Protein 3ARX (pdb70)

Organism: Vibrio harveyi (NCBI:txid669)

Solvent-accessible surface area: 22542 Å² total; per-residue (Å²): 84,4,36,44,4,61,27,49,59,192,18,2,98,75,0,79,21,32,4,3,87,20,30,46,135,72,80,20,1,25,56,96,5,14,93,44,74,100,87,1,140,0,84,0,104,2,25,5,168,83,73,83,23,15,89,57,12,14,0,39,7,84,56,103,118,41,13,81,22,67,18,88,47,38,111,5,64,0,56,25,107,46,28,102,3,6,61,28,80,0,29,0,25,0,14,33,112,105,26,66,24,116,8,79,81,34,87,0,19,0,0,1,0,36,0,34,18,48,152,74,10,100,42,101,48,71,125,51,28,120,106,64,159,31,50,122,22,2,3,2,0,0,4,2,2,7,99,1,10,97,59,59,111,23,12,0,3,29,0,9,5,104,10,13,37,9,0,0,0,0,22,3,0,0,0,24,42,4,105,12,1,106,89,90,37,83,103,24,42,90,22,1,81,34,4,22,145,75,16,98,86,33,40,7,0,3,26,33,13,113,0,0,2,7,56,39,6,110,73,30,58,24,118,153,97,34,47,3,6,0,0,0,2,0,0,0,8,0,28,64,93,27,98,131,7,61,0,0,1,0,3,1,4,127,33,9,2,5,0,0,19,42,0,75,73,104,147,28,19,59,43,0,15,63,13,2,43,134,9,1,76,9,0,55,2,0,8,0,0,0,0,3,3,17,17,8,16,7,57,14,35,9,111,128,60,32,49,85,115,69,1,1,80,4,2,12,7,0,0,101,32,0,38,88,7,0,71,74,1,47,89,99,68,73,70,93,4,21,0,0,0,5,4,7,8,7,50,40,28,6,119,23,6,77,6,48,44,0,6,110,44,5,32,15,0,0,0,21,0,19,45,16,31,0,7,141,68,61,85,3,0,5,0,2,3,2,88,14,3,69,30,25,91,113,32,32,49,103,12,72,15,65,20,137,113,47,82,96,43,184,16,32,12,74,3,0,26,30,0,0,75,64,0,43,89,62,50,3,56,24,32,25,0,0,0,0,0,0,0,12,0,41,0,0,52,12,0,38,58,125,41,20,122,50,101,132,14,0,4,26,7,79,6,105,17,79,3,96,37,54,75,89,61,5,8,78,114,62,1,34,0,11,7,72,5,0,30,70,62,16,6,12,95,128,74,109,22,66,98,59,18,57,71,10,37,16,63,116,0,41,3,0,21,0,2,12,107,105,66,0,33,0,0,1,1,1,13,81,117,0,0,46,19,0,0,74,14,0,80,90,55,30,2,1,0,0,0,0,50,22,3,3,1,11,30,1,30,0,0,9,0,0,10,78,1,5,61,87,14,110,23,99,67,31,194

Secondary structure (DSSP, 8-state):
-PPPPEE-SGGGGGGEEESEEE--S----HHHHEEE-SSEEEEEEEE--SS---SEEEEEETTEEEEEEE--TTEEEEEEEE---EEEEEEEEEEETTEEEEPPPEEEEEE-TT-TTSPPPPP---TTS------TTSEEEEEEEGGGGSTT---GGGS-GGG-SEEEEEEE-BSS--GGGGGG-TTHHHHHHHHTTT--TT-B--S-HIIIIIS--GGGT--TT-SS-HHHHHHHHHHHH-TT-EEEEEEEESSS-GGGGGGGSHHHHHHHHHHHHHHHHH-TT--EEEEEES-TTS-SS-TT---TTTHHHHHHHHHHHHHHHHHHHHHHHS---EEEEEE--SHHHHTTS-HHHHGGG-SEEEE----SS-TTSS----SS-SS--TTSPTTTTTS-SB-TTSPBP-S--S-HHHHHHHHHHTT--GGGEEEEEESEEEEEE---GGG-SSTT-GGGS--SEE----GGGT-SBTTEEEHHHHIIIIITTTTS--TTEEEEEETTTTEEEEEETTTTEEEE---HHHHHHHHHHHHHHT--EEEEE-GGG--SHHHHHHHHHTTT---PPP-

Structure (mmCIF, N/CA/C/O backbone):
data_3ARX
#
_entry.id   3ARX
#
_cell.length_a   65.110
_cell.length_b   50.930
_cell.length_c   93.170
_cell.angle_alpha   90.000
_cell.angle_beta   99.450
_cell.angle_gamma   90.000
#
_symmetry.space_group_name_H-M   'P 1 21 1'
#
loop_
_entity.id
_entity.type
_entity.pdbx_description
1 polymer 'Chitinase A'
2 non-polymer 3-methyl-1-(5-oxohexyl)-7-propyl-3,7-dihydro-1H-purine-2,6-dione
3 non-polymer GLYCEROL
4 water water
#
loop_
_atom_site.group_PDB
_atom_site.id
_atom_site.type_symbol
_atom_site.label_atom_id
_atom_site.label_alt_id
_atom_site.label_comp_id
_atom_site.label_asym_id
_atom_site.label_entity_id
_atom_site.label_seq_id
_atom_site.pdbx_PDB_ins_code
_atom_site.Cartn_x
_atom_site.Cartn_y
_atom_site.Cartn_z
_atom_site.occupancy
_atom_site.B_iso_or_equiv
_atom_site.auth_seq_id
_atom_site.auth_comp_id
_atom_site.auth_asym_id
_atom_site.auth_atom_id
_atom_site.pdbx_PDB_model_num
ATOM 1 N N . ALA A 1 1 ? -53.429 -8.550 49.729 1.00 22.41 22 ALA A N 1
ATOM 2 C CA . ALA A 1 1 ? -52.122 -8.970 49.220 1.00 17.98 22 ALA A CA 1
ATOM 3 C C . ALA A 1 1 ? -51.126 -8.697 50.378 1.00 19.28 22 ALA A C 1
ATOM 4 O O . ALA A 1 1 ? -51.359 -7.758 51.177 1.00 19.66 22 ALA A O 1
ATOM 6 N N . PRO A 1 2 ? -49.996 -9.427 50.395 1.00 17.56 23 PRO A N 1
ATOM 7 C CA . PRO A 1 2 ? -48.919 -9.034 51.331 1.00 18.48 23 PRO A CA 1
ATOM 8 C C . PRO A 1 2 ? -48.434 -7.662 51.113 1.00 16.50 23 PRO A C 1
ATOM 9 O O . PRO A 1 2 ? -48.519 -6.989 50.070 1.00 18.29 23 PRO A O 1
ATOM 13 N N . THR A 1 3 ? -47.800 -7.156 52.179 1.00 20.14 24 THR A N 1
ATOM 14 C CA . THR A 1 3 ? -47.085 -5.889 52.054 1.00 20.54 24 THR A CA 1
ATOM 15 C C . THR A 1 3 ? -45.884 -6.030 50.985 1.00 16.63 24 THR A C 1
ATOM 16 O O . THR A 1 3 ? -45.274 -7.100 50.958 1.00 19.17 24 THR A O 1
ATOM 20 N N . ALA A 1 4 ? -45.771 -5.066 50.122 1.00 17.35 25 ALA A N 1
ATOM 21 C CA . ALA A 1 4 ? -44.671 -5.047 49.060 1.00 18.94 25 ALA A CA 1
ATOM 22 C C . ALA A 1 4 ? -43.301 -5.098 49.738 1.00 17.70 25 ALA A C 1
ATOM 23 O O . ALA A 1 4 ? -43.038 -4.265 50.636 1.00 19.52 25 ALA A O 1
ATOM 25 N N . PRO A 1 5 ? -42.430 -6.028 49.344 1.00 15.11 26 PRO A N 1
ATOM 26 C CA . PRO A 1 5 ? -41.026 -5.989 49.815 1.00 15.47 26 PRO A CA 1
ATOM 27 C C . PRO A 1 5 ? -40.448 -4.637 49.554 1.00 12.84 26 PRO A C 1
ATOM 28 O O . PRO A 1 5 ? -40.600 -4.009 48.581 1.00 15.13 26 PRO A O 1
ATOM 32 N N . SER A 1 6 ? -39.687 -4.182 50.595 1.00 15.79 27 SER A N 1
ATOM 33 C CA . SER A 1 6 ? -38.831 -2.995 50.461 1.00 15.99 27 SER A CA 1
ATOM 34 C C . SER A 1 6 ? -37.341 -3.483 50.534 1.00 14.59 27 SER A C 1
ATOM 35 O O . SER A 1 6 ? -36.912 -4.051 51.493 1.00 16.41 27 SER A O 1
ATOM 38 N N . ILE A 1 7 ? -36.669 -3.261 49.416 1.00 15.96 28 ILE A N 1
ATOM 39 C CA . ILE A 1 7 ? -35.250 -3.738 49.299 1.00 15.20 28 ILE A CA 1
ATOM 40 C C . ILE A 1 7 ? -34.309 -2.867 50.168 1.00 15.80 28 ILE A C 1
ATOM 41 O O . ILE A 1 7 ? -34.366 -1.661 50.076 1.00 17.36 28 ILE A O 1
ATOM 46 N N . ASP A 1 8 ? -33.543 -3.565 50.986 1.00 16.51 29 ASP A N 1
ATOM 47 C CA . ASP A 1 8 ? -32.499 -2.877 51.804 1.00 17.20 29 ASP A CA 1
ATOM 48 C C . ASP A 1 8 ? -31.288 -2.842 50.934 1.00 15.10 29 ASP A C 1
ATOM 49 O O . ASP A 1 8 ? -30.608 -3.874 50.899 1.00 18.43 29 ASP A O 1
ATOM 54 N N . MET A 1 9 ? -31.048 -1.751 50.291 1.00 15.06 30 MET A N 1
ATOM 55 C CA . MET A 1 9 ? -29.993 -1.581 49.349 1.00 16.96 30 MET A CA 1
ATOM 56 C C . MET A 1 9 ? -28.599 -1.781 50.007 1.00 18.16 30 MET A C 1
ATOM 57 O O . MET A 1 9 ? -27.795 -2.606 49.647 1.00 18.15 30 MET A O 1
ATOM 62 N N . TYR A 1 10 ? -28.411 -1.159 51.170 1.00 14.28 31 TYR A N 1
ATOM 63 C CA . TYR A 1 10 ? -27.037 -1.181 51.795 1.00 14.96 31 TYR A CA 1
ATOM 64 C C . TYR A 1 10 ? -26.918 -2.638 52.460 1.00 19.36 31 TYR A C 1
ATOM 65 O O . TYR A 1 10 ? -25.827 -3.111 52.747 1.00 24.43 31 TYR A O 1
ATOM 74 N N . GLY A 1 11 ? -28.040 -3.301 52.836 1.00 20.78 32 GLY A N 1
ATOM 75 C CA . GLY A 1 11 ? -27.981 -4.669 53.320 1.00 22.18 32 GLY A CA 1
ATOM 76 C C . GLY A 1 11 ? -27.792 -5.745 52.236 1.00 21.31 32 GLY A C 1
ATOM 77 O O . GLY A 1 11 ? -27.695 -6.931 52.532 1.00 22.73 32 GLY A O 1
ATOM 78 N N . SER A 1 12 ? -27.692 -5.288 50.997 1.00 19.40 33 SER A N 1
ATOM 79 C CA . SER A 1 12 ? -27.658 -6.181 49.812 1.00 18.70 33 SER A CA 1
ATOM 80 C C . SER A 1 12 ? -26.475 -5.769 48.970 1.00 17.26 33 SER A C 1
ATOM 81 O O . SER A 1 12 ? -26.516 -5.916 47.739 1.00 18.84 33 SER A O 1
ATOM 84 N N . ASN A 1 13 ? -25.404 -5.205 49.583 1.00 20.81 34 ASN A N 1
ATOM 85 C CA . ASN A 1 13 ? -24.208 -4.768 48.800 1.00 20.08 34 ASN A CA 1
ATOM 86 C C . ASN A 1 13 ? -24.501 -3.754 47.737 1.00 20.88 34 ASN A C 1
ATOM 87 O O . ASN A 1 13 ? -23.805 -3.794 46.684 1.00 23.90 34 ASN A O 1
ATOM 92 N N . ASN A 1 14 ? -25.542 -2.880 47.933 1.00 22.21 35 ASN A N 1
ATOM 93 C CA . ASN A 1 14 ? -26.031 -1.957 46.900 1.00 23.28 35 ASN A CA 1
ATOM 94 C C . ASN A 1 14 ? -26.279 -2.704 45.564 1.00 21.36 35 ASN A C 1
ATOM 95 O O . ASN A 1 14 ? -26.226 -2.087 44.483 1.00 25.55 35 ASN A O 1
ATOM 100 N N . LEU A 1 15 ? -26.709 -3.968 45.691 1.00 20.10 36 LEU A N 1
ATOM 101 C CA . LEU A 1 15 ? -26.955 -4.722 44.468 1.00 18.48 36 LEU A CA 1
ATOM 102 C C . LEU A 1 15 ? -25.794 -4.850 43.450 1.00 15.45 36 LEU A C 1
ATOM 103 O O . LEU A 1 15 ? -26.022 -5.035 42.223 1.00 15.62 36 LEU A O 1
ATOM 108 N N . GLN A 1 16 ? -24.582 -4.901 44.024 1.00 18.28 37 GLN A N 1
ATOM 109 C CA . GLN A 1 16 ? -23.475 -5.120 43.200 1.00 16.43 37 GLN A CA 1
ATOM 110 C C . GLN A 1 16 ? -22.845 -6.511 43.432 1.00 19.07 37 GLN A C 1
ATOM 111 O O . GLN A 1 16 ? -22.399 -6.788 44.522 1.00 22.27 37 GLN A O 1
ATOM 117 N N . PHE A 1 17 ? -22.908 -7.463 42.497 1.00 14.53 38 PHE A N 1
ATOM 118 C CA . PHE A 1 17 ? -22.484 -8.827 42.665 1.00 12.63 38 PHE A CA 1
ATOM 119 C C . PHE A 1 17 ? -21.418 -9.164 41.643 1.00 14.02 38 PHE A C 1
ATOM 120 O O . PHE A 1 17 ? -21.385 -8.380 40.608 1.00 15.19 38 PHE A O 1
ATOM 128 N N . SER A 1 18 ? -20.555 -10.066 41.945 1.00 13.17 39 SER A N 1
ATOM 129 C CA . SER A 1 18 ? -19.482 -10.352 40.977 1.00 12.50 39 SER A CA 1
ATOM 130 C C . SER A 1 18 ? -19.231 -11.806 40.993 1.00 12.22 39 SER A C 1
ATOM 131 O O . SER A 1 18 ? -19.144 -12.471 42.115 1.00 15.97 39 SER A O 1
ATOM 134 N N . LYS A 1 19 ? -19.016 -12.480 39.855 1.00 12.44 40 LYS A N 1
ATOM 135 C CA . LYS A 1 19 ? -18.556 -13.827 39.789 1.00 12.04 40 LYS A CA 1
ATOM 136 C C . LYS A 1 19 ? -17.020 -13.990 40.092 1.00 13.42 40 LYS A C 1
ATOM 137 O O . LYS A 1 19 ? -16.651 -15.105 40.319 1.00 15.37 40 LYS A O 1
ATOM 143 N N . ILE A 1 20 ? -16.353 -12.893 40.195 1.00 13.83 41 ILE A N 1
ATOM 144 C CA . ILE A 1 20 ? -14.904 -12.979 40.502 1.00 12.78 41 ILE A CA 1
ATOM 145 C C . ILE A 1 20 ? -14.667 -12.124 41.660 1.00 11.99 41 ILE A C 1
ATOM 146 O O . ILE A 1 20 ? -15.045 -10.957 41.764 1.00 14.90 41 ILE A O 1
ATOM 151 N N . GLU A 1 21 ? -13.816 -12.664 42.599 1.00 14.68 42 GLU A N 1
ATOM 152 C CA . GLU A 1 21 ? -13.366 -11.919 43.760 1.00 16.31 42 GLU A CA 1
ATOM 153 C C . GLU A 1 21 ? -11.857 -11.598 43.507 1.00 11.53 42 GLU A C 1
ATOM 154 O O . GLU A 1 21 ? -11.074 -12.536 43.283 1.00 16.48 42 GLU A O 1
ATOM 160 N N . LEU A 1 22 ? -11.582 -10.361 43.612 1.00 12.95 43 LEU A N 1
ATOM 161 C CA . LEU A 1 22 ? -10.178 -9.856 43.309 1.00 12.83 43 LEU A CA 1
ATOM 162 C C . LEU A 1 22 ? -9.694 -9.064 44.470 1.00 13.85 43 LEU A C 1
ATOM 163 O O . LEU A 1 22 ? -10.324 -8.079 44.873 1.00 15.33 43 LEU A O 1
ATOM 168 N N . ALA A 1 23 ? -8.570 -9.448 45.040 1.00 13.23 44 ALA A N 1
ATOM 169 C CA . ALA A 1 23 ? -7.992 -8.644 46.137 1.00 13.11 44 ALA A CA 1
ATOM 170 C C . ALA A 1 23 ? -7.595 -7.354 45.670 1.00 14.86 44 ALA A C 1
ATOM 171 O O . ALA A 1 23 ? -6.934 -7.203 44.578 1.00 15.58 44 ALA A O 1
ATOM 173 N N . MET A 1 24 ? -7.857 -6.292 46.434 1.00 16.27 45 MET A N 1
ATOM 174 C CA . MET A 1 24 ? -7.614 -4.976 45.894 1.00 18.71 45 MET A CA 1
ATOM 175 C C . MET A 1 24 ? -6.492 -3.887 46.261 1.00 26.67 45 MET A C 1
ATOM 176 O O . MET A 1 24 ? -6.035 -2.915 45.508 1.00 30.36 45 MET A O 1
ATOM 181 N N . GLU A 1 25 ? -6.145 -4.046 47.485 1.00 22.39 46 GLU A N 1
ATOM 182 C CA . GLU A 1 25 ? -5.226 -3.188 48.253 1.00 21.63 46 GLU A CA 1
ATOM 183 C C . GLU A 1 25 ? -4.089 -3.956 48.877 1.00 23.35 46 GLU A C 1
ATOM 184 O O . GLU A 1 25 ? -3.637 -3.634 50.012 1.00 25.70 46 GLU A O 1
ATOM 190 N N . THR A 1 26 ? -3.747 -5.065 48.234 1.00 20.90 47 THR A N 1
ATOM 191 C CA . THR A 1 26 ? -2.624 -5.917 48.699 1.00 20.36 47 THR A CA 1
ATOM 192 C C . THR A 1 26 ? -2.052 -6.546 47.437 1.00 16.89 47 THR A C 1
ATOM 193 O O . THR A 1 26 ? -2.715 -6.508 46.321 1.00 19.63 47 THR A O 1
ATOM 197 N N . THR A 1 27 ? -0.889 -7.180 47.572 1.00 16.24 48 THR A N 1
ATOM 198 C CA . THR A 1 27 ? -0.287 -7.971 46.497 1.00 15.50 48 THR A CA 1
ATOM 199 C C . THR A 1 27 ? 0.147 -9.282 47.106 1.00 14.73 48 THR A C 1
ATOM 200 O O . THR A 1 27 ? 0.967 -9.274 48.108 1.00 16.54 48 THR A O 1
ATOM 204 N N . SER A 1 28 ? -0.319 -10.401 46.665 1.00 12.75 49 SER A N 1
ATOM 205 C CA A SER A 1 28 ? -0.091 -11.668 47.272 0.50 12.78 49 SER A CA 1
ATOM 206 C CA B SER A 1 28 ? 0.131 -11.660 47.244 0.50 12.99 49 SER A CA 1
ATOM 207 C C . SER A 1 28 ? 0.073 -12.751 46.172 1.00 10.46 49 SER A C 1
ATOM 208 O O . SER A 1 28 ? 0.039 -12.384 44.957 1.00 11.45 49 SER A O 1
ATOM 213 N N . GLY A 1 29 ? 0.059 -13.984 46.479 1.00 11.38 50 GLY A N 1
ATOM 214 C CA . GLY A 1 29 ? 0.061 -15.055 45.505 1.00 10.41 50 GLY A CA 1
ATOM 215 C C . GLY A 1 29 ? -1.162 -14.993 44.657 1.00 11.04 50 GLY A C 1
ATOM 216 O O . GLY A 1 29 ? -2.315 -14.669 45.142 1.00 11.35 50 GLY A O 1
ATOM 217 N N . TYR A 1 30 ? -1.087 -15.523 43.419 1.00 10.24 51 TYR A N 1
ATOM 218 C CA . TYR A 1 30 ? -2.215 -15.418 42.490 1.00 9.63 51 TYR A CA 1
ATOM 219 C C . TYR A 1 30 ? -3.429 -16.169 43.073 1.00 9.92 51 TYR A C 1
ATOM 220 O O . TYR A 1 30 ? -4.557 -15.657 42.859 1.00 11.16 51 TYR A O 1
ATOM 229 N N . ASN A 1 31 ? -3.253 -17.353 43.594 1.00 10.59 52 ASN A N 1
ATOM 230 C CA . ASN A 1 31 ? -4.423 -18.109 44.132 1.00 12.65 52 ASN A CA 1
ATOM 231 C C . ASN A 1 31 ? -4.980 -17.426 45.349 1.00 13.16 52 ASN A C 1
ATOM 232 O O . ASN A 1 31 ? -6.203 -17.705 45.649 1.00 19.30 52 ASN A O 1
ATOM 237 N N . ASP A 1 32 ? -4.325 -16.606 46.029 1.00 12.23 53 ASP A N 1
ATOM 238 C CA A ASP A 1 32 ? -4.987 -15.913 47.086 0.50 13.60 53 ASP A CA 1
ATOM 239 C CA B ASP A 1 32 ? -4.745 -15.784 47.179 0.50 13.90 53 ASP A CA 1
ATOM 240 C C . ASP A 1 32 ? -5.600 -14.641 46.626 1.00 14.82 53 ASP A C 1
ATOM 241 O O . ASP A 1 32 ? -6.555 -14.163 47.279 1.00 21.77 53 ASP A O 1
ATOM 250 N N . MET A 1 33 ? -5.217 -14.042 45.494 1.00 11.82 54 MET A N 1
ATOM 251 C CA . MET A 1 33 ? -5.843 -12.862 44.985 1.00 11.48 54 MET A CA 1
ATOM 252 C C . MET A 1 33 ? -7.021 -13.060 44.100 1.00 11.94 54 MET A C 1
ATOM 253 O O . MET A 1 33 ? -7.850 -12.075 44.005 1.00 14.89 54 MET A O 1
ATOM 258 N N . VAL A 1 34 ? -7.153 -14.144 43.458 1.00 11.35 55 VAL A N 1
ATOM 259 C CA . VAL A 1 34 ? -8.140 -14.323 42.405 1.00 12.19 55 VAL A CA 1
ATOM 260 C C . VAL A 1 34 ? -8.897 -15.586 42.717 1.00 14.26 55 VAL A C 1
ATOM 261 O O . VAL A 1 34 ? -8.430 -16.695 42.742 1.00 17.72 55 VAL A O 1
ATOM 265 N N . LYS A 1 35 ? -10.245 -15.373 42.816 1.00 13.88 56 LYS A N 1
ATOM 266 C CA . LYS A 1 35 ? -11.197 -16.524 43.083 1.00 16.68 56 LYS A CA 1
ATOM 267 C C . LYS A 1 35 ? -12.440 -16.362 42.150 1.00 14.97 56 LYS A C 1
ATOM 268 O O . LYS A 1 35 ? -13.074 -15.320 42.242 1.00 17.81 56 LYS A O 1
ATOM 274 N N . TYR A 1 36 ? -12.621 -17.323 41.324 1.00 14.79 57 TYR A N 1
ATOM 275 C CA . TYR A 1 36 ? -13.708 -17.301 40.300 1.00 16.40 57 TYR A CA 1
ATOM 276 C C . TYR A 1 36 ? -14.794 -18.304 40.656 1.00 15.45 57 TYR A C 1
ATOM 277 O O . TYR A 1 36 ? -14.495 -19.410 41.060 1.00 19.71 57 TYR A O 1
ATOM 286 N N . HIS A 1 37 ? -16.025 -17.871 40.411 1.00 15.78 58 HIS A N 1
ATOM 287 C CA . HIS A 1 37 ? -17.223 -18.742 40.650 1.00 17.58 58 HIS A CA 1
ATOM 288 C C . HIS A 1 37 ? -18.058 -18.839 39.428 1.00 15.99 58 HIS A C 1
ATOM 289 O O . HIS A 1 37 ? -18.449 -17.846 38.874 1.00 17.73 58 HIS A O 1
ATOM 296 N N . GLU A 1 38 ? -18.345 -20.082 39.070 1.00 17.36 59 GLU A N 1
ATOM 297 C CA . GLU A 1 38 ? -19.233 -20.384 37.943 1.00 21.70 59 GLU A CA 1
ATOM 298 C C . GLU A 1 38 ? -20.660 -19.774 38.034 1.00 18.86 59 GLU A C 1
ATOM 299 O O . GLU A 1 38 ? -21.244 -19.328 37.009 1.00 20.10 59 GLU A O 1
ATOM 305 N N . LEU A 1 39 ? -21.069 -19.706 39.304 1.00 16.60 60 LEU A N 1
ATOM 306 C CA . LEU A 1 39 ? -22.353 -19.028 39.643 1.00 17.50 60 LEU A CA 1
ATOM 307 C C . LEU A 1 39 ? -22.119 -17.930 40.677 1.00 16.41 60 LEU A C 1
ATOM 308 O O . LEU A 1 39 ? -21.466 -18.199 41.654 1.00 19.14 60 LEU A O 1
ATOM 313 N N . ALA A 1 40 ? -22.652 -16.721 40.426 1.00 16.89 61 ALA A N 1
ATOM 314 C CA . ALA A 1 40 ? -22.601 -15.663 41.430 1.00 18.43 61 ALA A CA 1
ATOM 315 C C . ALA A 1 40 ? -23.616 -16.015 42.560 1.00 18.47 61 ALA A C 1
ATOM 316 O O . ALA A 1 40 ? -24.736 -16.472 42.255 1.00 18.82 61 ALA A O 1
ATOM 318 N N . LYS A 1 41 ? -23.228 -15.803 43.783 1.00 18.82 62 LYS A N 1
ATOM 319 C CA . LYS A 1 41 ? -24.128 -15.889 44.964 1.00 19.33 62 LYS A CA 1
ATOM 320 C C . LYS A 1 41 ? -24.759 -14.554 45.165 1.00 18.86 62 LYS A C 1
ATOM 321 O O . LYS A 1 41 ? -24.123 -13.542 45.466 1.00 19.25 62 LYS A O 1
ATOM 327 N N . ILE A 1 42 ? -26.053 -14.489 44.876 1.00 16.71 63 ILE A N 1
ATOM 328 C CA . ILE A 1 42 ? -26.840 -13.253 45.004 1.00 15.51 63 ILE A CA 1
ATOM 329 C C . ILE A 1 42 ? -27.563 -13.268 46.373 1.00 15.56 63 ILE A C 1
ATOM 330 O O . ILE A 1 42 ? -28.207 -14.324 46.661 1.00 19.61 63 ILE A O 1
ATOM 335 N N . LYS A 1 43 ? -27.473 -12.242 47.154 1.00 15.93 64 LYS A N 1
ATOM 336 C CA . LYS A 1 43 ? -28.177 -12.165 48.445 1.00 15.78 64 LYS A CA 1
ATOM 337 C C . LYS A 1 43 ? -28.700 -10.819 48.533 1.00 14.15 64 LYS A C 1
ATOM 338 O O . LYS A 1 43 ? -27.982 -9.847 48.484 1.00 17.55 64 LYS A O 1
ATOM 344 N N . VAL A 1 44 ? -30.043 -10.764 48.601 1.00 14.76 65 VAL A N 1
ATOM 345 C CA . VAL A 1 44 ? -30.734 -9.473 48.626 1.00 15.92 65 VAL A CA 1
ATOM 346 C C . VAL A 1 44 ? -31.647 -9.453 49.848 1.00 15.97 65 VAL A C 1
ATOM 347 O O . VAL A 1 44 ? -32.566 -10.252 49.962 1.00 17.13 65 VAL A O 1
ATOM 351 N N . LYS A 1 45 ? -31.388 -8.514 50.714 1.00 15.38 66 LYS A N 1
ATOM 352 C CA . LYS A 1 45 ? -32.226 -8.342 51.920 1.00 17.31 66 LYS A CA 1
ATOM 353 C C . LYS A 1 45 ? -33.354 -7.428 51.612 1.00 13.58 66 LYS A C 1
ATOM 354 O O . LYS A 1 45 ? -33.245 -6.431 51.017 1.00 15.57 66 LYS A O 1
ATOM 360 N N . PHE A 1 46 ? -34.532 -7.795 52.181 1.00 15.37 67 PHE A N 1
ATOM 361 C CA . PHE A 1 46 ? -35.706 -6.906 52.071 1.00 15.17 67 PHE A CA 1
ATOM 362 C C . PHE A 1 46 ? -36.554 -7.004 53.318 1.00 15.35 67 PHE A C 1
ATOM 363 O O . PHE A 1 46 ? -36.445 -7.914 54.059 1.00 16.28 67 PHE A O 1
ATOM 371 N N . ASN A 1 47 ? -37.364 -6.011 53.460 1.00 15.62 68 ASN A N 1
ATOM 372 C CA . ASN A 1 47 ? -38.232 -6.030 54.682 1.00 16.24 68 ASN A CA 1
ATOM 373 C C . ASN A 1 47 ? -39.678 -5.702 54.263 1.00 16.84 68 ASN A C 1
ATOM 374 O O . ASN A 1 47 ? -39.960 -5.094 53.280 1.00 16.17 68 ASN A O 1
ATOM 379 N N . GLN A 1 48 ? -40.539 -6.012 55.254 1.00 18.76 69 GLN A N 1
ATOM 380 C CA . GLN A 1 48 ? -42.030 -5.854 55.148 1.00 18.39 69 GLN A CA 1
ATOM 381 C C . GLN A 1 48 ? -42.482 -5.505 56.575 1.00 19.37 69 GLN A C 1
ATOM 382 O O . GLN A 1 48 ? -42.792 -6.409 57.306 1.00 22.89 69 GLN A O 1
ATOM 388 N N . TRP A 1 49 ? -42.250 -4.269 56.958 1.00 23.07 70 TRP A N 1
ATOM 389 C CA . TRP A 1 49 ? -42.438 -3.979 58.390 1.00 28.60 70 TRP A CA 1
ATOM 390 C C . TRP A 1 49 ? -43.968 -3.874 58.691 1.00 36.99 70 TRP A C 1
ATOM 391 O O . TRP A 1 49 ? -44.445 -4.466 59.669 1.00 52.09 70 TRP A O 1
ATOM 402 N N . SER A 1 50 ? -44.714 -3.172 57.833 1.00 34.22 71 SER A N 1
ATOM 403 C CA . SER A 1 50 ? -46.202 -3.084 57.938 1.00 42.76 71 SER A CA 1
ATOM 404 C C . SER A 1 50 ? -46.926 -4.351 57.474 1.00 40.11 71 SER A C 1
ATOM 405 O O . SER A 1 50 ? -46.373 -5.186 56.790 1.00 34.93 71 SER A O 1
ATOM 408 N N . GLY A 1 51 ? -48.203 -4.488 57.812 1.00 36.62 72 GLY A N 1
ATOM 409 C CA . GLY A 1 51 ? -49.073 -5.429 57.092 1.00 29.41 72 GLY A CA 1
ATOM 410 C C . GLY A 1 51 ? -48.604 -6.902 57.174 1.00 33.74 72 GLY A C 1
ATOM 411 O O . GLY A 1 51 ? -47.867 -7.318 58.073 1.00 37.98 72 GLY A O 1
ATOM 412 N N . THR A 1 52 ? -49.016 -7.717 56.207 1.00 24.05 73 THR A N 1
ATOM 413 C CA A THR A 1 52 ? -48.762 -9.116 56.244 0.50 22.28 73 THR A CA 1
ATOM 414 C CA B THR A 1 52 ? -48.698 -9.138 56.291 0.50 22.18 73 THR A CA 1
ATOM 415 C C . THR A 1 52 ? -47.518 -9.406 55.355 1.00 19.24 73 THR A C 1
ATOM 416 O O . THR A 1 52 ? -47.364 -8.736 54.354 1.00 23.26 73 THR A O 1
ATOM 423 N N . SER A 1 53 ? -46.730 -10.402 55.713 1.00 21.30 74 SER A N 1
ATOM 424 C CA . SER A 1 53 ? -45.525 -10.600 54.883 1.00 19.43 74 SER A CA 1
ATOM 425 C C . SER A 1 53 ? -45.730 -11.630 53.790 1.00 22.07 74 SER A C 1
ATOM 426 O O . SER A 1 53 ? -44.963 -11.645 52.829 1.00 18.81 74 SER A O 1
ATOM 429 N N . GLY A 1 54 ? -46.654 -12.565 53.964 1.00 21.31 75 GLY A N 1
ATOM 430 C CA . GLY A 1 54 ? -46.887 -13.575 53.004 1.00 19.66 75 GLY A CA 1
ATOM 431 C C . GLY A 1 54 ? -46.010 -14.774 53.209 1.00 19.16 75 GLY A C 1
ATOM 432 O O . GLY A 1 54 ? -45.309 -14.940 54.275 1.00 21.59 75 GLY A O 1
ATOM 433 N N . ASP A 1 55 ? -46.028 -15.677 52.270 1.00 17.90 76 ASP A N 1
ATOM 434 C CA . ASP A 1 55 ? -45.472 -16.929 52.383 1.00 19.14 76 ASP A CA 1
ATOM 435 C C . ASP A 1 55 ? -44.202 -17.180 51.563 1.00 18.99 76 ASP A C 1
ATOM 436 O O . ASP A 1 55 ? -43.313 -17.935 51.948 1.00 19.26 76 ASP A O 1
ATOM 441 N N . THR A 1 56 ? -44.220 -16.656 50.353 1.00 16.71 77 THR A N 1
ATOM 442 C CA . THR A 1 56 ? -43.159 -17.019 49.391 1.00 15.97 77 THR A CA 1
ATOM 443 C C . THR A 1 56 ? -42.758 -15.742 48.711 1.00 14.92 77 THR A C 1
ATOM 444 O O . THR A 1 56 ? -43.522 -14.807 48.578 1.00 15.44 77 THR A O 1
ATOM 448 N N . TYR A 1 57 ? -41.455 -15.663 48.351 1.00 15.10 78 TYR A N 1
ATOM 449 C CA . TYR A 1 57 ? -41.005 -14.520 47.483 1.00 15.64 78 TYR A CA 1
ATOM 450 C C . TYR A 1 57 ? -40.654 -15.093 46.094 1.00 11.71 78 TYR A C 1
ATOM 451 O O . TYR A 1 57 ? -40.286 -16.243 45.956 1.00 14.57 78 TYR A O 1
ATOM 460 N N . ASN A 1 58 ? -40.703 -14.194 45.126 1.00 11.63 79 ASN A N 1
ATOM 461 C CA . ASN A 1 58 ? -40.200 -14.471 43.749 1.00 11.91 79 ASN A CA 1
ATOM 462 C C . ASN A 1 58 ? -39.329 -13.291 43.420 1.00 11.55 79 ASN A C 1
ATOM 463 O O . ASN A 1 58 ? -39.606 -12.155 43.693 1.00 11.80 79 ASN A O 1
ATOM 468 N N . VAL A 1 59 ? -38.162 -13.579 42.758 1.00 11.78 80 VAL A N 1
ATOM 469 C CA . VAL A 1 59 ? -37.278 -12.481 42.208 1.00 11.74 80 VAL A CA 1
ATOM 470 C C . VAL A 1 59 ? -37.414 -12.504 40.709 1.00 10.35 80 VAL A C 1
ATOM 471 O O . VAL A 1 59 ? -37.359 -13.593 40.089 1.00 12.06 80 VAL A O 1
ATOM 475 N N . TYR A 1 60 ? -37.521 -11.369 40.164 1.00 10.56 81 TYR A N 1
ATOM 476 C CA . TYR A 1 60 ? -37.601 -11.172 38.720 1.00 12.21 81 TYR A CA 1
ATOM 477 C C . TYR A 1 60 ? -36.400 -10.361 38.255 1.00 10.75 81 TYR A C 1
ATOM 478 O O . TYR A 1 60 ? -36.061 -9.356 38.901 1.00 11.60 81 TYR A O 1
ATOM 487 N N . PHE A 1 61 ? -35.880 -10.719 37.075 1.00 11.88 82 PHE A N 1
ATOM 488 C CA . PHE A 1 61 ? -34.894 -9.910 36.334 1.00 12.62 82 PHE A CA 1
ATOM 489 C C . PHE A 1 61 ? -35.550 -9.520 35.013 1.00 13.07 82 PHE A C 1
ATOM 490 O O . PHE A 1 61 ? -35.859 -10.501 34.237 1.00 14.69 82 PHE A O 1
ATOM 498 N N . ASP A 1 62 ? -35.710 -8.236 34.744 1.00 13.70 83 ASP A N 1
ATOM 499 C CA . ASP A 1 62 ? -36.344 -7.821 33.445 1.00 15.92 83 ASP A CA 1
ATOM 500 C C . ASP A 1 62 ? -37.638 -8.554 33.211 1.00 17.80 83 ASP A C 1
ATOM 501 O O . ASP A 1 62 ? -37.931 -8.999 32.080 1.00 21.97 83 ASP A O 1
ATOM 506 N N . GLY A 1 63 ? -38.420 -8.720 34.265 1.00 17.47 84 GLY A N 1
ATOM 507 C CA . GLY A 1 63 ? -39.799 -9.288 34.182 1.00 18.43 84 GLY A CA 1
ATOM 508 C C . GLY A 1 63 ? -39.830 -10.789 34.138 1.00 21.11 84 GLY A C 1
ATOM 509 O O . GLY A 1 63 ? -40.978 -11.366 34.082 1.00 21.21 84 GLY A O 1
ATOM 510 N N . VAL A 1 64 ? -38.693 -11.489 34.214 1.00 17.00 85 VAL A N 1
ATOM 511 C CA . VAL A 1 64 ? -38.623 -12.883 34.127 1.00 15.97 85 VAL A CA 1
ATOM 512 C C . VAL A 1 64 ? -38.268 -13.456 35.505 1.00 16.23 85 VAL A C 1
ATOM 513 O O . VAL A 1 64 ? -37.260 -13.019 36.141 1.00 15.22 85 VAL A O 1
ATOM 517 N N . LYS A 1 65 ? -38.954 -14.472 36.009 1.00 15.80 86 LYS A N 1
ATOM 518 C CA . LYS A 1 65 ? -38.741 -15.042 37.307 1.00 14.82 86 LYS A CA 1
ATOM 519 C C . LYS A 1 65 ? -37.422 -15.821 37.314 1.00 15.68 86 LYS A C 1
ATOM 520 O O . LYS A 1 65 ? -37.191 -16.733 36.472 1.00 19.53 86 LYS A O 1
ATOM 526 N N . VAL A 1 66 ? -36.521 -15.544 38.258 1.00 14.66 87 VAL A N 1
ATOM 527 C CA A VAL A 1 66 ? -35.189 -16.138 38.360 0.50 14.77 87 VAL A CA 1
ATOM 528 C CA B VAL A 1 66 ? -35.199 -16.163 38.391 0.50 14.25 87 VAL A CA 1
ATOM 529 C C . VAL A 1 66 ? -34.968 -16.834 39.675 1.00 14.75 87 VAL A C 1
ATOM 530 O O . VAL A 1 66 ? -34.018 -17.606 39.832 1.00 17.40 87 VAL A O 1
ATOM 537 N N . ALA A 1 67 ? -35.810 -16.610 40.713 1.00 14.78 88 ALA A N 1
ATOM 538 C CA . ALA A 1 67 ? -35.611 -17.245 41.955 1.00 13.28 88 ALA A CA 1
ATOM 539 C C . ALA A 1 67 ? -36.894 -17.202 42.760 1.00 14.38 88 ALA A C 1
ATOM 540 O O . ALA A 1 67 ? -37.761 -16.370 42.546 1.00 13.91 88 ALA A O 1
ATOM 542 N N . THR A 1 68 ? -36.994 -18.142 43.725 1.00 14.66 89 THR A N 1
ATOM 543 C CA A THR A 1 68 ? -38.140 -18.212 44.638 0.50 16.47 89 THR A CA 1
ATOM 544 C CA B THR A 1 68 ? -38.159 -18.198 44.606 0.50 15.82 89 THR A CA 1
ATOM 545 C C . THR A 1 68 ? -37.729 -18.759 45.956 1.00 16.25 89 THR A C 1
ATOM 546 O O . THR A 1 68 ? -36.730 -19.550 46.029 1.00 19.71 89 THR A O 1
ATOM 553 N N . GLY A 1 69 ? -38.420 -18.415 47.015 1.00 16.02 90 GLY A N 1
ATOM 554 C CA . GLY A 1 69 ? -38.040 -18.969 48.312 1.00 16.97 90 GLY A CA 1
ATOM 555 C C . GLY A 1 69 ? -39.070 -18.604 49.360 1.00 17.41 90 GLY A C 1
ATOM 556 O O . GLY A 1 69 ? -40.114 -18.035 49.049 1.00 17.76 90 GLY A O 1
ATOM 557 N N . ALA A 1 70 ? -38.806 -18.902 50.630 1.00 18.94 91 ALA A N 1
ATOM 558 C CA . ALA A 1 70 ? -39.733 -18.643 51.721 1.00 17.69 91 ALA A CA 1
ATOM 559 C C . ALA A 1 70 ? -39.567 -17.263 52.351 1.00 21.15 91 ALA A C 1
ATOM 560 O O . ALA A 1 70 ? -38.466 -16.747 52.568 1.00 19.13 91 ALA A O 1
ATOM 562 N N . ILE A 1 71 ? -40.652 -16.630 52.716 1.00 19.08 92 ILE A N 1
ATOM 563 C CA . ILE A 1 71 ? -40.634 -15.435 53.406 1.00 19.69 92 ILE A CA 1
ATOM 564 C C . ILE A 1 71 ? -40.388 -15.736 54.872 1.00 22.98 92 ILE A C 1
ATOM 565 O O . ILE A 1 71 ? -40.983 -16.724 55.384 1.00 25.35 92 ILE A O 1
ATOM 570 N N . THR A 1 72 ? -39.613 -14.893 55.564 1.00 20.68 93 THR A N 1
ATOM 571 C CA . THR A 1 72 ? -39.325 -15.242 57.011 1.00 22.66 93 THR A CA 1
ATOM 572 C C . THR A 1 72 ? -39.744 -14.010 57.858 1.00 25.35 93 THR A C 1
ATOM 573 O O . THR A 1 72 ? -38.893 -13.134 58.203 1.00 33.15 93 THR A O 1
ATOM 577 N N . GLY A 1 73 ? -41.049 -13.874 58.161 1.00 25.94 94 GLY A N 1
ATOM 578 C CA . GLY A 1 73 ? -41.381 -12.759 58.948 1.00 22.65 94 GLY A CA 1
ATOM 579 C C . GLY A 1 73 ? -41.199 -11.405 58.275 1.00 21.47 94 GLY A C 1
ATOM 580 O O . GLY A 1 73 ? -41.378 -11.226 57.014 1.00 23.45 94 GLY A O 1
ATOM 581 N N . SER A 1 74 ? -40.778 -10.375 59.018 1.00 24.41 95 SER A N 1
ATOM 582 C CA A SER A 1 74 ? -40.665 -9.039 58.549 0.50 20.97 95 SER A CA 1
ATOM 583 C CA B SER A 1 74 ? -40.683 -9.042 58.511 0.50 20.26 95 SER A CA 1
ATOM 584 C C . SER A 1 74 ? -39.337 -8.659 57.793 1.00 17.16 95 SER A C 1
ATOM 585 O O . SER A 1 74 ? -39.228 -7.580 57.250 1.00 19.86 95 SER A O 1
ATOM 590 N N . GLN A 1 75 ? -38.426 -9.591 57.889 1.00 20.55 96 GLN A N 1
ATOM 591 C CA . GLN A 1 75 ? -37.130 -9.405 57.195 1.00 20.96 96 GLN A CA 1
ATOM 592 C C . GLN A 1 75 ? -36.726 -10.641 56.594 1.00 20.40 96 GLN A C 1
ATOM 593 O O . GLN A 1 75 ? -36.633 -11.667 57.239 1.00 23.82 96 GLN A O 1
ATOM 599 N N . THR A 1 76 ? -36.451 -10.607 55.266 1.00 16.78 97 THR A N 1
ATOM 600 C CA . THR A 1 76 ? -36.105 -11.770 54.571 1.00 16.96 97 THR A CA 1
ATOM 601 C C . THR A 1 76 ? -34.804 -11.541 53.714 1.00 16.69 97 THR A C 1
ATOM 602 O O . THR A 1 76 ? -34.633 -10.434 53.245 1.00 17.76 97 THR A O 1
ATOM 606 N N . THR A 1 77 ? -34.004 -12.588 53.579 1.00 18.62 98 THR A N 1
ATOM 607 C CA . THR A 1 77 ? -32.876 -12.550 52.641 1.00 17.80 98 THR A CA 1
ATOM 608 C C . THR A 1 77 ? -33.106 -13.497 51.514 1.00 18.26 98 THR A C 1
ATOM 609 O O . THR A 1 77 ? -33.142 -14.669 51.721 1.00 22.98 98 THR A O 1
ATOM 613 N N . ALA A 1 78 ? -33.336 -12.962 50.312 1.00 18.31 99 ALA A N 1
ATOM 614 C CA . ALA A 1 78 ? -33.448 -13.753 49.082 1.00 16.71 99 ALA A CA 1
ATOM 615 C C . ALA A 1 78 ? -32.023 -14.213 48.728 1.00 18.13 99 ALA A C 1
ATOM 616 O O . ALA A 1 78 ? -31.135 -13.398 48.579 1.00 20.87 99 ALA A O 1
ATOM 618 N N . SER A 1 79 ? -31.796 -15.495 48.707 1.00 19.27 100 SER A N 1
ATOM 619 C CA . SER A 1 79 ? -30.426 -16.056 48.348 1.00 18.09 100 SER A CA 1
ATOM 620 C C . SER A 1 79 ? -30.568 -16.984 47.179 1.00 19.45 100 SER A C 1
ATOM 621 O O . SER A 1 79 ? -31.366 -17.965 47.244 1.00 21.09 100 SER A O 1
ATOM 624 N N . PHE A 1 80 ? -29.803 -16.787 46.093 1.00 16.98 101 PHE A N 1
ATOM 625 C CA . PHE A 1 80 ? -29.930 -17.656 44.963 1.00 16.38 101 PHE A CA 1
ATOM 626 C C . PHE A 1 80 ? -28.586 -17.563 44.209 1.00 17.52 101 PHE A C 1
ATOM 627 O O . PHE A 1 80 ? -27.714 -16.717 44.585 1.00 19.34 101 PHE A O 1
ATOM 635 N N . GLU A 1 81 ? -28.435 -18.380 43.224 1.00 18.61 102 GLU A N 1
ATOM 636 C CA . GLU A 1 81 ? -27.231 -18.403 42.390 1.00 18.63 102 GLU A CA 1
ATOM 637 C C . GLU A 1 81 ? -27.604 -18.005 40.970 1.00 21.57 102 GLU A C 1
ATOM 638 O O . GLU A 1 81 ? -28.701 -18.296 40.446 1.00 19.99 102 GLU A O 1
ATOM 644 N N . TYR A 1 82 ? -26.703 -17.310 40.244 1.00 15.86 103 TYR A N 1
ATOM 645 C CA . TYR A 1 82 ? -27.037 -16.928 38.894 1.00 16.04 103 TYR A CA 1
ATOM 646 C C . TYR A 1 82 ? -25.766 -16.895 38.034 1.00 17.25 103 TYR A C 1
ATOM 647 O O . TYR A 1 82 ? -24.719 -16.405 38.525 1.00 19.59 103 TYR A O 1
ATOM 656 N N . GLY A 1 83 ? -25.825 -17.466 36.830 1.00 16.90 104 GLY A N 1
ATOM 657 C CA . GLY A 1 83 ? -24.586 -17.675 36.006 1.00 18.97 104 GLY A CA 1
ATOM 658 C C . GLY A 1 83 ? -24.376 -16.540 35.042 1.00 16.83 104 GLY A C 1
ATOM 659 O O . GLY A 1 83 ? -23.164 -16.291 34.650 1.00 20.88 104 GLY A O 1
ATOM 660 N N . GLN A 1 84 ? -25.336 -15.745 34.562 1.00 16.30 105 GLN A N 1
ATOM 661 C CA . GLN A 1 84 ? -25.147 -14.923 33.416 1.00 16.77 105 GLN A CA 1
ATOM 662 C C . GLN A 1 84 ? -24.896 -13.445 33.807 1.00 16.70 105 GLN A C 1
ATOM 663 O O . GLN A 1 84 ? -25.781 -12.795 34.427 1.00 15.77 105 GLN A O 1
ATOM 669 N N . GLY A 1 85 ? -23.710 -12.883 33.572 1.00 14.99 106 GLY A N 1
ATOM 670 C CA . GLY A 1 85 ? -23.440 -11.511 33.899 1.00 14.29 106 GLY A CA 1
ATOM 671 C C . GLY A 1 85 ? -24.313 -10.511 33.178 1.00 13.13 106 GLY A C 1
ATOM 672 O O . GLY A 1 85 ? -24.812 -10.823 32.073 1.00 15.46 106 GLY A O 1
ATOM 673 N N . GLY A 1 86 ? -24.452 -9.358 33.722 1.00 13.33 107 GLY A N 1
ATOM 674 C CA . GLY A 1 86 ? -25.298 -8.412 33.111 1.00 16.06 107 GLY A CA 1
ATOM 675 C C . GLY A 1 86 ? -25.805 -7.382 34.062 1.00 13.19 107 GLY A C 1
ATOM 676 O O . GLY A 1 86 ? -25.463 -7.406 35.238 1.00 14.24 107 GLY A O 1
ATOM 677 N N . LEU A 1 87 ? -26.523 -6.444 33.527 1.00 15.35 108 LEU A N 1
ATOM 678 C CA . LEU A 1 87 ? -27.316 -5.475 34.283 1.00 14.55 108 LEU A CA 1
ATOM 679 C C . LEU A 1 87 ? -28.787 -5.790 34.084 1.00 15.08 108 LEU A C 1
ATOM 680 O O . LEU A 1 87 ? -29.232 -6.008 32.925 1.00 17.73 108 LEU A O 1
ATOM 685 N N . TYR A 1 88 ? -29.534 -5.864 35.182 1.00 14.12 109 TYR A N 1
ATOM 686 C CA . TYR A 1 88 ? -30.935 -6.289 35.119 1.00 12.71 109 TYR A CA 1
ATOM 687 C C . TYR A 1 88 ? -31.767 -5.382 35.977 1.00 13.24 109 TYR A C 1
ATOM 688 O O . TYR A 1 88 ? -31.350 -4.868 37.010 1.00 14.44 109 TYR A O 1
ATOM 697 N N . GLN A 1 89 ? -33.047 -5.200 35.560 1.00 13.76 110 GLN A N 1
ATOM 698 C CA . GLN A 1 89 ? -34.012 -4.556 36.430 1.00 15.13 110 GLN A CA 1
ATOM 699 C C . GLN A 1 89 ? -34.615 -5.612 37.330 1.00 14.26 110 GLN A C 1
ATOM 700 O O . GLN A 1 89 ? -35.320 -6.492 36.839 1.00 14.81 110 GLN A O 1
ATOM 706 N N . MET A 1 90 ? -34.296 -5.540 38.619 1.00 11.77 111 MET A N 1
ATOM 707 C CA . MET A 1 90 ? -34.797 -6.520 39.582 1.00 11.40 111 MET A CA 1
ATOM 708 C C . MET A 1 90 ? -36.058 -6.031 40.312 1.00 12.05 111 MET A C 1
ATOM 709 O O . MET A 1 90 ? -36.149 -4.905 40.752 1.00 12.76 111 MET A O 1
ATOM 714 N N . GLU A 1 91 ? -36.985 -7.021 40.485 1.00 11.96 112 GLU A N 1
ATOM 715 C CA . GLU A 1 91 ? -38.166 -6.837 41.425 1.00 11.07 112 GLU A CA 1
ATOM 716 C C . GLU A 1 91 ? -38.250 -7.995 42.289 1.00 11.11 112 GLU A C 1
ATOM 717 O O . GLU A 1 91 ? -37.992 -9.097 41.870 1.00 11.68 112 GLU A O 1
ATOM 723 N N . ILE A 1 92 ? -38.646 -7.726 43.554 1.00 10.81 113 ILE A N 1
ATOM 724 C CA . ILE A 1 92 ? -38.935 -8.775 44.455 1.00 10.81 113 ILE A CA 1
ATOM 725 C C . ILE A 1 92 ? -40.416 -8.716 44.842 1.00 10.83 113 ILE A C 1
ATOM 726 O O . ILE A 1 92 ? -40.895 -7.704 45.234 1.00 11.85 113 ILE A O 1
ATOM 731 N N . GLU A 1 93 ? -41.041 -9.884 44.737 1.00 10.89 114 GLU A N 1
ATOM 732 C CA . GLU A 1 93 ? -42.475 -10.010 45.032 1.00 11.05 114 GLU A CA 1
ATOM 733 C C . GLU A 1 93 ? -42.665 -10.941 46.220 1.00 11.58 114 GLU A C 1
ATOM 734 O O . GLU A 1 93 ? -42.008 -11.898 46.387 1.00 13.24 114 GLU A O 1
ATOM 740 N N . ALA A 1 94 ? -43.694 -10.642 47.034 1.00 11.63 115 ALA A N 1
ATOM 741 C CA . ALA A 1 94 ? -44.138 -11.488 48.125 1.00 12.11 115 ALA A CA 1
ATOM 742 C C . ALA A 1 94 ? -45.610 -11.962 47.806 1.00 12.21 115 ALA A C 1
ATOM 743 O O . ALA A 1 94 ? -46.405 -11.132 47.367 1.00 13.92 115 ALA A O 1
ATOM 745 N N . CYS A 1 95 ? -45.780 -13.223 48.024 1.00 13.79 116 CYS A N 1
ATOM 746 C CA . CYS A 1 95 ? -47.043 -13.856 47.692 1.00 14.04 116 CYS A CA 1
ATOM 747 C C . CYS A 1 95 ? -47.611 -14.698 48.830 1.00 15.95 116 CYS A C 1
ATOM 748 O O . CYS A 1 95 ? -46.923 -15.349 49.603 1.00 15.47 116 CYS A O 1
ATOM 751 N N . ASP A 1 96 ? -48.961 -14.681 48.911 1.00 16.02 117 ASP A N 1
ATOM 752 C CA . ASP A 1 96 ? -49.684 -15.684 49.699 1.00 15.51 117 ASP A CA 1
ATOM 753 C C . ASP A 1 96 ? -50.979 -16.047 48.910 1.00 15.11 117 ASP A C 1
ATOM 754 O O . ASP A 1 96 ? -51.188 -15.630 47.784 1.00 16.22 117 ASP A O 1
ATOM 759 N N . ALA A 1 97 ? -51.935 -16.660 49.612 1.00 17.60 118 ALA A N 1
ATOM 760 C CA . ALA A 1 97 ? -53.214 -16.929 48.937 1.00 19.11 118 ALA A CA 1
ATOM 761 C C . ALA A 1 97 ? -53.976 -15.793 48.528 1.00 16.35 118 ALA A C 1
ATOM 762 O O . ALA A 1 97 ? -54.854 -15.922 47.570 1.00 18.94 118 ALA A O 1
ATOM 764 N N . THR A 1 98 ? -53.805 -14.696 49.140 1.00 15.84 119 THR A N 1
ATOM 765 C CA . THR A 1 98 ? -54.551 -13.534 48.851 1.00 18.34 119 THR A CA 1
ATOM 766 C C . THR A 1 98 ? -54.099 -12.757 47.575 1.00 15.64 119 THR A C 1
ATOM 767 O O . THR A 1 98 ? -54.814 -11.900 46.999 1.00 16.46 119 THR A O 1
ATOM 771 N N . GLY A 1 99 ? -52.828 -12.975 47.167 1.00 14.74 120 GLY A N 1
ATOM 772 C CA . GLY A 1 99 ? -52.267 -12.250 46.052 1.00 14.30 120 GLY A CA 1
ATOM 773 C C . GLY A 1 99 ? -50.769 -11.999 46.303 1.00 12.29 120 GLY A C 1
ATOM 774 O O . GLY A 1 99 ? -50.150 -12.611 47.168 1.00 13.54 120 GLY A O 1
ATOM 775 N N . CYS A 1 100 ? -50.286 -11.131 45.485 1.00 12.42 121 CYS A N 1
ATOM 776 C CA . CYS A 1 100 ? -48.815 -10.810 45.418 1.00 11.43 121 CYS A CA 1
ATOM 777 C C . CYS A 1 100 ? -48.645 -9.380 45.332 1.00 11.92 121 CYS A C 1
ATOM 778 O O . CYS A 1 100 ? -49.393 -8.599 44.709 1.00 13.01 121 CYS A O 1
ATOM 781 N N . SER A 1 101 ? -47.516 -8.862 45.957 1.00 13.46 122 SER A N 1
ATOM 782 C CA . SER A 1 101 ? -47.155 -7.480 45.878 1.00 13.18 122 SER A CA 1
ATOM 783 C C . SER A 1 101 ? -45.614 -7.394 45.528 1.00 11.89 122 SER A C 1
ATOM 784 O O . SER A 1 101 ? -44.879 -8.222 46.017 1.00 14.69 122 SER A O 1
ATOM 787 N N . LYS A 1 102 ? -45.276 -6.383 44.848 1.00 13.79 123 LYS A N 1
ATOM 788 C CA . LYS A 1 102 ? -43.845 -6.339 44.423 1.00 13.34 123 LYS A CA 1
ATOM 789 C C . LYS A 1 102 ? -43.198 -5.021 44.704 1.00 15.27 123 LYS A C 1
ATOM 790 O O . LYS A 1 102 ? -43.820 -3.953 44.745 1.00 16.61 123 LYS A O 1
ATOM 796 N N . SER A 1 103 ? -41.857 -5.081 44.897 1.00 12.66 124 SER A N 1
ATOM 797 C CA . SER A 1 103 ? -41.065 -3.900 45.107 1.00 13.37 124 SER A CA 1
ATOM 798 C C . SER A 1 103 ? -41.072 -3.079 43.876 1.00 14.34 124 SER A C 1
ATOM 799 O O . SER A 1 103 ? -41.303 -3.545 42.761 1.00 15.83 124 SER A O 1
ATOM 802 N N . ALA A 1 104 ? -40.611 -1.819 44.027 1.00 14.77 125 ALA A N 1
ATOM 803 C CA . ALA A 1 104 ? -40.200 -1.053 42.903 1.00 15.42 125 ALA A CA 1
ATOM 804 C C . ALA A 1 104 ? -38.994 -1.720 42.169 1.00 15.70 125 ALA A C 1
ATOM 805 O O . ALA A 1 104 ? -38.256 -2.482 42.832 1.00 16.10 125 ALA A O 1
ATOM 807 N N . PRO A 1 105 ? -38.829 -1.493 40.882 1.00 16.77 126 PRO A N 1
ATOM 808 C CA . PRO A 1 105 ? -37.643 -2.123 40.204 1.00 17.65 126 PRO A CA 1
ATOM 809 C C . PRO A 1 105 ? -36.373 -1.376 40.546 1.00 18.96 126 PRO A C 1
ATOM 810 O O . PRO A 1 105 ? -36.355 -0.121 40.803 1.00 21.29 126 PRO A O 1
ATOM 814 N N . VAL A 1 106 ? -35.262 -2.105 40.573 1.00 16.52 127 VAL A N 1
ATOM 815 C CA . VAL A 1 106 ? -33.949 -1.497 40.857 1.00 16.17 127 VAL A CA 1
ATOM 816 C C . VAL A 1 106 ? -32.931 -2.237 40.080 1.00 15.46 127 VAL A C 1
ATOM 817 O O . VAL A 1 106 ? -33.048 -3.432 39.853 1.00 14.44 127 VAL A O 1
ATOM 821 N N . GLU A 1 107 ? -31.893 -1.509 39.601 1.00 16.08 128 GLU A N 1
ATOM 822 C CA . GLU A 1 107 ? -30.885 -2.211 38.766 1.00 14.94 128 GLU A CA 1
ATOM 823 C C . GLU A 1 107 ? -29.936 -3.039 39.617 1.00 15.66 128 GLU A C 1
ATOM 824 O O . GLU A 1 107 ? -29.375 -2.558 40.636 1.00 16.85 128 GLU A O 1
ATOM 830 N N . ILE A 1 108 ? -29.760 -4.299 39.235 1.00 13.41 129 ILE A N 1
ATOM 831 C CA . ILE A 1 108 ? -28.791 -5.181 39.889 1.00 13.15 129 ILE A CA 1
ATOM 832 C C . ILE A 1 108 ? -27.673 -5.388 38.829 1.00 13.52 129 ILE A C 1
ATOM 833 O O . ILE A 1 108 ? -27.943 -5.582 37.614 1.00 14.48 129 ILE A O 1
ATOM 838 N N . THR A 1 109 ? -26.447 -5.428 39.320 1.00 12.58 130 THR A N 1
ATOM 839 C CA . THR A 1 109 ? -25.303 -5.740 38.453 1.00 13.39 130 THR A CA 1
ATOM 840 C C . THR A 1 109 ? -24.702 -7.053 38.841 1.00 11.89 130 THR A C 1
ATOM 841 O O . THR A 1 109 ? -24.416 -7.279 40.021 1.00 13.35 130 THR A O 1
ATOM 845 N N . ILE A 1 110 ? -24.481 -7.946 37.903 1.00 12.67 131 ILE A N 1
ATOM 846 C CA . ILE A 1 110 ? -23.803 -9.203 38.095 1.00 12.85 131 ILE A CA 1
ATOM 847 C C . ILE A 1 110 ? -22.530 -9.099 37.180 1.00 11.63 131 ILE A C 1
ATOM 848 O O . ILE A 1 110 ? -22.676 -9.248 35.936 1.00 13.18 131 ILE A O 1
ATOM 853 N N . ALA A 1 111 ? -21.425 -8.848 37.807 1.00 12.10 132 ALA A N 1
ATOM 854 C CA . ALA A 1 111 ? -20.170 -8.688 37.010 1.00 11.31 132 ALA A CA 1
ATOM 855 C C . ALA A 1 111 ? -19.643 -10.047 36.679 1.00 11.21 132 ALA A C 1
ATOM 856 O O . ALA A 1 111 ? -19.588 -11.027 37.409 1.00 11.65 132 ALA A O 1
ATOM 858 N N . ASP A 1 112 ? -19.156 -10.152 35.399 1.00 12.53 133 ASP A N 1
ATOM 859 C CA . ASP A 1 112 ? -18.403 -11.337 34.905 1.00 12.04 133 ASP A CA 1
ATOM 860 C C . ASP A 1 112 ? -17.260 -10.854 33.996 1.00 10.98 133 ASP A C 1
ATOM 861 O O . ASP A 1 112 ? -17.267 -9.778 33.491 1.00 11.63 133 ASP A O 1
ATOM 866 N N . THR A 1 113 ? -16.289 -11.784 33.829 1.00 11.15 134 THR A N 1
ATOM 867 C CA . THR A 1 113 ? -15.055 -11.418 33.141 1.00 10.20 134 THR A CA 1
ATOM 868 C C . THR A 1 113 ? -15.186 -11.499 31.644 1.00 10.37 134 THR A C 1
ATOM 869 O O . THR A 1 113 ? -14.140 -11.274 30.928 1.00 11.14 134 THR A O 1
ATOM 873 N N . ASP A 1 114 ? -16.387 -11.665 31.063 1.00 11.47 135 ASP A N 1
ATOM 874 C CA . ASP A 1 114 ? -16.653 -11.380 29.683 1.00 11.91 135 ASP A CA 1
ATOM 875 C C . ASP A 1 114 ? -17.038 -9.963 29.492 1.00 12.29 135 ASP A C 1
ATOM 876 O O . ASP A 1 114 ? -17.222 -9.510 28.317 1.00 15.43 135 ASP A O 1
ATOM 881 N N . GLY A 1 115 ? -17.194 -9.146 30.510 1.00 11.37 136 GLY A N 1
ATOM 882 C CA . GLY A 1 115 ? -17.635 -7.772 30.360 1.00 12.92 136 GLY A CA 1
ATOM 883 C C . GLY A 1 115 ? -19.192 -7.599 30.046 1.00 12.58 136 GLY A C 1
ATOM 884 O O . GLY A 1 115 ? -19.557 -6.551 29.682 1.00 12.29 136 GLY A O 1
ATOM 885 N N . SER A 1 116 ? -19.935 -8.710 30.275 1.00 12.66 137 SER A N 1
ATOM 886 C CA . SER A 1 116 ? -21.394 -8.658 29.958 1.00 13.69 137 SER A CA 1
ATOM 887 C C . SER A 1 116 ? -22.086 -7.604 30.809 1.00 14.05 137 SER A C 1
ATOM 888 O O . SER A 1 116 ? -23.219 -7.216 30.350 1.00 16.81 137 SER A O 1
ATOM 891 N N . HIS A 1 117 ? -21.579 -7.100 31.907 1.00 14.05 138 HIS A N 1
ATOM 892 C CA . HIS A 1 117 ? -22.180 -6.050 32.690 1.00 14.39 138 HIS A CA 1
ATOM 893 C C . HIS A 1 117 ? -21.780 -4.662 32.290 1.00 16.56 138 HIS A C 1
ATOM 894 O O . HIS A 1 117 ? -22.130 -3.695 32.979 1.00 17.11 138 HIS A O 1
ATOM 901 N N . LEU A 1 118 ? -20.807 -4.504 31.303 1.00 13.66 139 LEU A N 1
ATOM 902 C CA . LEU A 1 118 ? -20.187 -3.292 30.982 1.00 12.61 139 LEU A CA 1
ATOM 903 C C . LEU A 1 118 ? -20.723 -2.666 29.681 1.00 12.85 139 LEU A C 1
ATOM 904 O O . LEU A 1 118 ? -20.983 -3.396 28.742 1.00 16.30 139 LEU A O 1
ATOM 909 N N . LYS A 1 119 ? -20.792 -1.346 29.681 1.00 14.83 140 LYS A N 1
ATOM 910 C CA . LYS A 1 119 ? -21.019 -0.637 28.421 1.00 14.46 140 LYS A CA 1
ATOM 911 C C . LYS A 1 119 ? -19.793 -0.615 27.545 1.00 14.62 140 LYS A C 1
ATOM 912 O O . LYS A 1 119 ? -18.662 -0.719 28.027 1.00 14.23 140 LYS A O 1
ATOM 918 N N . PRO A 1 120 ? -19.948 -0.449 26.234 1.00 13.53 141 PRO A N 1
ATOM 919 C CA . PRO A 1 120 ? -18.772 -0.368 25.353 1.00 13.30 141 PRO A CA 1
ATOM 920 C C . PRO A 1 120 ? -17.818 0.675 25.810 1.00 13.87 141 PRO A C 1
ATOM 921 O O . PRO A 1 120 ? -18.190 1.773 26.210 1.00 13.82 141 PRO A O 1
ATOM 925 N N . LEU A 1 121 ? -16.485 0.385 25.799 1.00 12.34 142 LEU A N 1
ATOM 926 C CA . LEU A 1 121 ? -15.500 1.289 26.199 1.00 12.99 142 LEU A CA 1
ATOM 927 C C . LEU A 1 121 ? -15.542 2.565 25.460 1.00 12.12 142 LEU A C 1
ATOM 928 O O . LEU A 1 121 ? -15.600 2.565 24.195 1.00 14.22 142 LEU A O 1
ATOM 933 N N . THR A 1 122 ? -15.369 3.679 26.101 1.00 12.29 143 THR A N 1
ATOM 934 C CA . THR A 1 122 ? -15.175 4.976 25.462 1.00 13.58 143 THR A CA 1
ATOM 935 C C . THR A 1 122 ? -13.676 5.105 25.040 1.00 13.00 143 THR A C 1
ATOM 936 O O . THR A 1 122 ? -12.796 4.947 25.893 1.00 12.93 143 THR A O 1
ATOM 940 N N . MET A 1 123 ? -13.496 5.483 23.798 1.00 12.72 144 MET A N 1
ATOM 941 C CA . MET A 1 123 ? -12.127 5.440 23.214 1.00 11.99 144 MET A CA 1
ATOM 942 C C . MET A 1 123 ? -11.517 6.777 23.226 1.00 13.22 144 MET A C 1
ATOM 943 O O . MET A 1 123 ? -12.224 7.860 23.199 1.00 15.58 144 MET A O 1
ATOM 948 N N . ASN A 1 124 ? -10.198 6.855 23.264 1.00 11.81 145 ASN A N 1
ATOM 949 C CA . ASN A 1 124 ? -9.453 8.030 23.176 1.00 11.21 145 ASN A CA 1
ATOM 950 C C . ASN A 1 124 ? -8.201 7.786 22.284 1.00 11.15 145 ASN A C 1
ATOM 951 O O . ASN A 1 124 ? -7.091 7.702 22.765 1.00 11.53 145 ASN A O 1
ATOM 956 N N . VAL A 1 125 ? -8.471 7.678 20.995 1.00 11.38 146 VAL A N 1
ATOM 957 C CA . VAL A 1 125 ? -7.449 7.191 20.010 1.00 10.73 146 VAL A CA 1
ATOM 958 C C . VAL A 1 125 ? -6.824 8.359 19.278 1.00 12.19 146 VAL A C 1
ATOM 959 O O . VAL A 1 125 ? -7.596 9.324 18.869 1.00 13.31 146 VAL A O 1
ATOM 963 N N . ASP A 1 126 ? -5.557 8.419 19.109 1.00 11.08 147 ASP A N 1
ATOM 964 C CA . ASP A 1 126 ? -4.923 9.461 18.304 1.00 11.78 147 ASP A CA 1
ATOM 965 C C . ASP A 1 126 ? -5.501 9.516 16.961 1.00 11.36 147 ASP A C 1
ATOM 966 O O . ASP A 1 126 ? -5.577 8.513 16.214 1.00 10.75 147 ASP A O 1
ATOM 971 N N . PRO A 1 127 ? -5.948 10.729 16.515 1.00 13.64 148 PRO A N 1
ATOM 972 C CA . PRO A 1 127 ? -6.656 10.855 15.303 1.00 14.24 148 PRO A CA 1
ATOM 973 C C . PRO A 1 127 ? -5.828 10.663 13.996 1.00 12.67 148 PRO A C 1
ATOM 974 O O . PRO A 1 127 ? -6.319 10.554 12.910 1.00 14.02 148 PRO A O 1
ATOM 978 N N . ASN A 1 128 ? -4.544 10.549 14.223 1.00 11.77 149 ASN A N 1
ATOM 979 C CA . ASN A 1 128 ? -3.683 10.146 13.116 1.00 11.99 149 ASN A CA 1
ATOM 980 C C . ASN A 1 128 ? -3.942 8.687 12.646 1.00 10.09 149 ASN A C 1
ATOM 981 O O . ASN A 1 128 ? -3.525 8.355 11.544 1.00 11.77 149 ASN A O 1
ATOM 986 N N . ASN A 1 129 ? -4.525 7.843 13.509 1.00 9.99 150 ASN A N 1
ATOM 987 C CA . ASN A 1 129 ? -4.999 6.514 13.063 1.00 9.76 150 ASN A CA 1
ATOM 988 C C . ASN A 1 129 ? -6.173 6.718 12.130 1.00 10.41 150 ASN A C 1
ATOM 989 O O . ASN A 1 129 ? -7.237 7.249 12.557 1.00 12.77 150 ASN A O 1
ATOM 994 N N . LYS A 1 130 ? -6.079 6.288 10.872 1.00 9.34 151 LYS A N 1
ATOM 995 C CA . LYS A 1 130 ? -7.090 6.510 9.843 1.00 10.36 151 LYS A CA 1
ATOM 996 C C . LYS A 1 130 ? -8.025 5.395 9.684 1.00 11.33 151 LYS A C 1
ATOM 997 O O . LYS A 1 130 ? -7.863 4.313 10.261 1.00 14.73 151 LYS A O 1
ATOM 1003 N N . SER A 1 131 ? -9.091 5.530 8.891 1.00 12.53 152 SER A N 1
ATOM 1004 C CA A SER A 1 131 ? -10.071 4.484 8.753 0.50 13.33 152 SER A CA 1
ATOM 1005 C CA B SER A 1 131 ? -10.138 4.550 8.678 0.50 13.88 152 SER A CA 1
ATOM 1006 C C . SER A 1 131 ? -9.892 3.832 7.402 1.00 12.50 152 SER A C 1
ATOM 1007 O O . SER A 1 131 ? -9.564 4.415 6.419 1.00 13.79 152 SER A O 1
ATOM 1012 N N . TYR A 1 132 ? -10.100 2.515 7.461 1.00 15.52 153 TYR A N 1
ATOM 1013 C CA . TYR A 1 132 ? -9.892 1.663 6.332 1.00 14.79 153 TYR A CA 1
ATOM 1014 C C . TYR A 1 132 ? -11.104 0.657 6.196 1.00 17.10 153 TYR A C 1
ATOM 1015 O O . TYR A 1 132 ? -11.890 0.468 7.103 1.00 26.01 153 TYR A O 1
ATOM 1024 N N . ASN A 1 133 ? -11.116 0.008 5.071 1.00 20.28 154 ASN A N 1
ATOM 1025 C CA . ASN A 1 133 ? -12.104 -1.055 4.945 1.00 20.56 154 ASN A CA 1
ATOM 1026 C C . ASN A 1 133 ? -11.353 -2.292 4.505 1.00 17.13 154 ASN A C 1
ATOM 1027 O O . ASN A 1 133 ? -11.605 -2.941 3.442 1.00 19.40 154 ASN A O 1
ATOM 1032 N N . THR A 1 134 ? -10.325 -2.698 5.272 1.00 14.01 155 THR A N 1
ATOM 1033 C CA . THR A 1 134 ? -9.610 -3.925 4.959 1.00 11.62 155 THR A CA 1
ATOM 1034 C C . THR A 1 134 ? -10.527 -5.097 5.096 1.00 10.33 155 THR A C 1
ATOM 1035 O O . THR A 1 134 ? -11.340 -5.172 5.968 1.00 13.14 155 THR A O 1
ATOM 1039 N N . ASP A 1 135 ? -10.369 -6.067 4.224 1.00 11.02 156 ASP A N 1
ATOM 1040 C CA . ASP A 1 135 ? -11.206 -7.229 4.326 1.00 12.83 156 ASP A CA 1
ATOM 1041 C C . ASP A 1 135 ? -11.089 -7.927 5.672 1.00 12.51 156 ASP A C 1
ATOM 1042 O O . ASP A 1 135 ? -9.932 -8.079 6.172 1.00 10.27 156 ASP A O 1
ATOM 1047 N N . PRO A 1 136 ? -12.165 -8.356 6.297 1.00 12.71 157 PRO A N 1
ATOM 1048 C CA . PRO A 1 136 ? -12.093 -8.978 7.561 1.00 13.08 157 PRO A CA 1
ATOM 1049 C C . PRO A 1 136 ? -11.319 -10.339 7.642 1.00 12.56 157 PRO A C 1
ATOM 1050 O O . PRO A 1 136 ? -10.966 -10.701 8.768 1.00 14.79 157 PRO A O 1
ATOM 1054 N N . SER A 1 137 ? -11.020 -10.960 6.518 1.00 11.94 158 SER A N 1
ATOM 1055 C CA . SER A 1 137 ? -10.210 -12.161 6.522 1.00 11.75 158 SER A CA 1
ATOM 1056 C C . SER A 1 137 ? -8.752 -11.890 6.924 1.00 9.97 158 SER A C 1
ATOM 1057 O O . SER A 1 137 ? -8.120 -12.866 7.388 1.00 12.08 158 SER A O 1
ATOM 1060 N N . ILE A 1 138 ? -8.261 -10.693 6.710 1.00 8.54 159 ILE A N 1
ATOM 1061 C CA A ILE A 1 138 ? -6.865 -10.560 6.944 0.50 7.16 159 ILE A CA 1
ATOM 1062 C CA B ILE A 1 138 ? -6.842 -10.268 6.811 0.50 6.55 159 ILE A CA 1
ATOM 1063 C C . ILE A 1 138 ? -6.516 -10.143 8.316 1.00 8.04 159 ILE A C 1
ATOM 1064 O O . ILE A 1 138 ? -7.208 -9.355 9.045 1.00 9.33 159 ILE A O 1
ATOM 1073 N N . VAL A 1 139 ? -5.483 -10.806 8.859 1.00 7.67 160 VAL A N 1
ATOM 1074 C CA . VAL A 1 139 ? -5.015 -10.507 10.220 1.00 7.50 160 VAL A CA 1
ATOM 1075 C C . VAL A 1 139 ? -4.358 -9.170 10.245 1.00 6.36 160 VAL A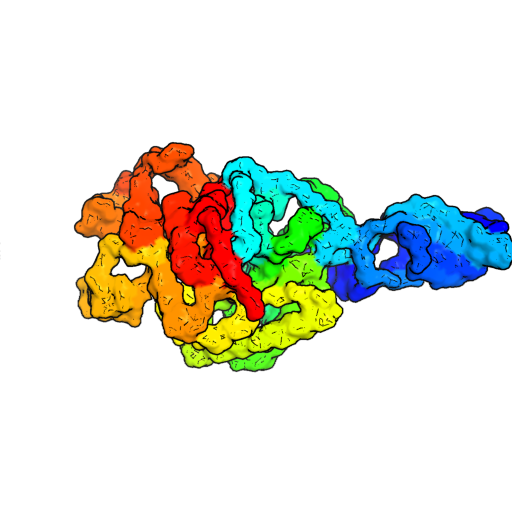 C 1
ATOM 1076 O O . VAL A 1 139 ? -3.491 -8.834 9.451 1.00 7.18 160 VAL A O 1
ATOM 1080 N N . MET A 1 140 ? -4.744 -8.319 11.232 1.00 6.61 161 MET A N 1
ATOM 1081 C CA . MET A 1 140 ? -4.148 -7.025 11.543 1.00 6.99 161 MET A CA 1
ATOM 1082 C C . MET A 1 140 ? -3.923 -7.096 13.066 1.00 6.76 161 MET A C 1
ATOM 1083 O O . MET A 1 140 ? -4.847 -6.792 13.844 1.00 7.77 161 MET A O 1
ATOM 1088 N N . GLY A 1 141 ? -2.785 -7.535 13.477 1.00 6.62 162 GLY A N 1
ATOM 1089 C CA . GLY A 1 141 ? -2.532 -7.819 14.889 1.00 7.42 162 GLY A CA 1
ATOM 1090 C C . GLY A 1 141 ? -1.590 -6.798 15.507 1.00 6.76 162 GLY A C 1
ATOM 1091 O O . GLY A 1 141 ? -0.764 -6.150 14.845 1.00 6.93 162 GLY A O 1
ATOM 1092 N N . THR A 1 142 ? -1.631 -6.708 16.846 1.00 6.98 163 THR A N 1
ATOM 1093 C CA . THR A 1 142 ? -0.611 -5.963 17.602 1.00 6.60 163 THR A CA 1
ATOM 1094 C C . THR A 1 142 ? -0.473 -6.546 18.985 1.00 5.80 163 THR A C 1
ATOM 1095 O O . THR A 1 142 ? -1.408 -7.185 19.493 1.00 7.25 163 THR A O 1
ATOM 1099 N N A TYR A 1 143 ? 0.629 -6.301 19.591 0.50 5.83 164 TYR A N 1
ATOM 1100 N N B TYR A 1 143 ? 0.618 -6.158 19.606 0.50 5.82 164 TYR A N 1
ATOM 1101 C CA A TYR A 1 143 ? 0.910 -6.631 21.002 0.50 5.53 164 TYR A CA 1
ATOM 1102 C CA B TYR A 1 143 ? 0.833 -6.372 21.046 0.50 6.08 164 TYR A CA 1
ATOM 1103 C C A TYR A 1 143 ? 0.764 -5.304 21.847 0.50 6.00 164 TYR A C 1
ATOM 1104 C C B TYR A 1 143 ? 0.586 -5.147 21.823 0.50 7.58 164 TYR A C 1
ATOM 1105 O O A TYR A 1 143 ? 1.414 -4.232 21.569 0.50 5.05 164 TYR A O 1
ATOM 1106 O O B TYR A 1 143 ? 0.988 -4.108 21.468 0.50 7.45 164 TYR A O 1
ATOM 1123 N N . PHE A 1 144 ? -0.132 -5.365 22.884 1.00 6.90 165 PHE A N 1
ATOM 1124 C CA . PHE A 1 144 ? -0.317 -4.379 23.943 1.00 6.61 165 PHE A CA 1
ATOM 1125 C C . PHE A 1 144 ? 0.395 -4.917 25.173 1.00 7.14 165 PHE A C 1
ATOM 1126 O O . PHE A 1 144 ? 0.140 -6.035 25.594 1.00 7.74 165 PHE A O 1
ATOM 1134 N N . VAL A 1 145 ? 1.246 -4.094 25.779 1.00 7.39 166 VAL A N 1
ATOM 1135 C CA . VAL A 1 145 ? 2.040 -4.560 26.937 1.00 7.10 166 VAL A CA 1
ATOM 1136 C C . VAL A 1 145 ? 1.450 -4.031 28.249 1.00 6.78 166 VAL A C 1
ATOM 1137 O O . VAL A 1 145 ? 1.082 -2.852 28.393 1.00 8.10 166 VAL A O 1
ATOM 1141 N N . GLU A 1 146 ? 1.417 -4.917 29.212 1.00 6.30 167 GLU A N 1
ATOM 1142 C CA . GLU A 1 146 ? 0.779 -4.645 30.533 1.00 7.16 167 GLU A CA 1
ATOM 1143 C C . GLU A 1 146 ? 1.391 -3.413 31.187 1.00 7.76 167 GLU A C 1
ATOM 1144 O O . GLU A 1 146 ? 0.658 -2.572 31.791 1.00 8.71 167 GLU A O 1
ATOM 1150 N N . TRP A 1 147 ? 2.671 -3.268 31.075 1.00 7.66 168 TRP A N 1
ATOM 1151 C CA . TRP A 1 147 ? 3.422 -2.197 31.768 1.00 9.19 168 TRP A CA 1
ATOM 1152 C C . TRP A 1 147 ? 3.405 -0.924 30.985 1.00 9.06 168 TRP A C 1
ATOM 1153 O O . TRP A 1 147 ? 3.984 0.120 31.430 1.00 9.71 168 TRP A O 1
ATOM 1164 N N . GLY A 1 148 ? 2.682 -0.813 29.828 1.00 8.82 169 GLY A N 1
ATOM 1165 C CA . GLY A 1 148 ? 2.637 0.396 29.076 1.00 9.56 169 GLY A CA 1
ATOM 1166 C C . GLY A 1 148 ? 1.823 1.510 29.733 1.00 9.70 169 GLY A C 1
ATOM 1167 O O . GLY A 1 148 ? 1.927 2.639 29.277 1.00 10.85 169 GLY A O 1
ATOM 1168 N N . ILE A 1 149 ? 1.066 1.160 30.739 1.00 9.29 170 ILE A N 1
ATOM 1169 C CA . ILE A 1 149 ? 0.283 2.124 31.453 1.00 9.84 170 ILE A CA 1
ATOM 1170 C C . ILE A 1 149 ? 1.084 2.965 32.404 1.00 11.61 170 ILE A C 1
ATOM 1171 O O . ILE A 1 149 ? 0.474 3.923 33.017 1.00 13.22 170 ILE A O 1
ATOM 1176 N N . TYR A 1 150 ? 2.353 2.750 32.557 1.00 10.46 171 TYR A N 1
ATOM 1177 C CA . TYR A 1 150 ? 3.196 3.533 33.526 1.00 11.49 171 TYR A CA 1
ATOM 1178 C C . TYR A 1 150 ? 3.843 4.654 32.760 1.00 11.54 171 TYR A C 1
ATOM 1179 O O . TYR A 1 150 ? 3.112 5.476 32.200 1.00 11.37 171 TYR A O 1
ATOM 1188 N N . GLY A 1 151 ? 5.152 4.693 32.641 1.00 11.83 172 GLY A N 1
ATOM 1189 C CA . GLY A 1 151 ? 5.784 5.801 31.974 1.00 13.35 172 GLY A CA 1
ATOM 1190 C C . GLY A 1 151 ? 5.334 6.043 30.556 1.00 10.79 172 GLY A C 1
ATOM 1191 O O . GLY A 1 151 ? 5.253 7.168 30.071 1.00 13.10 172 GLY A O 1
ATOM 1192 N N . ARG A 1 152 ? 5.033 4.956 29.804 1.00 10.76 173 ARG A N 1
ATOM 1193 C CA . ARG A 1 152 ? 4.596 5.095 28.392 1.00 9.49 173 ARG A CA 1
ATOM 1194 C C . ARG A 1 152 ? 3.231 5.691 28.319 1.00 9.66 173 ARG A C 1
ATOM 1195 O O . ARG A 1 152 ? 2.806 6.171 27.227 1.00 10.89 173 ARG A O 1
ATOM 1203 N N . ASP A 1 153 ? 2.426 5.674 29.365 1.00 10.66 174 ASP A N 1
ATOM 1204 C CA . ASP A 1 153 ? 1.142 6.327 29.455 1.00 10.97 174 ASP A CA 1
ATOM 1205 C C . ASP A 1 153 ? 0.191 5.964 28.355 1.00 9.79 174 ASP A C 1
ATOM 1206 O O . ASP A 1 153 ? -0.508 6.766 27.787 1.00 11.55 174 ASP A O 1
ATOM 1211 N N . TYR A 1 154 ? 0.167 4.656 28.011 1.00 9.82 175 TYR A N 1
ATOM 1212 C CA . TYR A 1 154 ? -0.610 4.164 26.846 1.00 8.80 175 TYR A CA 1
ATOM 1213 C C . TYR A 1 154 ? -1.524 3.134 27.383 1.00 9.58 175 TYR A C 1
ATOM 1214 O O . TYR A 1 154 ? -1.136 2.038 27.840 1.00 10.14 175 TYR A O 1
ATOM 1223 N N . THR A 1 155 ? -2.855 3.381 27.364 1.00 9.18 176 THR A N 1
ATOM 1224 C CA . THR A 1 155 ? -3.863 2.581 27.982 1.00 9.97 176 THR A CA 1
ATOM 1225 C C . THR A 1 155 ? -4.770 1.894 26.958 1.00 8.44 176 THR A C 1
ATOM 1226 O O . THR A 1 155 ? -4.698 2.277 25.731 1.00 9.52 176 THR A O 1
ATOM 1230 N N . VAL A 1 156 ? -5.590 1.039 27.399 1.00 8.24 177 VAL A N 1
ATOM 1231 C CA . VAL A 1 156 ? -6.405 0.259 26.447 1.00 9.23 177 VAL A CA 1
ATOM 1232 C C . VAL A 1 156 ? -7.269 1.089 25.552 1.00 8.73 177 VAL A C 1
ATOM 1233 O O . VAL A 1 156 ? -7.466 0.800 24.354 1.00 9.88 177 VAL A O 1
ATOM 1237 N N . ASP A 1 157 ? -7.834 2.189 26.131 1.00 9.30 178 ASP A N 1
ATOM 1238 C CA . ASP A 1 157 ? -8.694 3.088 25.340 1.00 9.47 178 ASP A CA 1
ATOM 1239 C C . ASP A 1 157 ? -7.904 3.910 24.300 1.00 9.15 178 ASP A C 1
ATOM 1240 O O . ASP A 1 157 ? -8.551 4.538 23.446 1.00 10.16 178 ASP A O 1
ATOM 1245 N N . ASN A 1 158 ? -6.595 3.838 24.290 1.00 9.09 179 ASN A N 1
ATOM 1246 C CA . ASN A 1 158 ? -5.826 4.493 23.243 1.00 8.67 179 ASN A CA 1
ATOM 1247 C C . ASN A 1 158 ? -5.683 3.599 22.010 1.00 8.74 179 ASN A C 1
ATOM 1248 O O . ASN A 1 158 ? -5.221 4.112 20.960 1.00 9.19 179 ASN A O 1
ATOM 1253 N N . MET A 1 159 ? -5.982 2.325 22.098 1.00 8.09 180 MET A N 1
ATOM 1254 C CA . MET A 1 159 ? -5.737 1.435 20.938 1.00 8.52 180 MET A CA 1
ATOM 1255 C C . MET A 1 159 ? -6.710 1.747 19.860 1.00 8.56 180 MET A C 1
ATOM 1256 O O . MET A 1 159 ? -7.917 1.844 20.063 1.00 8.71 180 MET A O 1
ATOM 1261 N N . PRO A 1 160 ? -6.197 1.703 18.580 1.00 8.54 181 PRO A N 1
ATOM 1262 C CA . PRO A 1 160 ? -7.077 1.926 17.400 1.00 8.20 181 PRO A CA 1
ATOM 1263 C C . PRO A 1 160 ? -7.771 0.685 17.075 1.00 7.57 181 PRO A C 1
ATOM 1264 O O . PRO A 1 160 ? -7.501 0.010 16.046 1.00 8.38 181 PRO A O 1
ATOM 1268 N N . VAL A 1 161 ? -8.742 0.304 17.898 1.00 9.04 182 VAL A N 1
ATOM 1269 C CA . VAL A 1 161 ? -9.336 -1.006 17.856 1.00 8.66 182 VAL A CA 1
ATOM 1270 C C . VAL A 1 161 ? -10.046 -1.363 16.545 1.00 8.00 182 VAL A C 1
ATOM 1271 O O . VAL A 1 161 ? -10.067 -2.484 16.134 1.00 8.49 182 VAL A O 1
ATOM 1275 N N . ASP A 1 162 ? -10.617 -0.353 15.863 1.00 8.51 183 ASP A N 1
ATOM 1276 C CA . ASP A 1 162 ? -11.264 -0.638 14.599 1.00 9.03 183 ASP A CA 1
ATOM 1277 C C . ASP A 1 162 ? -10.274 -1.071 13.545 1.00 8.95 183 ASP A C 1
ATOM 1278 O O . ASP A 1 162 ? -10.717 -1.571 12.494 1.00 10.70 183 ASP A O 1
ATOM 1283 N N . ASN A 1 163 ? -9.000 -0.814 13.734 1.00 7.95 184 ASN A N 1
ATOM 1284 C CA . ASN A 1 163 ? -7.922 -1.168 12.823 1.00 7.72 184 ASN A CA 1
ATOM 1285 C C . ASN A 1 163 ? -7.239 -2.460 13.256 1.00 7.61 184 ASN A C 1
ATOM 1286 O O . ASN A 1 163 ? -6.126 -2.739 12.703 1.00 8.21 184 ASN A O 1
ATOM 1291 N N . LEU A 1 164 ? -7.790 -3.228 14.169 1.00 7.48 185 LEU A N 1
ATOM 1292 C CA . LEU A 1 164 ? -7.128 -4.465 14.680 1.00 7.86 185 LEU A CA 1
ATOM 1293 C C . LEU A 1 164 ? -8.082 -5.607 14.590 1.00 7.98 185 LEU A C 1
ATOM 1294 O O . LEU A 1 164 ? -9.317 -5.423 14.878 1.00 10.83 185 LEU A O 1
ATOM 1299 N N . THR A 1 165 ? -7.630 -6.758 14.252 1.00 7.87 186 THR A N 1
ATOM 1300 C CA . THR A 1 165 ? -8.340 -7.998 14.397 1.00 7.46 186 THR A CA 1
ATOM 1301 C C . THR A 1 165 ? -7.961 -8.776 15.651 1.00 7.08 186 THR A C 1
ATOM 1302 O O . THR A 1 165 ? -8.761 -9.547 16.184 1.00 8.62 186 THR A O 1
ATOM 1306 N N . HIS A 1 166 ? -6.714 -8.630 16.070 1.00 6.93 187 HIS A N 1
ATOM 1307 C CA . HIS A 1 166 ? -6.163 -9.423 17.157 1.00 7.46 187 HIS A CA 1
ATOM 1308 C C . HIS A 1 166 ? -5.336 -8.455 18.030 1.00 8.12 187 HIS A C 1
ATOM 1309 O O . HIS A 1 166 ? -4.473 -7.752 17.519 1.00 8.48 187 HIS A O 1
ATOM 1316 N N . ILE A 1 167 ? -5.561 -8.544 19.331 1.00 7.66 188 ILE A N 1
ATOM 1317 C CA . ILE A 1 167 ? -4.705 -7.899 20.350 1.00 8.05 188 ILE A CA 1
ATOM 1318 C C . ILE A 1 167 ? -4.090 -9.010 21.130 1.00 6.78 188 ILE A C 1
ATOM 1319 O O . ILE A 1 167 ? -4.801 -9.833 21.765 1.00 8.48 188 ILE A O 1
ATOM 1324 N N . LEU A 1 168 ? -2.760 -9.060 21.128 1.00 6.74 189 LEU A N 1
ATOM 1325 C CA A LEU A 1 168 ? -2.023 -10.020 21.942 0.50 7.44 189 LEU A CA 1
ATOM 1326 C CA B LEU A 1 168 ? -1.919 -10.029 21.916 0.50 7.84 189 LEU A CA 1
ATOM 1327 C C . LEU A 1 168 ? -1.517 -9.243 23.159 1.00 6.88 189 LEU A C 1
ATOM 1328 O O . LEU A 1 168 ? -0.870 -8.204 23.058 1.00 8.20 189 LEU A O 1
ATOM 1337 N N . TYR A 1 169 ? -1.899 -9.783 24.320 1.00 7.26 190 TYR A N 1
ATOM 1338 C CA . TYR A 1 169 ? -1.615 -9.070 25.598 1.00 6.80 190 TYR A CA 1
ATOM 1339 C C . TYR A 1 169 ? -0.332 -9.607 26.183 1.00 7.62 190 TYR A C 1
ATOM 1340 O O . TYR A 1 169 ? -0.250 -10.776 26.590 1.00 8.55 190 TYR A O 1
ATOM 1349 N N . GLY A 1 170 ? 0.699 -8.808 26.214 1.00 7.78 191 GLY A N 1
ATOM 1350 C CA . GLY A 1 170 ? 2.042 -9.202 26.658 1.00 7.89 191 GLY A CA 1
ATOM 1351 C C . GLY A 1 170 ? 2.266 -8.746 28.124 1.00 6.72 191 GLY A C 1
ATOM 1352 O O . GLY A 1 170 ? 2.075 -7.555 28.420 1.00 7.79 191 GLY A O 1
ATOM 1353 N N A PHE A 1 171 ? 2.708 -9.603 29.036 0.50 6.66 192 PHE A N 1
ATOM 1354 N N B PHE A 1 171 ? 2.757 -9.587 29.032 0.50 6.60 192 PHE A N 1
ATOM 1355 C CA A PHE A 1 171 ? 2.997 -11.034 28.900 0.50 6.93 192 PHE A CA 1
ATOM 1356 C CA B PHE A 1 171 ? 2.914 -11.009 28.875 0.50 6.90 192 PHE A CA 1
ATOM 1357 C C A PHE A 1 171 ? 2.629 -11.786 30.189 0.50 6.47 192 PHE A C 1
ATOM 1358 C C B PHE A 1 171 ? 2.404 -11.707 30.164 0.50 6.40 192 PHE A C 1
ATOM 1359 O O A PHE A 1 171 ? 2.851 -11.231 31.280 0.50 6.03 192 PHE A O 1
ATOM 1360 O O B PHE A 1 171 ? 2.416 -11.020 31.267 0.50 6.78 192 PHE A O 1
ATOM 1375 N N . ILE A 1 172 ? 2.065 -12.960 30.029 1.00 7.22 193 ILE A N 1
ATOM 1376 C CA . ILE A 1 172 ? 1.722 -13.772 31.136 1.00 7.57 193 ILE A CA 1
ATOM 1377 C C . ILE A 1 172 ? 2.916 -14.677 31.462 1.00 7.70 193 ILE A C 1
ATOM 1378 O O . ILE A 1 172 ? 3.421 -15.443 30.591 1.00 8.72 193 ILE A O 1
ATOM 1383 N N . PRO A 1 173 ? 3.431 -14.609 32.685 1.00 7.82 194 PRO A N 1
ATOM 1384 C CA . PRO A 1 173 ? 4.542 -15.522 33.112 1.00 8.02 194 PRO A CA 1
ATOM 1385 C C . PRO A 1 173 ? 4.067 -16.873 33.487 1.00 7.64 194 PRO A C 1
ATOM 1386 O O . PRO A 1 173 ? 2.858 -17.144 33.752 1.00 8.16 194 PRO A O 1
ATOM 1390 N N . ILE A 1 174 ? 5.028 -17.797 33.524 1.00 8.10 195 ILE A N 1
ATOM 1391 C CA . ILE A 1 174 ? 4.895 -19.182 34.022 1.00 7.99 195 ILE A CA 1
ATOM 1392 C C . ILE A 1 174 ? 5.726 -19.225 35.312 1.00 7.43 195 ILE A C 1
ATOM 1393 O O . ILE A 1 174 ? 6.909 -18.900 35.289 1.00 8.67 195 ILE A O 1
ATOM 1398 N N . CYS A 1 175 ? 5.139 -19.700 36.410 1.00 8.72 196 CYS A N 1
ATOM 1399 C CA . CYS A 1 175 ? 5.936 -19.871 37.629 1.00 8.02 196 CYS A CA 1
ATOM 1400 C C . CYS A 1 175 ? 6.995 -20.919 37.439 1.00 8.68 196 CYS A C 1
ATOM 1401 O O . CYS A 1 175 ? 6.829 -21.896 36.799 1.00 9.90 196 CYS A O 1
ATOM 1404 N N . GLY A 1 176 ? 8.165 -20.632 38.043 1.00 10.61 197 GLY A N 1
ATOM 1405 C CA . GLY A 1 176 ? 9.264 -21.636 37.900 1.00 13.66 197 GLY A CA 1
ATOM 1406 C C . GLY A 1 176 ? 10.589 -20.853 37.724 1.00 9.62 197 GLY A C 1
ATOM 1407 O O . GLY A 1 176 ? 10.744 -19.772 38.245 1.00 10.84 197 GLY A O 1
ATOM 1408 N N . PRO A 1 177 ? 11.501 -21.488 37.003 1.00 9.17 198 PRO A N 1
ATOM 1409 C CA . PRO A 1 177 ? 12.818 -20.781 36.787 1.00 9.45 198 PRO A CA 1
ATOM 1410 C C . PRO A 1 177 ? 12.645 -19.539 35.928 1.00 8.05 198 PRO A C 1
ATOM 1411 O O . PRO A 1 177 ? 12.009 -19.575 34.872 1.00 9.55 198 PRO A O 1
ATOM 1415 N N . ASN A 1 178 ? 13.080 -18.421 36.406 1.00 9.08 199 ASN A N 1
ATOM 1416 C CA . ASN A 1 178 ? 12.847 -17.117 35.734 1.00 8.81 199 ASN A CA 1
ATOM 1417 C C . ASN A 1 178 ? 13.979 -16.120 35.937 1.00 9.34 199 ASN A C 1
ATOM 1418 O O . ASN A 1 178 ? 13.763 -14.950 36.013 1.00 9.40 199 ASN A O 1
ATOM 1423 N N . GLU A 1 179 ? 15.177 -16.658 36.029 1.00 9.46 200 GLU A N 1
ATOM 1424 C CA . GLU A 1 179 ? 16.358 -15.741 36.197 1.00 9.75 200 GLU A CA 1
ATOM 1425 C C . GLU A 1 179 ? 16.438 -14.723 35.120 1.00 9.83 200 GLU A C 1
ATOM 1426 O O . GLU A 1 179 ? 16.906 -13.560 35.392 1.00 11.19 200 GLU A O 1
ATOM 1432 N N . SER A 1 180 ? 16.015 -14.975 33.891 1.00 9.23 201 SER A N 1
ATOM 1433 C CA . SER A 1 180 ? 16.116 -14.016 32.831 1.00 9.85 201 SER A CA 1
ATOM 1434 C C . SER A 1 180 ? 15.365 -12.731 33.181 1.00 10.02 201 SER A C 1
ATOM 1435 O O . SER A 1 180 ? 15.648 -11.681 32.607 1.00 11.09 201 SER A O 1
ATOM 1438 N N . VAL A 1 181 ? 14.289 -12.827 33.971 1.00 9.87 202 VAL A N 1
ATOM 1439 C CA . VAL A 1 181 ? 13.546 -11.645 34.346 1.00 11.80 202 VAL A CA 1
ATOM 1440 C C . VAL A 1 181 ? 14.377 -10.596 35.049 1.00 10.59 202 VAL A C 1
ATOM 1441 O O . VAL A 1 181 ? 14.070 -9.402 35.045 1.00 12.15 202 VAL A O 1
ATOM 1445 N N . LYS A 1 182 ? 15.401 -11.040 35.728 1.00 10.61 203 LYS A N 1
ATOM 1446 C CA . LYS A 1 182 ? 16.280 -10.071 36.450 1.00 10.89 203 LYS A CA 1
ATOM 1447 C C . LYS A 1 182 ? 16.990 -9.144 35.481 1.00 13.82 203 LYS A C 1
ATOM 1448 O O . LYS A 1 182 ? 17.389 -8.047 35.920 1.00 16.06 203 LYS A O 1
ATOM 1454 N N . SER A 1 183 ? 17.062 -9.471 34.175 1.00 13.74 204 SER A N 1
ATOM 1455 C CA . SER A 1 183 ? 17.723 -8.605 33.240 1.00 15.35 204 SER A CA 1
ATOM 1456 C C . SER A 1 183 ? 16.959 -7.312 33.055 1.00 17.58 204 SER A C 1
ATOM 1457 O O . SER A 1 183 ? 17.561 -6.298 32.557 1.00 23.59 204 SER A O 1
ATOM 1460 N N . VAL A 1 184 ? 15.687 -7.204 33.373 1.00 16.85 205 VAL A N 1
ATOM 1461 C CA A VAL A 1 184 ? 14.783 -6.054 33.270 0.50 19.76 205 VAL A CA 1
ATOM 1462 C CA B VAL A 1 184 ? 15.107 -5.874 33.147 0.50 17.65 205 VAL A CA 1
ATOM 1463 C C . VAL A 1 184 ? 15.139 -5.052 34.434 1.00 19.59 205 VAL A C 1
ATOM 1464 O O . VAL A 1 184 ? 14.697 -3.885 34.422 1.00 20.31 205 VAL A O 1
ATOM 1471 N N . GLY A 1 185 ? 15.708 -5.574 35.511 1.00 17.02 206 GLY A N 1
ATOM 1472 C CA . GLY A 1 185 ? 15.981 -4.837 36.793 1.00 17.94 206 GLY A CA 1
ATOM 1473 C C . GLY A 1 185 ? 14.666 -4.492 37.442 1.00 18.65 206 GLY A C 1
ATOM 1474 O O . GLY A 1 185 ? 13.569 -5.034 37.176 1.00 18.07 206 GLY A O 1
ATOM 1475 N N . GLY A 1 186 ? 14.667 -3.420 38.272 1.00 18.25 207 GLY A N 1
ATOM 1476 C CA . GLY A 1 186 ? 13.420 -2.996 38.960 1.00 16.23 207 GLY A CA 1
ATOM 1477 C C . GLY A 1 186 ? 12.789 -4.151 39.740 1.00 15.58 207 GLY A C 1
ATOM 1478 O O . GLY A 1 186 ? 13.466 -5.056 40.215 1.00 17.09 207 GLY A O 1
ATOM 1479 N N . ASN A 1 187 ? 11.467 -4.106 39.838 1.00 14.76 208 ASN A N 1
ATOM 1480 C CA A ASN A 1 187 ? 10.645 -4.992 40.642 0.50 13.85 208 ASN A CA 1
ATOM 1481 C CA B ASN A 1 187 ? 10.796 -5.083 40.707 0.50 15.81 208 ASN A CA 1
ATOM 1482 C C . ASN A 1 187 ? 10.146 -6.238 39.946 1.00 12.30 208 ASN A C 1
ATOM 1483 O O . ASN A 1 187 ? 9.439 -7.002 40.535 1.00 13.07 208 ASN A O 1
ATOM 1492 N N . SER A 1 188 ? 10.492 -6.444 38.664 1.00 12.57 209 SER A N 1
ATOM 1493 C CA A SER A 1 188 ? 9.851 -7.461 37.845 0.50 13.00 209 SER A CA 1
ATOM 1494 C CA B SER A 1 188 ? 9.762 -7.491 37.870 0.50 12.10 209 SER A CA 1
ATOM 1495 C C . SER A 1 188 ? 10.029 -8.876 38.443 1.00 10.86 209 SER A C 1
ATOM 1496 O O . SER A 1 188 ? 9.078 -9.661 38.554 1.00 10.77 209 SER A O 1
ATOM 1501 N N . PHE A 1 189 ? 11.304 -9.231 38.774 1.00 10.22 210 PHE A N 1
ATOM 1502 C CA . PHE A 1 189 ? 11.500 -10.576 39.299 1.00 9.46 210 PHE A CA 1
ATOM 1503 C C . PHE A 1 189 ? 10.734 -10.771 40.652 1.00 8.68 210 PHE A C 1
ATOM 1504 O O . PHE A 1 189 ? 10.168 -11.795 40.893 1.00 9.00 210 PHE A O 1
ATOM 1512 N N . ASN A 1 190 ? 10.891 -9.792 41.535 1.00 10.16 211 ASN A N 1
ATOM 1513 C CA . ASN A 1 190 ? 10.280 -9.908 42.872 1.00 9.95 211 ASN A CA 1
ATOM 1514 C C . ASN A 1 190 ? 8.742 -9.911 42.775 1.00 9.02 211 ASN A C 1
ATOM 1515 O O . ASN A 1 190 ? 8.118 -10.673 43.505 1.00 10.42 211 ASN A O 1
ATOM 1520 N N . ALA A 1 191 ? 8.206 -9.110 41.881 1.00 9.70 212 ALA A N 1
ATOM 1521 C CA . ALA A 1 191 ? 6.706 -9.185 41.652 1.00 11.31 212 ALA A CA 1
ATOM 1522 C C . ALA A 1 191 ? 6.315 -10.539 41.227 1.00 9.39 212 ALA A C 1
ATOM 1523 O O . ALA A 1 191 ? 5.230 -11.076 41.617 1.00 9.88 212 ALA A O 1
ATOM 1525 N N . LEU A 1 192 ? 7.135 -11.196 40.365 1.00 9.67 213 LEU A N 1
ATOM 1526 C CA . LEU A 1 192 ? 6.830 -12.578 39.992 1.00 8.94 213 LEU A CA 1
ATOM 1527 C C . LEU A 1 192 ? 6.873 -13.525 41.135 1.00 8.24 213 LEU A C 1
ATOM 1528 O O . LEU A 1 192 ? 6.126 -14.466 41.241 1.00 9.73 213 LEU A O 1
ATOM 1533 N N . GLN A 1 193 ? 7.907 -13.396 42.006 1.00 9.42 214 GLN A N 1
ATOM 1534 C CA . GLN A 1 193 ? 7.987 -14.239 43.181 1.00 9.94 214 GLN A CA 1
ATOM 1535 C C . GLN A 1 193 ? 6.718 -14.102 44.048 1.00 9.53 214 GLN A C 1
ATOM 1536 O O . GLN A 1 193 ? 6.224 -15.135 44.517 1.00 11.40 214 GLN A O 1
ATOM 1542 N N . THR A 1 194 ? 6.280 -12.905 44.201 1.00 9.57 215 THR A N 1
ATOM 1543 C CA . THR A 1 194 ? 5.033 -12.717 45.011 1.00 10.67 215 THR A CA 1
ATOM 1544 C C . THR A 1 194 ? 3.841 -13.394 44.356 1.00 10.94 215 THR A C 1
ATOM 1545 O O . THR A 1 194 ? 3.076 -14.142 44.987 1.00 10.80 215 THR A O 1
ATOM 1549 N N . ALA A 1 195 ? 3.707 -13.198 43.011 1.00 9.79 216 ALA A N 1
ATOM 1550 C CA . ALA A 1 195 ? 2.600 -13.803 42.274 1.00 8.55 216 ALA A CA 1
ATOM 1551 C C . ALA A 1 195 ? 2.613 -15.278 42.372 1.00 8.74 216 ALA A C 1
ATOM 1552 O O . ALA A 1 195 ? 1.525 -15.922 42.346 1.00 10.28 216 ALA A O 1
ATOM 1554 N N . CYS A 1 196 ? 3.823 -15.873 42.409 1.00 8.78 217 CYS A N 1
ATOM 1555 C CA . CYS A 1 196 ? 3.920 -17.258 42.411 1.00 8.93 217 CYS A CA 1
ATOM 1556 C C . CYS A 1 196 ? 3.939 -17.976 43.833 1.00 8.45 217 CYS A C 1
ATOM 1557 O O . CYS A 1 196 ? 3.999 -19.181 43.909 1.00 10.38 217 CYS A O 1
ATOM 1560 N N . ARG A 1 197 ? 3.780 -17.160 44.856 1.00 10.02 218 ARG A N 1
ATOM 1561 C CA . ARG A 1 197 ? 3.731 -17.710 46.237 1.00 10.45 218 ARG A CA 1
ATOM 1562 C C . ARG A 1 197 ? 2.449 -18.545 46.340 1.00 10.39 218 ARG A C 1
ATOM 1563 O O . ARG A 1 197 ? 1.361 -18.074 45.987 1.00 13.20 218 ARG A O 1
ATOM 1571 N N . GLY A 1 198 ? 2.555 -19.790 46.704 1.00 11.20 219 GLY A N 1
ATOM 1572 C CA . GLY A 1 198 ? 1.393 -20.666 46.806 1.00 12.68 219 GLY A CA 1
ATOM 1573 C C . GLY A 1 198 ? 0.913 -21.252 45.520 1.00 13.61 219 GLY A C 1
ATOM 1574 O O . GLY A 1 198 ? -0.120 -21.896 45.475 1.00 16.27 219 GLY A O 1
ATOM 1575 N N . VAL A 1 199 ? 1.663 -21.004 44.404 1.00 11.22 220 VAL A N 1
ATOM 1576 C CA . VAL A 1 199 ? 1.283 -21.459 43.050 1.00 10.21 220 VAL A CA 1
ATOM 1577 C C . VAL A 1 199 ? 2.216 -22.558 42.641 1.00 11.08 220 VAL A C 1
ATOM 1578 O O . VAL A 1 199 ? 3.413 -22.470 42.949 1.00 12.06 220 VAL A O 1
ATOM 1582 N N . ASN A 1 200 ? 1.729 -23.660 42.110 1.00 12.62 221 ASN A N 1
ATOM 1583 C CA . ASN A 1 200 ? 2.641 -24.686 41.631 1.00 13.84 221 ASN A CA 1
ATOM 1584 C C . ASN A 1 200 ? 3.543 -24.225 40.510 1.00 11.65 221 ASN A C 1
ATOM 1585 O O . ASN A 1 200 ? 3.108 -23.469 39.579 1.00 13.29 221 ASN A O 1
ATOM 1590 N N . ASP A 1 201 ? 4.788 -24.668 40.461 1.00 13.11 222 ASP A N 1
ATOM 1591 C CA . ASP A 1 201 ? 5.626 -24.377 39.293 1.00 12.89 222 ASP A CA 1
ATOM 1592 C C . ASP A 1 201 ? 4.903 -24.888 38.043 1.00 11.09 222 ASP A C 1
ATOM 1593 O O . ASP A 1 201 ? 4.262 -25.867 38.034 1.00 11.23 222 ASP A O 1
ATOM 1598 N N . TYR A 1 202 ? 5.198 -24.086 36.970 1.00 11.31 223 TYR A N 1
ATOM 1599 C CA . TYR A 1 202 ? 4.741 -24.393 35.605 1.00 9.33 223 TYR A CA 1
ATOM 1600 C C . TYR A 1 202 ? 3.279 -24.021 35.431 1.00 9.47 223 TYR A C 1
ATOM 1601 O O . TYR A 1 202 ? 2.747 -24.267 34.337 1.00 10.87 223 TYR A O 1
ATOM 1610 N N . GLU A 1 203 ? 2.677 -23.294 36.358 1.00 9.48 224 GLU A N 1
ATOM 1611 C CA . GLU A 1 203 ? 1.357 -22.713 36.127 1.00 9.51 224 GLU A CA 1
ATOM 1612 C C . GLU A 1 203 ? 1.489 -21.230 35.786 1.00 9.04 224 GLU A C 1
ATOM 1613 O O . GLU A 1 203 ? 2.377 -20.539 36.283 1.00 9.87 224 GLU A O 1
ATOM 1619 N N . VAL A 1 204 ? 0.530 -20.739 35.026 1.00 8.81 225 VAL A N 1
ATOM 1620 C CA . VAL A 1 204 ? 0.530 -19.297 34.665 1.00 8.38 225 VAL A CA 1
ATOM 1621 C C . VAL A 1 204 ? 0.021 -18.405 35.799 1.00 8.27 225 VAL A C 1
ATOM 1622 O O . VAL A 1 204 ? -0.880 -18.855 36.626 1.00 10.21 225 VAL A O 1
ATOM 1626 N N . VAL A 1 205 ? 0.426 -17.180 35.839 1.00 7.60 226 VAL A N 1
ATOM 1627 C CA . VAL A 1 205 ? -0.091 -16.209 36.789 1.00 9.22 226 VAL A CA 1
ATOM 1628 C C . VAL A 1 205 ? -0.197 -14.854 36.104 1.00 8.21 226 VAL A C 1
ATOM 1629 O O . VAL A 1 205 ? 0.418 -14.633 35.016 1.00 10.01 226 VAL A O 1
ATOM 1633 N N . ILE A 1 206 ? -0.808 -13.879 36.724 1.00 9.17 227 ILE A N 1
ATOM 1634 C CA . ILE A 1 206 ? -0.720 -12.504 36.312 1.00 8.61 227 ILE A CA 1
ATOM 1635 C C . ILE A 1 206 ? 0.457 -11.884 36.949 1.00 8.77 227 ILE A C 1
ATOM 1636 O O . ILE A 1 206 ? 0.683 -11.958 38.204 1.00 9.81 227 ILE A O 1
ATOM 1641 N N . HIS A 1 207 ? 1.321 -11.222 36.170 1.00 8.02 228 HIS A N 1
ATOM 1642 C CA A HIS A 1 207 ? 2.580 -10.619 36.675 0.50 7.67 228 HIS A CA 1
ATOM 1643 C CA B HIS A 1 207 ? 2.541 -10.732 36.698 0.50 8.67 228 HIS A CA 1
ATOM 1644 C C . HIS A 1 207 ? 2.286 -9.465 37.547 1.00 8.31 228 HIS A C 1
ATOM 1645 O O . HIS A 1 207 ? 2.919 -9.293 38.617 1.00 10.66 228 HIS A O 1
ATOM 1658 N N . ASP A 1 208 ? 1.432 -8.526 37.106 1.00 8.79 229 ASP A N 1
ATOM 1659 C CA . ASP A 1 208 ? 1.216 -7.201 37.730 1.00 9.33 229 ASP A CA 1
ATOM 1660 C C . ASP A 1 208 ? -0.242 -6.996 37.929 1.00 8.87 229 ASP A C 1
ATOM 1661 O O . ASP A 1 208 ? -0.960 -6.543 37.070 1.00 9.78 229 ASP A O 1
ATOM 1666 N N . PRO A 1 209 ? -0.798 -7.463 39.090 1.00 9.61 230 PRO A N 1
ATOM 1667 C CA . PRO A 1 209 ? -2.243 -7.315 39.319 1.00 10.13 230 PRO A CA 1
ATOM 1668 C C . PRO A 1 209 ? -2.653 -5.890 39.428 1.00 9.10 230 PRO A C 1
ATOM 1669 O O . PRO A 1 209 ? -3.855 -5.647 39.168 1.00 9.99 230 PRO A O 1
ATOM 1673 N N . TRP A 1 210 ? -1.813 -4.974 39.790 1.00 9.71 231 TRP A N 1
ATOM 1674 C CA . TRP A 1 210 ? -2.227 -3.563 39.813 1.00 10.44 231 TRP A CA 1
ATOM 1675 C C . TRP A 1 210 ? -2.649 -3.103 38.447 1.00 9.42 231 TRP A C 1
ATOM 1676 O O . TRP A 1 210 ? -3.730 -2.639 38.176 1.00 10.69 231 TRP A O 1
ATOM 1687 N N . ALA A 1 211 ? -1.741 -3.385 37.459 1.00 9.94 232 ALA A N 1
ATOM 1688 C CA . ALA A 1 211 ? -2.039 -3.030 36.074 1.00 9.48 232 ALA A CA 1
ATOM 1689 C C . ALA A 1 211 ? -3.164 -3.894 35.549 1.00 8.97 232 ALA A C 1
ATOM 1690 O O . ALA A 1 211 ? -4.012 -3.358 34.758 1.00 9.62 232 ALA A O 1
ATOM 1692 N N . ALA A 1 212 ? -3.231 -5.168 35.883 1.00 9.22 233 ALA A N 1
ATOM 1693 C CA . ALA A 1 212 ? -4.196 -6.027 35.224 1.00 9.39 233 ALA A CA 1
ATOM 1694 C C . ALA A 1 212 ? -5.612 -5.770 35.681 1.00 8.04 233 ALA A C 1
ATOM 1695 O O . ALA A 1 212 ? -6.558 -5.711 34.908 1.00 9.70 233 ALA A O 1
ATOM 1697 N N . TYR A 1 213 ? -5.789 -5.578 37.044 1.00 9.46 234 TYR A N 1
ATOM 1698 C CA . TYR A 1 213 ? -7.232 -5.497 37.503 1.00 9.70 234 TYR A CA 1
ATOM 1699 C C . TYR A 1 213 ? -7.468 -4.602 38.730 1.00 9.59 234 TYR A C 1
ATOM 1700 O O . TYR A 1 213 ? -8.676 -4.413 39.058 1.00 11.98 234 TYR A O 1
ATOM 1709 N N . GLN A 1 214 ? -6.478 -4.027 39.322 1.00 9.88 235 GLN A N 1
ATOM 1710 C CA . GLN A 1 214 ? -6.682 -3.127 40.523 1.00 9.83 235 GLN A CA 1
ATOM 1711 C C . GLN A 1 214 ? -6.702 -1.692 40.168 1.00 11.52 235 GLN A C 1
ATOM 1712 O O . GLN A 1 214 ? -7.546 -0.949 40.831 1.00 13.38 235 GLN A O 1
ATOM 1718 N N . LYS A 1 215 ? -5.947 -1.122 39.253 1.00 11.66 236 LYS A N 1
ATOM 1719 C CA . LYS A 1 215 ? -5.854 0.290 39.070 1.00 11.50 236 LYS A CA 1
ATOM 1720 C C . LYS A 1 215 ? -7.101 0.844 38.498 1.00 12.02 236 LYS A C 1
ATOM 1721 O O . LYS A 1 215 ? -7.716 0.347 37.536 1.00 11.80 236 LYS A O 1
ATOM 1727 N N . SER A 1 216 ? -7.569 1.965 39.139 1.00 12.58 237 SER A N 1
ATOM 1728 C CA A SER A 1 216 ? -8.839 2.572 38.658 0.50 13.75 237 SER A CA 1
ATOM 1729 C CA B SER A 1 216 ? -8.759 2.671 38.667 0.50 13.04 237 SER A CA 1
ATOM 1730 C C . SER A 1 216 ? -8.513 3.545 37.522 1.00 13.66 237 SER A C 1
ATOM 1731 O O . SER A 1 216 ? -7.693 4.422 37.639 1.00 19.10 237 SER A O 1
ATOM 1736 N N . PHE A 1 217 ? -9.108 3.323 36.352 1.00 12.56 238 PHE A N 1
ATOM 1737 C CA . PHE A 1 217 ? -8.959 4.193 35.247 1.00 11.89 238 PHE A CA 1
ATOM 1738 C C . PHE A 1 217 ? -10.259 5.097 35.095 1.00 12.71 238 PHE A C 1
ATOM 1739 O O . PHE A 1 217 ? -11.268 4.603 34.802 1.00 13.17 238 PHE A O 1
ATOM 1747 N N . PRO A 1 218 ? -10.059 6.413 35.330 1.00 15.04 239 PRO A N 1
ATOM 1748 C CA . PRO A 1 218 ? -11.245 7.273 35.361 1.00 16.40 239 PRO A CA 1
ATOM 1749 C C . PRO A 1 218 ? -11.931 7.344 33.977 1.00 16.30 239 PRO A C 1
ATOM 1750 O O . PRO A 1 218 ? -13.177 7.375 33.866 1.00 18.10 239 PRO A O 1
ATOM 1754 N N . GLN A 1 219 ? -11.099 7.169 32.886 1.00 15.67 240 GLN A N 1
ATOM 1755 C CA . GLN A 1 219 ? -11.786 7.167 31.555 1.00 15.60 240 GLN A CA 1
ATOM 1756 C C . GLN A 1 219 ? -12.638 6.037 31.282 1.00 14.91 240 GLN A C 1
ATOM 1757 O O . GLN A 1 219 ? -13.438 6.099 30.316 1.00 18.87 240 GLN A O 1
ATOM 1763 N N . ALA A 1 220 ? -12.526 4.963 32.067 1.00 13.08 241 ALA A N 1
ATOM 1764 C CA . ALA A 1 220 ? -13.312 3.806 31.972 1.00 14.25 241 ALA A CA 1
ATOM 1765 C C . ALA A 1 220 ? -14.538 3.866 32.974 1.00 13.94 241 ALA A C 1
ATOM 1766 O O . ALA A 1 220 ? -15.279 2.927 33.053 1.00 14.90 241 ALA A O 1
ATOM 1768 N N . GLY A 1 221 ? -14.615 4.974 33.710 1.00 14.77 242 GLY A N 1
ATOM 1769 C CA . GLY A 1 221 ? -15.743 5.097 34.679 1.00 14.56 242 GLY A CA 1
ATOM 1770 C C . GLY A 1 221 ? -15.402 4.296 35.916 1.00 15.77 242 GLY A C 1
ATOM 1771 O O . GLY A 1 221 ? -16.295 4.104 36.772 1.00 17.71 242 GLY A O 1
ATOM 1772 N N . HIS A 1 222 ? -14.166 3.793 36.145 1.00 13.62 243 HIS A N 1
ATOM 1773 C CA . HIS A 1 222 ? -13.910 3.013 37.345 1.00 13.20 243 HIS A CA 1
ATOM 1774 C C . HIS A 1 222 ? -14.029 3.947 38.578 1.00 13.00 243 HIS A C 1
ATOM 1775 O O . HIS A 1 222 ? -13.604 5.073 38.573 1.00 16.20 243 HIS A O 1
ATOM 1782 N N . GLU A 1 223 ? -14.459 3.284 39.661 1.00 13.94 244 GLU A N 1
ATOM 1783 C CA A GLU A 1 223 ? -14.308 3.923 41.010 0.50 13.26 244 GLU A CA 1
ATOM 1784 C CA B GLU A 1 223 ? -14.467 3.826 41.017 0.50 11.92 244 GLU A CA 1
ATOM 1785 C C . GLU A 1 223 ? -13.629 2.931 41.873 1.00 14.00 244 GLU A C 1
ATOM 1786 O O . GLU A 1 223 ? -13.462 1.704 41.512 1.00 13.94 244 GLU A O 1
ATOM 1797 N N . TYR A 1 224 ? -13.186 3.315 43.041 1.00 14.65 245 TYR A N 1
ATOM 1798 C CA . TYR A 1 224 ? -12.368 2.466 43.838 1.00 14.51 245 TYR A CA 1
ATOM 1799 C C . TYR A 1 224 ? -13.097 1.149 44.171 1.00 15.08 245 TYR A C 1
ATOM 1800 O O . TYR A 1 224 ? -12.495 0.039 44.218 1.00 14.76 245 TYR A O 1
ATOM 1809 N N . SER A 1 225 ? -14.408 1.199 44.379 1.00 13.14 246 SER A N 1
ATOM 1810 C CA . SER A 1 225 ? -15.137 0.024 44.775 1.00 14.61 246 SER A CA 1
ATOM 1811 C C . SER A 1 225 ? -15.609 -0.853 43.615 1.00 11.97 246 SER A C 1
ATOM 1812 O O . SER A 1 225 ? -16.229 -1.855 43.810 1.00 14.42 246 SER A O 1
ATOM 1815 N N . THR A 1 226 ? -15.313 -0.433 42.352 1.00 12.68 247 THR A N 1
ATOM 1816 C CA . THR A 1 226 ? -15.677 -1.259 41.155 1.00 13.55 247 THR A CA 1
ATOM 1817 C C . THR A 1 226 ? -14.993 -2.683 41.294 1.00 12.48 247 THR A C 1
ATOM 1818 O O . THR A 1 226 ? -13.858 -2.732 41.697 1.00 12.57 247 THR A O 1
ATOM 1822 N N . PRO A 1 227 ? -15.703 -3.714 40.978 1.00 13.15 248 PRO A N 1
ATOM 1823 C CA . PRO A 1 227 ? -15.175 -5.028 41.382 1.00 14.88 248 PRO A CA 1
ATOM 1824 C C . PRO A 1 227 ? -14.033 -5.571 40.437 1.00 12.93 248 PRO A C 1
ATOM 1825 O O . PRO A 1 227 ? -13.247 -6.403 40.839 1.00 12.66 248 PRO A O 1
ATOM 1829 N N . ILE A 1 228 ? -14.000 -5.023 39.214 1.00 11.69 249 ILE A N 1
ATOM 1830 C CA . ILE A 1 228 ? -12.932 -5.450 38.221 1.00 10.77 249 ILE A CA 1
ATOM 1831 C C . ILE A 1 228 ? -12.456 -4.079 37.707 1.00 11.28 249 ILE A C 1
ATOM 1832 O O . ILE A 1 228 ? -13.307 -3.308 37.185 1.00 11.54 249 ILE A O 1
ATOM 1837 N N . LYS A 1 229 ? -11.163 -3.764 37.709 1.00 10.68 250 LYS A N 1
ATOM 1838 C CA . LYS A 1 229 ? -10.633 -2.519 37.191 1.00 11.12 250 LYS A CA 1
ATOM 1839 C C . LYS A 1 229 ? -9.403 -2.878 36.239 1.00 9.18 250 LYS A C 1
ATOM 1840 O O . LYS A 1 229 ? -9.428 -3.957 35.680 1.00 10.29 250 LYS A O 1
ATOM 1846 N N . GLY A 1 230 ? -8.507 -1.983 36.190 1.00 9.65 251 GLY A N 1
ATOM 1847 C CA . GLY A 1 230 ? -7.248 -2.238 35.484 1.00 9.81 251 GLY A CA 1
ATOM 1848 C C . GLY A 1 230 ? -7.456 -2.391 33.949 1.00 8.92 251 GLY A C 1
ATOM 1849 O O . GLY A 1 230 ? -8.526 -2.184 33.350 1.00 9.69 251 GLY A O 1
ATOM 1850 N N . ASN A 1 231 ? -6.344 -2.925 33.327 1.00 8.73 252 ASN A N 1
ATOM 1851 C CA . ASN A 1 231 ? -6.390 -3.212 31.887 1.00 8.67 252 ASN A CA 1
ATOM 1852 C C . ASN A 1 231 ? -7.443 -4.244 31.563 1.00 7.61 252 ASN A C 1
ATOM 1853 O O . ASN A 1 231 ? -8.082 -4.163 30.481 1.00 8.69 252 ASN A O 1
ATOM 1858 N N . TYR A 1 232 ? -7.611 -5.219 32.398 1.00 7.86 253 TYR A N 1
ATOM 1859 C CA . TYR A 1 232 ? -8.486 -6.320 32.104 1.00 8.70 253 TYR A CA 1
ATOM 1860 C C . TYR A 1 232 ? -9.959 -5.866 32.019 1.00 8.21 253 TYR A C 1
ATOM 1861 O O . TYR A 1 232 ? -10.693 -6.224 31.110 1.00 8.85 253 TYR A O 1
ATOM 1870 N N . ALA A 1 233 ? -10.391 -4.995 32.985 1.00 8.81 254 ALA A N 1
ATOM 1871 C CA . ALA A 1 233 ? -11.782 -4.470 32.873 1.00 9.12 254 ALA A CA 1
ATOM 1872 C C . ALA A 1 233 ? -11.905 -3.645 31.607 1.00 9.18 254 ALA A C 1
ATOM 1873 O O . ALA A 1 233 ? -12.999 -3.589 30.985 1.00 10.01 254 ALA A O 1
ATOM 1875 N N . MET A 1 234 ? -10.877 -2.870 31.231 1.00 8.60 255 MET A N 1
ATOM 1876 C CA . MET A 1 234 ? -10.961 -2.103 30.004 1.00 9.18 255 MET A CA 1
ATOM 1877 C C . MET A 1 234 ? -11.044 -3.007 28.763 1.00 8.94 255 MET A C 1
ATOM 1878 O O . MET A 1 234 ? -11.776 -2.712 27.820 1.00 10.03 255 MET A O 1
ATOM 1883 N N . LEU A 1 235 ? -10.277 -4.145 28.735 1.00 8.48 256 LEU A N 1
ATOM 1884 C CA . LEU A 1 235 ? -10.351 -5.107 27.624 1.00 9.23 256 LEU A CA 1
ATOM 1885 C C . LEU A 1 235 ? -11.717 -5.681 27.545 1.00 9.39 256 LEU A C 1
ATOM 1886 O O . LEU A 1 235 ? -12.253 -6.003 26.452 1.00 10.15 256 LEU A O 1
ATOM 1891 N N . MET A 1 236 ? -12.328 -6.010 28.732 1.00 10.85 257 MET A N 1
ATOM 1892 C CA . MET A 1 236 ? -13.727 -6.505 28.728 1.00 9.81 257 MET A CA 1
ATOM 1893 C C . MET A 1 236 ? -14.706 -5.502 28.105 1.00 10.24 257 MET A C 1
ATOM 1894 O O . MET A 1 236 ? -15.555 -5.881 27.257 1.00 12.56 257 MET A O 1
ATOM 1899 N N . ALA A 1 237 ? -14.559 -4.288 28.455 1.00 10.41 258 ALA A N 1
ATOM 1900 C CA . ALA A 1 237 ? -15.429 -3.203 27.860 1.00 11.41 258 ALA A CA 1
ATOM 1901 C C . ALA A 1 237 ? -15.141 -3.007 26.375 1.00 10.62 258 ALA A C 1
ATOM 1902 O O . ALA A 1 237 ? -16.018 -2.656 25.535 1.00 11.75 258 ALA A O 1
ATOM 1904 N N . LEU A 1 238 ? -13.863 -3.207 25.973 1.00 10.63 259 LEU A N 1
ATOM 1905 C CA . LEU A 1 238 ? -13.479 -3.090 24.558 1.00 10.85 259 LEU A CA 1
ATOM 1906 C C . LEU A 1 238 ? -14.121 -4.193 23.807 1.00 10.68 259 LEU A C 1
ATOM 1907 O O . LEU A 1 238 ? -14.608 -3.945 22.625 1.00 12.47 259 LEU A O 1
ATOM 1912 N N . LYS A 1 239 ? -14.203 -5.388 24.286 1.00 11.88 260 LYS A N 1
ATOM 1913 C CA . LYS A 1 239 ? -14.835 -6.481 23.651 1.00 13.46 260 LYS A CA 1
ATOM 1914 C C . LYS A 1 239 ? -16.369 -6.229 23.498 1.00 14.76 260 LYS A C 1
ATOM 1915 O O . LYS A 1 239 ? -16.975 -6.733 22.531 1.00 14.94 260 LYS A O 1
ATOM 1921 N N . GLN A 1 240 ? -17.010 -5.507 24.434 1.00 13.17 261 GLN A N 1
ATOM 1922 C CA . GLN A 1 240 ? -18.451 -5.149 24.267 1.00 13.22 261 GLN A CA 1
ATOM 1923 C C . GLN A 1 240 ? -18.514 -4.160 23.087 1.00 14.70 261 GLN A C 1
ATOM 1924 O O . GLN A 1 240 ? -19.597 -4.146 22.413 1.00 15.70 261 GLN A O 1
ATOM 1930 N N . ARG A 1 241 ? -17.560 -3.253 22.879 1.00 12.21 262 ARG A N 1
ATOM 1931 C CA . ARG A 1 241 ? -17.570 -2.290 21.760 1.00 12.72 262 ARG A CA 1
ATOM 1932 C C . ARG A 1 241 ? -17.362 -3.011 20.438 1.00 12.63 262 ARG A C 1
ATOM 1933 O O . ARG A 1 241 ? -18.032 -2.648 19.433 1.00 13.39 262 ARG A O 1
ATOM 1941 N N . ASN A 1 242 ? -16.423 -3.960 20.395 1.00 12.35 263 ASN A N 1
ATOM 1942 C CA . ASN A 1 242 ? -15.944 -4.619 19.182 1.00 11.73 263 ASN A CA 1
ATOM 1943 C C . ASN A 1 242 ? -15.968 -6.072 19.386 1.00 14.02 263 ASN A C 1
ATOM 1944 O O . ASN A 1 242 ? -14.994 -6.752 19.681 1.00 14.03 263 ASN A O 1
ATOM 1949 N N . PRO A 1 243 ? -17.162 -6.676 19.312 1.00 14.47 264 PRO A N 1
ATOM 1950 C CA . PRO A 1 243 ? -17.331 -8.069 19.651 1.00 15.22 264 PRO A CA 1
ATOM 1951 C C . PRO A 1 243 ? -16.610 -9.105 18.783 1.00 14.94 264 PRO A C 1
ATOM 1952 O O . PRO A 1 243 ? -16.438 -10.217 19.219 1.00 17.76 264 PRO A O 1
ATOM 1956 N N . ASP A 1 244 ? -16.212 -8.680 17.590 1.00 14.37 265 ASP A N 1
ATOM 1957 C CA . ASP A 1 244 ? -15.485 -9.614 16.713 1.00 14.23 265 ASP A CA 1
ATOM 1958 C C . ASP A 1 244 ? -13.942 -9.557 16.950 1.00 12.45 265 ASP A C 1
ATOM 1959 O O . ASP A 1 244 ? -13.236 -10.363 16.328 1.00 14.13 265 ASP A O 1
ATOM 1964 N N . LEU A 1 245 ? -13.513 -8.634 17.792 1.00 11.07 266 LEU A N 1
ATOM 1965 C CA . LEU A 1 245 ? -12.066 -8.518 18.126 1.00 10.22 266 LEU A CA 1
ATOM 1966 C C . LEU A 1 245 ? -11.615 -9.810 18.822 1.00 10.64 266 LEU A C 1
ATOM 1967 O O . LEU A 1 245 ? -12.403 -10.362 19.706 1.00 13.16 266 LEU A O 1
ATOM 1972 N N . LYS A 1 246 ? -10.420 -10.328 18.568 1.00 9.16 267 LYS A N 1
ATOM 1973 C CA . LYS A 1 246 ? -9.867 -11.387 19.350 1.00 9.37 267 LYS A CA 1
ATOM 1974 C C . LYS A 1 246 ? -8.816 -10.842 20.261 1.00 8.55 267 LYS A C 1
ATOM 1975 O O . LYS A 1 246 ? -7.956 -10.058 19.808 1.00 9.76 267 LYS A O 1
ATOM 1981 N N . ILE A 1 247 ? -8.908 -11.193 21.544 1.00 8.52 268 ILE A N 1
ATOM 1982 C CA . ILE A 1 247 ? -7.894 -10.734 22.539 1.00 8.29 268 ILE A CA 1
ATOM 1983 C C . ILE A 1 247 ? -7.289 -12.010 23.074 1.00 7.39 268 ILE A C 1
ATOM 1984 O O . ILE A 1 247 ? -8.013 -12.906 23.580 1.00 8.70 268 ILE A O 1
ATOM 1989 N N . ILE A 1 248 ? -5.978 -12.146 22.992 1.00 7.25 269 ILE A N 1
ATOM 1990 C CA . ILE A 1 248 ? -5.266 -13.370 23.280 1.00 9.25 269 ILE A CA 1
ATOM 1991 C C . ILE A 1 248 ? -4.144 -13.124 24.250 1.00 7.30 269 ILE A C 1
ATOM 1992 O O . ILE A 1 248 ? -3.360 -12.178 23.983 1.00 7.89 269 ILE A O 1
ATOM 1997 N N . PRO A 1 249 ? -4.034 -13.852 25.350 1.00 7.63 270 PRO A N 1
ATOM 1998 C CA . PRO A 1 249 ? -2.891 -13.649 26.246 1.00 7.25 270 PRO A CA 1
ATOM 1999 C C . PRO A 1 249 ? -1.636 -14.285 25.659 1.00 7.28 270 PRO A C 1
ATOM 2000 O O . PRO A 1 249 ? -1.664 -15.392 25.128 1.00 7.48 270 PRO A O 1
ATOM 2004 N N . SER A 1 250 ? -0.517 -13.539 25.716 1.00 7.07 271 SER A N 1
ATOM 2005 C CA A SER A 1 250 ? 0.818 -13.913 25.217 0.50 6.25 271 SER A CA 1
ATOM 2006 C CA B SER A 1 250 ? 0.729 -14.140 25.206 0.50 5.90 271 SER A CA 1
ATOM 2007 C C . SER A 1 250 ? 1.605 -14.483 26.389 1.00 6.24 271 SER A C 1
ATOM 2008 O O . SER A 1 250 ? 1.915 -13.700 27.309 1.00 6.69 271 SER A O 1
ATOM 2013 N N . ILE A 1 251 ? 1.966 -15.747 26.368 1.00 6.52 272 ILE A N 1
ATOM 2014 C CA . ILE A 1 251 ? 2.722 -16.397 27.442 1.00 7.42 272 ILE A CA 1
ATOM 2015 C C . ILE A 1 251 ? 4.170 -16.437 27.049 1.00 6.43 272 ILE A C 1
ATOM 2016 O O . ILE A 1 251 ? 4.561 -17.003 25.990 1.00 8.05 272 ILE A O 1
ATOM 2021 N N . GLY A 1 252 ? 5.019 -15.852 27.860 1.00 8.13 273 GLY A N 1
ATOM 2022 C CA . GLY A 1 252 ? 6.436 -15.896 27.606 1.00 8.52 273 GLY A CA 1
ATOM 2023 C C . GLY A 1 252 ? 7.032 -14.562 27.071 1.00 7.69 273 GLY A C 1
ATOM 2024 O O . GLY A 1 252 ? 6.895 -13.565 27.765 1.00 8.26 273 GLY A O 1
ATOM 2025 N N . GLY A 1 253 ? 7.734 -14.642 25.962 1.00 8.42 274 GLY A N 1
ATOM 2026 C CA . GLY A 1 253 ? 8.527 -13.499 25.461 1.00 8.71 274 GLY A CA 1
ATOM 2027 C C . GLY A 1 253 ? 9.962 -13.643 25.841 1.00 8.33 274 GLY A C 1
ATOM 2028 O O . GLY A 1 253 ? 10.417 -14.683 26.451 1.00 9.31 274 GLY A O 1
ATOM 2029 N N . TRP A 1 254 ? 10.769 -12.633 25.564 1.00 8.93 275 TRP A N 1
ATOM 2030 C CA . TRP A 1 254 ? 12.220 -12.761 25.730 1.00 8.76 275 TRP A CA 1
ATOM 2031 C C . TRP A 1 254 ? 12.607 -13.064 27.174 1.00 8.03 275 TRP A C 1
ATOM 2032 O O . TRP A 1 254 ? 13.503 -13.846 27.405 1.00 9.08 275 TRP A O 1
ATOM 2043 N N . THR A 1 255 ? 12.023 -12.388 28.128 1.00 7.81 276 THR A N 1
ATOM 2044 C CA . THR A 1 255 ? 12.431 -12.499 29.513 1.00 9.46 276 THR A CA 1
ATOM 2045 C C . THR A 1 255 ? 11.687 -13.571 30.308 1.00 8.95 276 THR A C 1
ATOM 2046 O O . THR A 1 255 ? 12.125 -13.921 31.412 1.00 10.29 276 THR A O 1
ATOM 2050 N N . LEU A 1 256 ? 10.572 -14.067 29.786 1.00 7.91 277 LEU A N 1
ATOM 2051 C CA . LEU A 1 256 ? 9.672 -14.955 30.557 1.00 7.39 277 LEU A CA 1
ATOM 2052 C C . LEU A 1 256 ? 9.619 -16.326 29.937 1.00 7.53 277 LEU A C 1
ATOM 2053 O O . LEU A 1 256 ? 8.709 -17.107 30.180 1.00 8.99 277 LEU A O 1
ATOM 2058 N N . SER A 1 257 ? 10.620 -16.702 29.112 1.00 7.65 278 SER A N 1
ATOM 2059 C CA . SER A 1 257 ? 10.629 -18.037 28.496 1.00 7.60 278 SER A CA 1
ATOM 2060 C C . SER A 1 257 ? 11.377 -19.107 29.290 1.00 8.05 278 SER A C 1
ATOM 2061 O O . SER A 1 257 ? 11.344 -20.257 28.830 1.00 8.28 278 SER A O 1
ATOM 2064 N N . ASP A 1 258 ? 12.052 -18.777 30.359 1.00 7.85 279 ASP A N 1
ATOM 2065 C CA . ASP A 1 258 ? 12.886 -19.828 30.987 1.00 7.72 279 ASP A CA 1
ATOM 2066 C C . ASP A 1 258 ? 12.142 -21.090 31.372 1.00 7.74 279 ASP A C 1
ATOM 2067 O O . ASP A 1 258 ? 12.708 -22.179 31.162 1.00 8.56 279 ASP A O 1
ATOM 2072 N N . PRO A 1 259 ? 10.893 -21.052 31.818 1.00 7.52 280 PRO A N 1
ATOM 2073 C CA . PRO A 1 259 ? 10.215 -22.334 32.208 1.00 7.70 280 PRO A CA 1
ATOM 2074 C C . PRO A 1 259 ? 9.976 -23.235 31.061 1.00 7.41 280 PRO A C 1
ATOM 2075 O O . PRO A 1 259 ? 9.862 -24.460 31.236 1.00 8.40 280 PRO A O 1
ATOM 2079 N N . PHE A 1 260 ? 9.848 -22.691 29.791 1.00 7.05 281 PHE A N 1
ATOM 2080 C CA . PHE A 1 260 ? 9.517 -23.561 28.669 1.00 7.29 281 PHE A CA 1
ATOM 2081 C C . PHE A 1 260 ? 10.550 -24.640 28.461 1.00 7.74 281 PHE A C 1
ATOM 2082 O O . PHE A 1 260 ? 10.247 -25.714 27.935 1.00 8.20 281 PHE A O 1
ATOM 2090 N N . TYR A 1 261 ? 11.791 -24.388 28.787 1.00 7.96 282 TYR A N 1
ATOM 2091 C CA . TYR A 1 261 ? 12.917 -25.360 28.550 1.00 8.94 282 TYR A CA 1
ATOM 2092 C C . TYR A 1 261 ? 12.711 -26.608 29.420 1.00 9.28 282 TYR A C 1
ATOM 2093 O O . TYR A 1 261 ? 13.287 -27.668 29.072 1.00 11.22 282 TYR A O 1
ATOM 2102 N N . ASP A 1 262 ? 11.830 -26.582 30.417 1.00 8.74 283 ASP A N 1
ATOM 2103 C CA . ASP A 1 262 ? 11.506 -27.787 31.205 1.00 9.42 283 ASP A CA 1
ATOM 2104 C C . ASP A 1 262 ? 10.360 -28.487 30.663 1.00 9.32 283 ASP A C 1
ATOM 2105 O O . ASP A 1 262 ? 9.905 -29.500 31.290 1.00 11.93 283 ASP A O 1
ATOM 2110 N N . PHE A 1 263 ? 9.799 -28.128 29.505 1.00 9.80 284 PHE A N 1
ATOM 2111 C CA . PHE A 1 263 ? 8.622 -28.809 28.949 1.00 9.96 284 PHE A CA 1
ATOM 2112 C C . PHE A 1 263 ? 9.029 -30.053 28.176 1.00 10.36 284 PHE A C 1
ATOM 2113 O O . PHE A 1 263 ? 8.106 -30.732 27.677 1.00 11.39 284 PHE A O 1
ATOM 2121 N N . VAL A 1 264 ? 10.292 -30.377 28.181 1.00 10.95 285 VAL A N 1
ATOM 2122 C CA . VAL A 1 264 ? 10.700 -31.716 27.740 1.00 12.97 285 VAL A CA 1
ATOM 2123 C C . VAL A 1 264 ? 10.122 -32.792 28.622 1.00 14.72 285 VAL A C 1
ATOM 2124 O O . VAL A 1 264 ? 9.966 -33.932 28.167 1.00 17.93 285 VAL A O 1
ATOM 2128 N N . ASP A 1 265 ? 9.769 -32.490 29.854 1.00 13.85 286 ASP A N 1
ATOM 2129 C CA . ASP A 1 265 ? 9.099 -33.426 30.741 1.00 13.39 286 ASP A CA 1
ATOM 2130 C C . ASP A 1 265 ? 7.586 -33.181 30.586 1.00 13.70 286 ASP A C 1
ATOM 2131 O O . ASP A 1 265 ? 7.094 -32.118 30.966 1.00 13.37 286 ASP A O 1
ATOM 2136 N N . LYS A 1 266 ? 6.792 -34.158 30.062 1.00 13.58 287 LYS A N 1
ATOM 2137 C CA . LYS A 1 266 ? 5.424 -34.033 29.922 1.00 12.27 287 LYS A CA 1
ATOM 2138 C C . LYS A 1 266 ? 4.643 -33.608 31.174 1.00 13.44 287 LYS A C 1
ATOM 2139 O O . LYS A 1 266 ? 3.574 -32.945 31.104 1.00 13.28 287 LYS A O 1
ATOM 2145 N N . LYS A 1 267 ? 5.113 -34.097 32.372 1.00 13.83 288 LYS A N 1
ATOM 2146 C CA . LYS A 1 267 ? 4.416 -33.681 33.583 1.00 14.08 288 LYS A CA 1
ATOM 2147 C C . LYS A 1 267 ? 4.264 -32.162 33.737 1.00 11.60 288 LYS A C 1
ATOM 2148 O O . LYS A 1 267 ? 3.289 -31.670 34.201 1.00 13.23 288 LYS A O 1
ATOM 2154 N N . ASN A 1 268 ? 5.338 -31.460 33.311 1.00 13.06 289 ASN A N 1
ATOM 2155 C CA . ASN A 1 268 ? 5.313 -29.997 33.407 1.00 11.64 289 ASN A CA 1
ATOM 2156 C C . ASN A 1 268 ? 4.375 -29.401 32.349 1.00 10.58 289 ASN A C 1
ATOM 2157 O O . ASN A 1 268 ? 3.677 -28.422 32.635 1.00 11.32 289 ASN A O 1
ATOM 2162 N N . ARG A 1 269 ? 4.326 -30.022 31.186 1.00 10.43 290 ARG A N 1
ATOM 2163 C CA . ARG A 1 269 ? 3.345 -29.554 30.162 1.00 10.68 290 ARG A CA 1
ATOM 2164 C C . ARG A 1 269 ? 1.932 -29.728 30.678 1.00 11.05 290 ARG A C 1
ATOM 2165 O O . ARG A 1 269 ? 1.073 -28.905 30.545 1.00 10.56 290 ARG A O 1
ATOM 2173 N N . ASP A 1 270 ? 1.696 -30.903 31.354 1.00 10.87 291 ASP A N 1
ATOM 2174 C CA . ASP A 1 270 ? 0.309 -31.157 31.871 1.00 12.31 291 ASP A CA 1
ATOM 2175 C C . ASP A 1 270 ? -0.138 -30.145 32.874 1.00 11.14 291 ASP A C 1
ATOM 2176 O O . ASP A 1 270 ? -1.232 -29.603 32.836 1.00 11.81 291 ASP A O 1
ATOM 2181 N N . THR A 1 271 ? 0.790 -29.770 33.749 1.00 10.52 292 THR A N 1
ATOM 2182 C CA . THR A 1 271 ? 0.509 -28.811 34.766 1.00 10.94 292 THR A CA 1
ATOM 2183 C C . THR A 1 271 ? 0.142 -27.433 34.058 1.00 9.71 292 THR A C 1
ATOM 2184 O O . THR A 1 271 ? -0.757 -26.750 34.425 1.00 10.51 292 THR A O 1
ATOM 2188 N N . PHE A 1 272 ? 1.034 -27.044 33.107 1.00 10.05 293 PHE A N 1
ATOM 2189 C CA . PHE A 1 272 ? 0.884 -25.792 32.374 1.00 8.30 293 PHE A CA 1
ATOM 2190 C C . PHE A 1 272 ? -0.469 -25.738 31.623 1.00 8.44 293 PHE A C 1
ATOM 2191 O O . PHE A 1 272 ? -1.222 -24.789 31.777 1.00 9.01 293 PHE A O 1
ATOM 2199 N N . VAL A 1 273 ? -0.728 -26.795 30.863 1.00 8.81 294 VAL A N 1
ATOM 2200 C CA . VAL A 1 273 ? -1.951 -26.776 30.044 1.00 10.21 294 VAL A CA 1
ATOM 2201 C C . VAL A 1 273 ? -3.228 -26.669 30.911 1.00 10.30 294 VAL A C 1
ATOM 2202 O O . VAL A 1 273 ? -4.182 -25.986 30.615 1.00 10.05 294 VAL A O 1
ATOM 2206 N N . ALA A 1 274 ? -3.238 -27.424 32.037 1.00 9.99 295 ALA A N 1
ATOM 2207 C CA . ALA A 1 274 ? -4.370 -27.273 32.983 1.00 9.97 295 ALA A CA 1
ATOM 2208 C C . ALA A 1 274 ? -4.550 -25.898 33.534 1.00 10.70 295 ALA A C 1
ATOM 2209 O O . ALA A 1 274 ? -5.629 -25.402 33.695 1.00 11.00 295 ALA A O 1
ATOM 2211 N N . SER A 1 275 ? -3.412 -25.242 33.814 1.00 9.95 296 SER A N 1
ATOM 2212 C CA A SER A 1 275 ? -3.467 -23.898 34.365 0.50 9.75 296 SER A CA 1
ATOM 2213 C CA B SER A 1 275 ? -3.434 -23.985 34.337 0.50 10.31 296 SER A CA 1
ATOM 2214 C C . SER A 1 275 ? -4.010 -22.899 33.316 1.00 10.18 296 SER A C 1
ATOM 2215 O O . SER A 1 275 ? -4.683 -21.955 33.657 1.00 10.33 296 SER A O 1
ATOM 2220 N N . VAL A 1 276 ? -3.646 -23.111 32.054 1.00 9.65 297 VAL A N 1
ATOM 2221 C CA . VAL A 1 276 ? -4.173 -22.290 30.968 1.00 9.34 297 VAL A CA 1
ATOM 2222 C C . VAL A 1 276 ? -5.659 -22.455 30.811 1.00 9.12 297 VAL A C 1
ATOM 2223 O O . VAL A 1 276 ? -6.393 -21.485 30.666 1.00 9.84 297 VAL A O 1
ATOM 2227 N N . LYS A 1 277 ? -6.128 -23.703 30.943 1.00 9.63 298 LYS A N 1
ATOM 2228 C CA . LYS A 1 277 ? -7.585 -23.893 30.876 1.00 10.09 298 LYS A CA 1
ATOM 2229 C C . LYS A 1 277 ? -8.272 -23.156 31.987 1.00 9.51 298 LYS A C 1
ATOM 2230 O O . LYS A 1 277 ? -9.287 -22.492 31.765 1.00 11.60 298 LYS A O 1
ATOM 2236 N N . LYS A 1 278 ? -7.750 -23.246 33.208 1.00 10.44 299 LYS A N 1
ATOM 2237 C CA . LYS A 1 278 ? -8.331 -22.502 34.317 1.00 10.80 299 LYS A CA 1
ATOM 2238 C C . LYS A 1 278 ? -8.331 -21.020 34.106 1.00 10.50 299 LYS A C 1
ATOM 2239 O O . LYS A 1 278 ? -9.253 -20.306 34.423 1.00 10.93 299 LYS A O 1
ATOM 2245 N N . PHE A 1 279 ? -7.178 -20.493 33.551 1.00 9.58 300 PHE A N 1
ATOM 2246 C CA . PHE A 1 279 ? -7.047 -19.094 33.281 1.00 9.33 300 PHE A CA 1
ATOM 2247 C C . PHE A 1 279 ? -8.147 -18.594 32.306 1.00 8.35 300 PHE A C 1
ATOM 2248 O O . PHE A 1 279 ? -8.653 -17.525 32.494 1.00 9.53 300 PHE A O 1
ATOM 2256 N N . LEU A 1 280 ? -8.339 -19.385 31.252 1.00 9.46 301 LEU A N 1
ATOM 2257 C CA . LEU A 1 280 ? -9.309 -18.964 30.261 1.00 8.99 301 LEU A CA 1
ATOM 2258 C C . LEU A 1 280 ? -10.769 -19.100 30.794 1.00 10.52 301 LEU A C 1
ATOM 2259 O O . LEU A 1 280 ? -11.646 -18.405 30.330 1.00 11.68 301 LEU A O 1
ATOM 2264 N N . LYS A 1 281 ? -10.983 -20.031 31.722 1.00 10.10 302 LYS A N 1
ATOM 2265 C CA . LYS A 1 281 ? -12.323 -20.061 32.418 1.00 10.75 302 LYS A CA 1
ATOM 2266 C C . LYS A 1 281 ? -12.469 -18.875 33.315 1.00 11.89 302 LYS A C 1
ATOM 2267 O O . LYS A 1 281 ? -13.635 -18.395 33.530 1.00 15.10 302 LYS A O 1
ATOM 2273 N N . THR A 1 282 ? -11.410 -18.351 33.927 1.00 10.28 303 THR A N 1
ATOM 2274 C CA . THR A 1 282 ? -11.466 -17.258 34.849 1.00 10.42 303 THR A CA 1
ATOM 2275 C C . THR A 1 282 ? -11.681 -15.970 34.166 1.00 10.35 303 THR A C 1
ATOM 2276 O O . THR A 1 282 ? -12.376 -15.062 34.614 1.00 11.41 303 THR A O 1
ATOM 2280 N N . TRP A 1 283 ? -10.922 -15.779 33.004 1.00 9.94 304 TRP A N 1
ATOM 2281 C CA . TRP A 1 283 ? -10.830 -14.514 32.282 1.00 9.21 304 TRP A CA 1
ATOM 2282 C C . TRP A 1 283 ? -11.456 -14.664 30.961 1.00 8.92 304 TRP A C 1
ATOM 2283 O O . TRP A 1 283 ? -10.776 -14.973 29.913 1.00 10.39 304 TRP A O 1
ATOM 2294 N N . LYS A 1 284 ? -12.799 -14.484 30.879 1.00 10.58 305 LYS A N 1
ATOM 2295 C CA . LYS A 1 284 ? -13.535 -14.964 29.740 1.00 9.87 305 LYS A CA 1
ATOM 2296 C C . LYS A 1 284 ? -13.376 -14.057 28.545 1.00 10.18 305 LYS A C 1
ATOM 2297 O O . LYS A 1 284 ? -13.812 -14.536 27.455 1.00 12.37 305 LYS A O 1
ATOM 2303 N N . PHE A 1 285 ? -12.880 -12.862 28.675 1.00 9.76 306 PHE A N 1
ATOM 2304 C CA . PHE A 1 285 ? -12.667 -12.001 27.535 1.00 9.72 306 PHE A CA 1
ATOM 2305 C C . PHE A 1 285 ? -11.557 -12.552 26.577 1.00 9.80 306 PHE A C 1
ATOM 2306 O O . PHE A 1 285 ? -11.518 -12.093 25.430 1.00 10.58 306 PHE A O 1
ATOM 2314 N N . TYR A 1 286 ? -10.700 -13.470 27.074 1.00 9.45 307 TYR A N 1
ATOM 2315 C CA . TYR A 1 286 ? -9.620 -13.980 26.226 1.00 9.07 307 TYR A CA 1
ATOM 2316 C C . TYR A 1 286 ? -10.192 -15.038 25.303 1.00 9.91 307 TYR A C 1
ATOM 2317 O O . TYR A 1 286 ? -11.026 -15.883 25.688 1.00 10.00 307 TYR A O 1
ATOM 2326 N N . ASP A 1 287 ? -9.598 -15.115 24.079 1.00 9.07 308 ASP A N 1
ATOM 2327 C CA . ASP A 1 287 ? -10.076 -15.944 22.998 1.00 8.29 308 ASP A CA 1
ATOM 2328 C C . ASP A 1 287 ? -9.165 -17.080 22.581 1.00 9.10 308 ASP A C 1
ATOM 2329 O O . ASP A 1 287 ? -9.366 -17.662 21.495 1.00 10.09 308 ASP A O 1
ATOM 2334 N N . GLY A 1 288 ? -8.198 -17.419 23.386 1.00 9.01 309 GLY A N 1
ATOM 2335 C CA . GLY A 1 288 ? -7.229 -18.427 22.979 1.00 11.12 309 GLY A CA 1
ATOM 2336 C C . GLY A 1 288 ? -5.961 -18.261 23.809 1.00 7.81 309 GLY A C 1
ATOM 2337 O O . GLY A 1 288 ? -5.983 -17.687 24.882 1.00 9.20 309 GLY A O 1
ATOM 2338 N N . VAL A 1 289 ? -4.849 -18.754 23.212 1.00 8.54 310 VAL A N 1
ATOM 2339 C CA . VAL A 1 289 ? -3.547 -18.593 23.866 1.00 8.62 310 VAL A CA 1
ATOM 2340 C C . VAL A 1 289 ? -2.516 -18.433 22.828 1.00 7.39 310 VAL A C 1
ATOM 2341 O O . VAL A 1 289 ? -2.557 -19.114 21.794 1.00 8.49 310 VAL A O 1
ATOM 2345 N N . ASP A 1 290 ? -1.523 -17.565 23.119 1.00 7.17 311 ASP A N 1
ATOM 2346 C CA . ASP A 1 290 ? -0.383 -17.356 22.241 1.00 7.19 311 ASP A CA 1
ATOM 2347 C C . ASP A 1 290 ? 0.867 -17.811 22.981 1.00 6.30 311 ASP A C 1
ATOM 2348 O O . ASP A 1 290 ? 1.115 -17.292 24.118 1.00 8.88 311 ASP A O 1
ATOM 2353 N N . ILE A 1 291 ? 1.641 -18.681 22.420 1.00 6.76 312 ILE A N 1
ATOM 2354 C CA . ILE A 1 291 ? 2.854 -19.204 23.076 1.00 6.95 312 ILE A CA 1
ATOM 2355 C C . ILE A 1 291 ? 4.071 -18.507 22.462 1.00 6.82 312 ILE A C 1
ATOM 2356 O O . ILE A 1 291 ? 4.382 -18.755 21.263 1.00 8.23 312 ILE A O 1
ATOM 2361 N N . ASP A 1 292 ? 4.759 -17.750 23.242 1.00 6.79 313 ASP A N 1
ATOM 2362 C CA . ASP A 1 292 ? 5.948 -17.056 22.752 1.00 7.22 313 ASP A CA 1
ATOM 2363 C C . ASP A 1 292 ? 7.186 -17.570 23.445 1.00 7.30 313 ASP A C 1
ATOM 2364 O O . ASP A 1 292 ? 7.818 -16.936 24.299 1.00 7.83 313 ASP A O 1
ATOM 2369 N N . TRP A 1 293 ? 7.534 -18.820 23.092 1.00 7.08 314 TRP A N 1
ATOM 2370 C CA . TRP A 1 293 ? 8.770 -19.413 23.645 1.00 7.54 314 TRP A CA 1
ATOM 2371 C C . TRP A 1 293 ? 9.914 -18.881 22.811 1.00 7.05 314 TRP A C 1
ATOM 2372 O O . TRP A 1 293 ? 10.061 -19.284 21.622 1.00 7.03 314 TRP A O 1
ATOM 2383 N N . GLU A 1 294 ? 10.794 -18.189 23.450 1.00 6.32 315 GLU A N 1
ATOM 2384 C CA . GLU A 1 294 ? 12.006 -17.655 22.776 1.00 8.20 315 GLU A CA 1
ATOM 2385 C C . GLU A 1 294 ? 13.232 -18.336 23.415 1.00 8.05 315 GLU A C 1
ATOM 2386 O O . GLU A 1 294 ? 13.715 -17.838 24.473 1.00 9.01 315 GLU A O 1
ATOM 2392 N N . PHE A 1 295 ? 13.718 -19.452 22.873 1.00 7.20 316 PHE A N 1
ATOM 2393 C CA . PHE A 1 295 ? 13.322 -20.120 21.668 1.00 7.03 316 PHE A CA 1
ATOM 2394 C C . PHE A 1 295 ? 13.564 -21.619 21.886 1.00 7.11 316 PHE A C 1
ATOM 2395 O O . PHE A 1 295 ? 14.572 -21.917 22.516 1.00 7.51 316 PHE A O 1
ATOM 2403 N N . PRO A 1 296 ? 12.801 -22.476 21.257 1.00 6.98 317 PRO A N 1
ATOM 2404 C CA . PRO A 1 296 ? 13.271 -23.913 21.238 1.00 7.37 317 PRO A CA 1
ATOM 2405 C C . PRO A 1 296 ? 14.604 -24.021 20.699 1.00 6.43 317 PRO A C 1
ATOM 2406 O O . PRO A 1 296 ? 14.953 -23.374 19.640 1.00 8.04 317 PRO A O 1
ATOM 2410 N N . GLY A 1 297 ? 15.523 -24.732 21.415 1.00 8.19 318 GLY A N 1
ATOM 2411 C CA . GLY A 1 297 ? 16.867 -24.870 20.978 1.00 8.20 318 GLY A CA 1
ATOM 2412 C C . GLY A 1 297 ? 17.805 -23.824 21.534 1.00 8.95 318 GLY A C 1
ATOM 2413 O O . GLY A 1 297 ? 19.053 -23.991 21.462 1.00 10.31 318 GLY A O 1
ATOM 2414 N N . GLY A 1 298 ? 17.310 -22.763 22.164 1.00 8.68 319 GLY A N 1
ATOM 2415 C CA . GLY A 1 298 ? 18.109 -21.676 22.764 1.00 9.83 319 GLY A CA 1
ATOM 2416 C C . GLY A 1 298 ? 18.334 -20.520 21.828 1.00 8.88 319 GLY A C 1
ATOM 2417 O O . GLY A 1 298 ? 17.635 -20.322 20.839 1.00 9.27 319 GLY A O 1
ATOM 2418 N N . GLY A 1 299 ? 19.307 -19.701 22.261 1.00 10.02 320 GLY A N 1
ATOM 2419 C CA . GLY A 1 299 ? 19.576 -18.466 21.547 1.00 11.04 320 GLY A CA 1
ATOM 2420 C C . GLY A 1 299 ? 18.756 -17.305 22.066 1.00 10.39 320 GLY A C 1
ATOM 2421 O O . GLY A 1 299 ? 18.760 -16.263 21.347 1.00 11.95 320 GLY A O 1
ATOM 2422 N N . GLY A 1 300 ? 18.038 -17.486 23.169 1.00 9.95 321 GLY A N 1
ATOM 2423 C CA . GLY A 1 300 ? 17.274 -16.412 23.779 1.00 10.30 321 GLY A CA 1
ATOM 2424 C C . GLY A 1 300 ? 18.030 -15.742 24.931 1.00 9.68 321 GLY A C 1
ATOM 2425 O O . GLY A 1 300 ? 19.271 -15.703 24.975 1.00 10.31 321 GLY A O 1
ATOM 2426 N N . ALA A 1 301 ? 17.293 -15.242 25.877 1.00 9.29 322 ALA A N 1
ATOM 2427 C CA . ALA A 1 301 ? 17.868 -14.505 27.021 1.00 10.47 322 ALA A CA 1
ATOM 2428 C C . ALA A 1 301 ? 18.703 -15.441 27.899 1.00 11.17 322 ALA A C 1
ATOM 2429 O O . ALA A 1 301 ? 19.676 -14.956 28.514 1.00 14.15 322 ALA A O 1
ATOM 2431 N N . ALA A 1 302 ? 18.389 -16.687 28.007 1.00 12.19 323 ALA A N 1
ATOM 2432 C CA . ALA A 1 302 ? 19.041 -17.635 28.923 1.00 12.78 323 ALA A CA 1
ATOM 2433 C C . ALA A 1 302 ? 20.140 -18.311 28.135 1.00 10.73 323 ALA A C 1
ATOM 2434 O O . ALA A 1 302 ? 19.942 -19.226 27.347 1.00 11.59 323 ALA A O 1
ATOM 2436 N N . ALA A 1 303 ? 21.421 -17.924 28.427 1.00 14.21 324 ALA A N 1
ATOM 2437 C CA . ALA A 1 303 ? 22.533 -18.445 27.672 1.00 14.43 324 ALA A CA 1
ATOM 2438 C C . ALA A 1 303 ? 22.790 -19.879 28.090 1.00 15.05 324 ALA A C 1
ATOM 2439 O O . ALA A 1 303 ? 23.450 -20.605 27.301 1.00 19.21 324 ALA A O 1
ATOM 2441 N N . ASP A 1 304 ? 22.315 -20.323 29.205 1.00 14.25 325 ASP A N 1
ATOM 2442 C CA . ASP A 1 304 ? 22.546 -21.706 29.712 1.00 16.77 325 ASP A CA 1
ATOM 2443 C C . ASP A 1 304 ? 21.375 -22.615 29.435 1.00 15.99 325 ASP A C 1
ATOM 2444 O O . ASP A 1 304 ? 21.281 -23.674 30.071 1.00 18.86 325 ASP A O 1
ATOM 2449 N N . LYS A 1 305 ? 20.433 -22.223 28.536 1.00 11.83 326 LYS A N 1
ATOM 2450 C CA . LYS A 1 305 ? 19.252 -23.044 28.256 1.00 12.08 326 LYS A CA 1
ATOM 2451 C C . LYS A 1 305 ? 19.159 -23.211 26.746 1.00 10.54 326 LYS A C 1
ATOM 2452 O O . LYS A 1 305 ? 19.638 -22.419 25.932 1.00 11.79 326 LYS A O 1
ATOM 2458 N N . GLY A 1 306 ? 18.484 -24.305 26.379 1.00 9.53 327 GLY A N 1
ATOM 2459 C CA . GLY A 1 306 ? 18.242 -24.664 25.001 1.00 10.12 327 GLY A CA 1
ATOM 2460 C C . GLY A 1 306 ? 18.723 -26.020 24.657 1.00 11.21 327 GLY A C 1
ATOM 2461 O O . GLY A 1 306 ? 19.913 -26.301 24.918 1.00 12.24 327 GLY A O 1
ATOM 2462 N N . ASP A 1 307 ? 17.860 -26.798 24.031 1.00 9.87 328 ASP A N 1
ATOM 2463 C CA . ASP A 1 307 ? 18.202 -28.216 23.689 1.00 9.92 328 ASP A CA 1
ATOM 2464 C C . ASP A 1 307 ? 17.711 -28.431 22.263 1.00 9.71 328 ASP A C 1
ATOM 2465 O O . ASP A 1 307 ? 16.503 -28.618 22.045 1.00 10.18 328 ASP A O 1
ATOM 2470 N N A PRO A 1 308 ? 18.611 -28.333 21.284 0.50 9.85 329 PRO A N 1
ATOM 2471 N N B PRO A 1 308 ? 18.640 -28.399 21.310 0.50 10.76 329 PRO A N 1
ATOM 2472 C CA A PRO A 1 308 ? 18.234 -28.473 19.853 0.50 11.24 329 PRO A CA 1
ATOM 2473 C CA B PRO A 1 308 ? 18.161 -28.372 19.931 0.50 11.64 329 PRO A CA 1
ATOM 2474 C C A PRO A 1 308 ? 17.591 -29.855 19.535 0.50 10.81 329 PRO A C 1
ATOM 2475 C C B PRO A 1 308 ? 17.666 -29.764 19.494 0.50 11.98 329 PRO A C 1
ATOM 2476 O O A PRO A 1 308 ? 16.847 -30.030 18.584 0.50 12.43 329 PRO A O 1
ATOM 2477 O O B PRO A 1 308 ? 17.083 -29.795 18.367 0.50 11.98 329 PRO A O 1
ATOM 2484 N N . VAL A 1 309 ? 17.861 -30.809 20.309 1.00 11.08 330 VAL A N 1
ATOM 2485 C CA . VAL A 1 309 ? 17.254 -32.171 20.037 1.00 13.37 330 VAL A CA 1
ATOM 2486 C C . VAL A 1 309 ? 15.883 -32.308 20.570 1.00 10.59 330 VAL A C 1
ATOM 2487 O O . VAL A 1 309 ? 14.993 -32.810 19.872 1.00 11.87 330 VAL A O 1
ATOM 2491 N N . ASN A 1 310 ? 15.665 -31.814 21.784 1.00 10.05 331 ASN A N 1
ATOM 2492 C CA . ASN A 1 310 ? 14.492 -32.148 22.511 1.00 9.94 331 ASN A CA 1
ATOM 2493 C C . ASN A 1 310 ? 13.395 -31.055 22.583 1.00 8.19 331 ASN A C 1
ATOM 2494 O O . ASN A 1 310 ? 12.268 -31.301 22.826 1.00 9.09 331 ASN A O 1
ATOM 2499 N N . ASP A 1 311 ? 13.832 -29.779 22.318 1.00 9.00 332 ASP A N 1
ATOM 2500 C CA . ASP A 1 311 ? 12.860 -28.703 22.498 1.00 8.57 332 ASP A CA 1
ATOM 2501 C C . ASP A 1 311 ? 11.815 -28.682 21.398 1.00 7.28 332 ASP A C 1
ATOM 2502 O O . ASP A 1 311 ? 10.677 -28.344 21.701 1.00 8.49 332 ASP A O 1
ATOM 2507 N N . GLY A 1 312 ? 12.155 -29.019 20.156 1.00 8.18 333 GLY A N 1
ATOM 2508 C CA . GLY A 1 312 ? 11.151 -29.011 19.097 1.00 9.63 333 GLY A CA 1
ATOM 2509 C C . GLY A 1 312 ? 10.031 -29.985 19.337 1.00 8.60 333 GLY A C 1
ATOM 2510 O O . GLY A 1 312 ? 8.864 -29.729 19.262 1.00 8.58 333 GLY A O 1
ATOM 2511 N N . PRO A 1 313 ? 10.399 -31.302 19.677 1.00 9.84 334 PRO A N 1
ATOM 2512 C CA . PRO A 1 313 ? 9.364 -32.251 20.012 1.00 9.22 334 PRO A CA 1
ATOM 2513 C C . PRO A 1 313 ? 8.567 -31.830 21.183 1.00 8.86 334 PRO A C 1
ATOM 2514 O O . PRO A 1 313 ? 7.369 -32.086 21.251 1.00 9.94 334 PRO A O 1
ATOM 2518 N N . ALA A 1 314 ? 9.169 -31.161 22.173 1.00 8.75 335 ALA A N 1
ATOM 2519 C CA . ALA A 1 314 ? 8.387 -30.650 23.304 1.00 8.65 335 ALA A CA 1
ATOM 2520 C C . ALA A 1 314 ? 7.352 -29.580 22.882 1.00 7.41 335 ALA A C 1
ATOM 2521 O O . ALA A 1 314 ? 6.255 -29.539 23.347 1.00 8.45 335 ALA A O 1
ATOM 2523 N N . TYR A 1 315 ? 7.833 -28.674 21.996 1.00 8.23 336 TYR A N 1
ATOM 2524 C CA . TYR A 1 315 ? 7.000 -27.579 21.413 1.00 8.55 336 TYR A CA 1
ATOM 2525 C C . TYR A 1 315 ? 5.768 -28.185 20.710 1.00 6.94 336 TYR A C 1
ATOM 2526 O O . TYR A 1 315 ? 4.658 -27.799 20.879 1.00 7.78 336 TYR A O 1
ATOM 2535 N N . ILE A 1 316 ? 6.079 -29.182 19.860 1.00 7.84 337 ILE A N 1
ATOM 2536 C CA . ILE A 1 316 ? 4.970 -29.823 19.110 1.00 8.66 337 ILE A CA 1
ATOM 2537 C C . ILE A 1 316 ? 3.970 -30.473 20.038 1.00 8.17 337 ILE A C 1
ATOM 2538 O O . ILE A 1 316 ? 2.770 -30.349 19.899 1.00 8.77 337 ILE A O 1
ATOM 2543 N N . ALA A 1 317 ? 4.497 -31.238 21.024 1.00 9.23 338 ALA A N 1
ATOM 2544 C CA . ALA A 1 317 ? 3.622 -31.869 21.997 1.00 9.35 338 ALA A CA 1
ATOM 2545 C C . ALA A 1 317 ? 2.806 -30.894 22.735 1.00 9.77 338 ALA A C 1
ATOM 2546 O O . ALA A 1 317 ? 1.615 -31.078 23.018 1.00 10.36 338 ALA A O 1
ATOM 2548 N N . LEU A 1 318 ? 3.427 -29.752 23.129 1.00 9.26 339 LEU A N 1
ATOM 2549 C CA . LEU A 1 318 ? 2.684 -28.667 23.793 1.00 8.94 339 LEU A CA 1
ATOM 2550 C C . LEU A 1 318 ? 1.524 -28.208 22.935 1.00 9.07 339 LEU A C 1
ATOM 2551 O O . LEU A 1 318 ? 0.442 -27.999 23.428 1.00 9.49 339 LEU A O 1
ATOM 2556 N N . MET A 1 319 ? 1.786 -27.938 21.658 1.00 8.76 340 MET A N 1
ATOM 2557 C CA . MET A 1 319 ? 0.733 -27.500 20.794 1.00 8.81 340 MET A CA 1
ATOM 2558 C C . MET A 1 319 ? -0.448 -28.518 20.680 1.00 9.05 340 MET A C 1
ATOM 2559 O O . MET A 1 319 ? -1.600 -28.177 20.731 1.00 9.42 340 MET A O 1
ATOM 2564 N N . ARG A 1 320 ? -0.007 -29.780 20.527 1.00 9.66 341 ARG A N 1
ATOM 2565 C CA A ARG A 1 320 ? -0.945 -30.980 20.517 0.50 10.91 341 ARG A CA 1
ATOM 2566 C CA B ARG A 1 320 ? -1.097 -30.762 20.423 0.50 10.30 341 ARG A CA 1
ATOM 2567 C C . ARG A 1 320 ? -1.887 -30.897 21.736 1.00 9.79 341 ARG A C 1
ATOM 2568 O O . ARG A 1 320 ? -3.123 -30.966 21.654 1.00 10.74 341 ARG A O 1
ATOM 2583 N N . GLU A 1 321 ? -1.241 -30.764 22.860 1.00 9.76 342 GLU A N 1
ATOM 2584 C CA . GLU A 1 321 ? -1.923 -30.854 24.172 1.00 11.50 342 GLU A CA 1
ATOM 2585 C C . GLU A 1 321 ? -2.735 -29.620 24.462 1.00 11.28 342 GLU A C 1
ATOM 2586 O O . GLU A 1 321 ? -3.888 -29.679 24.961 1.00 11.35 342 GLU A O 1
ATOM 2592 N N . LEU A 1 322 ? -2.261 -28.421 24.026 1.00 10.20 343 LEU A N 1
ATOM 2593 C CA . LEU A 1 322 ? -3.067 -27.250 24.160 1.00 9.98 343 LEU A CA 1
ATOM 2594 C C . LEU A 1 322 ? -4.312 -27.313 23.308 1.00 8.99 343 LEU A C 1
ATOM 2595 O O . LEU A 1 322 ? -5.366 -26.881 23.712 1.00 10.60 343 LEU A O 1
ATOM 2600 N N . ARG A 1 323 ? -4.156 -27.863 22.078 1.00 9.35 344 ARG A N 1
ATOM 2601 C CA . ARG A 1 323 ? -5.312 -27.907 21.208 1.00 9.90 344 ARG A CA 1
ATOM 2602 C C . ARG A 1 323 ? -6.390 -28.909 21.727 1.00 10.70 344 ARG A C 1
ATOM 2603 O O . ARG A 1 323 ? -7.592 -28.599 21.622 1.00 11.82 344 ARG A O 1
ATOM 2611 N N . VAL A 1 324 ? -5.947 -29.962 22.362 1.00 11.23 345 VAL A N 1
ATOM 2612 C CA . VAL A 1 324 ? -6.913 -30.893 23.042 1.00 12.04 345 VAL A CA 1
ATOM 2613 C C . VAL A 1 324 ? -7.669 -30.127 24.099 1.00 12.57 345 VAL A C 1
ATOM 2614 O O . VAL A 1 324 ? -8.904 -30.202 24.238 1.00 13.64 345 VAL A O 1
ATOM 2618 N N . MET A 1 325 ? -6.961 -29.389 24.942 1.00 11.39 346 MET A N 1
ATOM 2619 C CA . MET A 1 325 ? -7.554 -28.603 25.958 1.00 12.16 346 MET A CA 1
ATOM 2620 C C . MET A 1 325 ? -8.480 -27.568 25.448 1.00 12.78 346 MET A C 1
ATOM 2621 O O . MET A 1 325 ? -9.641 -27.347 25.960 1.00 12.65 346 MET A O 1
ATOM 2626 N N . LEU A 1 326 ? -8.080 -26.825 24.410 1.00 12.42 347 LEU A N 1
ATOM 2627 C CA . LEU A 1 326 ? -8.973 -25.778 23.852 1.00 11.88 347 LEU A CA 1
ATOM 2628 C C . LEU A 1 326 ? -10.248 -26.400 23.223 1.00 11.76 347 LEU A C 1
ATOM 2629 O O . LEU A 1 326 ? -11.282 -25.757 23.265 1.00 13.57 347 LEU A O 1
ATOM 2634 N N . ASP A 1 327 ? -10.064 -27.564 22.661 1.00 12.08 348 ASP A N 1
ATOM 2635 C CA . ASP A 1 327 ? -11.295 -28.249 22.131 1.00 12.60 348 ASP A CA 1
ATOM 2636 C C . ASP A 1 327 ? -12.238 -28.570 23.306 1.00 14.77 348 ASP A C 1
ATOM 2637 O O . ASP A 1 327 ? -13.508 -28.500 23.110 1.00 14.41 348 ASP A O 1
ATOM 2642 N N . GLU A 1 328 ? -11.716 -28.953 24.472 1.00 14.69 349 GLU A N 1
ATOM 2643 C CA . GLU A 1 328 ? -12.597 -29.134 25.671 1.00 14.89 349 GLU A CA 1
ATOM 2644 C C . GLU A 1 328 ? -13.310 -27.869 25.967 1.00 16.06 349 GLU A C 1
ATOM 2645 O O . GLU A 1 328 ? -14.589 -27.828 26.181 1.00 17.23 349 GLU A O 1
ATOM 2651 N N . LEU A 1 329 ? -12.624 -26.690 25.933 1.00 14.15 350 LEU A N 1
ATOM 2652 C CA . LEU A 1 329 ? -13.334 -25.465 26.229 1.00 13.81 350 LEU A CA 1
ATOM 2653 C C . LEU A 1 329 ? -14.337 -25.173 25.170 1.00 15.93 350 LEU A C 1
ATOM 2654 O O . LEU A 1 329 ? -15.350 -24.559 25.517 1.00 16.98 350 LEU A O 1
ATOM 2659 N N . GLU A 1 330 ? -14.031 -25.452 23.893 1.00 14.24 351 GLU A N 1
ATOM 2660 C CA . GLU A 1 330 ? -15.043 -25.139 22.841 1.00 15.23 351 GLU A CA 1
ATOM 2661 C C . GLU A 1 330 ? -16.302 -26.051 23.107 1.00 16.79 351 GLU A C 1
ATOM 2662 O O . GLU A 1 330 ? -17.416 -25.491 22.973 1.00 19.12 351 GLU A O 1
ATOM 2668 N N . ALA A 1 331 ? -16.099 -27.278 23.520 1.00 15.87 352 ALA A N 1
ATOM 2669 C CA . ALA A 1 331 ? -17.279 -28.174 23.793 1.00 17.57 352 ALA A CA 1
ATOM 2670 C C . ALA A 1 331 ? -18.045 -27.575 24.924 1.00 20.48 352 ALA A C 1
ATOM 2671 O O . ALA A 1 331 ? -19.331 -27.603 24.895 1.00 23.48 352 ALA A O 1
ATOM 2673 N N . GLU A 1 332 ? -17.431 -27.019 25.960 1.00 18.29 353 GLU A N 1
ATOM 2674 C CA . GLU A 1 332 ? -18.063 -26.565 27.164 1.00 18.83 353 GLU A CA 1
ATOM 2675 C C . GLU A 1 332 ? -18.726 -25.276 27.007 1.00 21.82 353 GLU A C 1
ATOM 2676 O O . GLU A 1 332 ? -19.712 -24.997 27.740 1.00 25.93 353 GLU A O 1
ATOM 2682 N N . THR A 1 333 ? -18.294 -24.430 26.074 1.00 18.35 354 THR A N 1
ATOM 2683 C CA . THR A 1 333 ? -18.766 -23.086 26.027 1.00 19.41 354 THR A CA 1
ATOM 2684 C C . THR A 1 333 ? -19.488 -22.776 24.701 1.00 17.05 354 THR A C 1
ATOM 2685 O O . THR A 1 333 ? -20.110 -21.692 24.647 1.00 21.81 354 THR A O 1
ATOM 2689 N N . GLY A 1 334 ? -19.277 -23.558 23.658 1.00 18.15 355 GLY A N 1
ATOM 2690 C CA . GLY A 1 334 ? -19.802 -23.184 22.374 1.00 19.56 355 GLY A CA 1
ATOM 2691 C C . GLY A 1 334 ? -18.983 -22.160 21.605 1.00 20.32 355 GLY A C 1
ATOM 2692 O O . GLY A 1 334 ? -19.300 -21.860 20.445 1.00 21.27 355 GLY A O 1
ATOM 2693 N N . ARG A 1 335 ? -17.872 -21.646 22.225 1.00 17.64 356 ARG A N 1
ATOM 2694 C CA . ARG A 1 335 ? -17.023 -20.634 21.572 1.00 15.12 356 ARG A CA 1
ATOM 2695 C C . ARG A 1 335 ? -15.967 -21.273 20.713 1.00 15.33 356 ARG A C 1
ATOM 2696 O O . ARG A 1 335 ? -15.765 -22.446 20.713 1.00 17.51 356 ARG A O 1
ATOM 2704 N N . THR A 1 336 ? -15.340 -20.428 19.918 1.00 15.00 357 THR A N 1
ATOM 2705 C CA . THR A 1 336 ? -14.134 -20.829 19.151 1.00 15.73 357 THR A CA 1
ATOM 2706 C C . THR A 1 336 ? -12.867 -20.252 19.844 1.00 10.98 357 THR A C 1
ATOM 2707 O O . THR A 1 336 ? -12.885 -19.078 20.107 1.00 13.41 357 THR A O 1
ATOM 2711 N N . TYR A 1 337 ? -11.897 -21.106 20.115 1.00 11.59 358 TYR A N 1
ATOM 2712 C CA . TYR A 1 337 ? -10.605 -20.656 20.751 1.00 10.70 358 TYR A CA 1
ATOM 2713 C C . TYR A 1 337 ? -9.513 -20.838 19.742 1.00 10.35 358 TYR A C 1
ATOM 2714 O O . TYR A 1 337 ? -9.407 -21.859 19.016 1.00 11.58 358 TYR A O 1
ATOM 2723 N N . GLU A 1 338 ? -8.581 -19.849 19.697 1.00 9.53 359 GLU A N 1
ATOM 2724 C CA . GLU A 1 338 ? -7.411 -19.888 18.789 1.00 9.30 359 GLU A CA 1
ATOM 2725 C C . GLU A 1 338 ? -6.129 -20.283 19.531 1.00 8.42 359 GLU A C 1
ATOM 2726 O O . GLU A 1 338 ? -5.972 -19.948 20.717 1.00 10.74 359 GLU A O 1
ATOM 2732 N N . LEU A 1 339 ? -5.264 -20.965 18.882 1.00 7.88 360 LEU A N 1
ATOM 2733 C CA . LEU A 1 339 ? -3.942 -21.278 19.388 1.00 7.88 360 LEU A CA 1
ATOM 2734 C C . LEU A 1 339 ? -2.926 -20.687 18.426 1.00 7.47 360 LEU A C 1
ATOM 2735 O O . LEU A 1 339 ? -2.942 -21.006 17.214 1.00 8.29 360 LEU A O 1
ATOM 2740 N N . THR A 1 340 ? -2.054 -19.862 18.957 1.00 6.99 361 THR A N 1
ATOM 2741 C CA . THR A 1 340 ? -1.051 -19.160 18.089 1.00 6.88 361 THR A CA 1
ATOM 2742 C C . THR A 1 340 ? 0.290 -19.187 18.751 1.00 6.57 361 THR A C 1
ATOM 2743 O O . THR A 1 340 ? 0.401 -19.596 19.965 1.00 7.30 361 THR A O 1
ATOM 2747 N N . SER A 1 341 ? 1.344 -18.775 18.037 1.00 6.87 362 SER A N 1
ATOM 2748 C CA . SER A 1 341 ? 2.675 -18.691 18.649 1.00 6.47 362 SER A CA 1
ATOM 2749 C C . SER A 1 341 ? 3.479 -17.681 17.893 1.00 6.85 362 SER A C 1
ATOM 2750 O O . SER A 1 341 ? 3.394 -17.646 16.615 1.00 7.64 362 SER A O 1
ATOM 2753 N N . ALA A 1 342 ? 4.289 -16.928 18.600 1.00 6.24 363 ALA A N 1
ATOM 2754 C CA . ALA A 1 342 ? 5.290 -16.111 17.926 1.00 6.51 363 ALA A CA 1
ATOM 2755 C C . ALA A 1 342 ? 6.590 -16.806 17.944 1.00 6.43 363 ALA A C 1
ATOM 2756 O O . ALA A 1 342 ? 7.003 -17.404 18.984 1.00 6.89 363 ALA A O 1
ATOM 2758 N N . ILE A 1 343 ? 7.294 -16.841 16.800 1.00 6.46 364 ILE A N 1
ATOM 2759 C CA . ILE A 1 343 ? 8.463 -17.704 16.609 1.00 6.65 364 ILE A CA 1
ATOM 2760 C C . ILE A 1 343 ? 9.623 -16.874 16.050 1.00 6.47 364 ILE A C 1
ATOM 2761 O O . ILE A 1 343 ? 9.463 -15.924 15.282 1.00 6.37 364 ILE A O 1
ATOM 2766 N N . GLY A 1 344 ? 10.838 -17.351 16.358 1.00 6.67 365 GLY A N 1
ATOM 2767 C CA . GLY A 1 344 ? 12.002 -16.807 15.703 1.00 7.77 365 GLY A CA 1
ATOM 2768 C C . GLY A 1 344 ? 12.067 -17.210 14.237 1.00 6.83 365 GLY A C 1
ATOM 2769 O O . GLY A 1 344 ? 11.547 -18.268 13.809 1.00 8.19 365 GLY A O 1
ATOM 2770 N N . VAL A 1 345 ? 12.693 -16.341 13.427 1.00 6.93 366 VAL A N 1
ATOM 2771 C CA . VAL A 1 345 ? 12.767 -16.653 11.986 1.00 7.24 366 VAL A CA 1
ATOM 2772 C C . VAL A 1 345 ? 14.198 -16.710 11.479 1.00 7.27 366 VAL A C 1
ATOM 2773 O O . VAL A 1 345 ? 14.361 -16.919 10.246 1.00 7.86 366 VAL A O 1
ATOM 2777 N N . GLY A 1 346 ? 15.195 -16.646 12.311 1.00 7.07 367 GLY A N 1
ATOM 2778 C CA . GLY A 1 346 ? 16.544 -17.034 11.857 1.00 7.59 367 GLY A CA 1
ATOM 2779 C C . GLY A 1 346 ? 16.519 -18.480 11.481 1.00 7.14 367 GLY A C 1
ATOM 2780 O O . GLY A 1 346 ? 15.828 -19.323 12.097 1.00 7.90 367 GLY A O 1
ATOM 2781 N N . TYR A 1 347 ? 17.399 -18.865 10.514 1.00 7.28 368 TYR A N 1
ATOM 2782 C CA . TYR A 1 347 ? 17.450 -20.303 10.115 1.00 7.21 368 TYR A CA 1
ATOM 2783 C C . TYR A 1 347 ? 17.739 -21.192 11.296 1.00 7.40 368 TYR A C 1
ATOM 2784 O O . TYR A 1 347 ? 17.250 -22.348 11.348 1.00 8.83 368 TYR A O 1
ATOM 2793 N N . ASP A 1 348 ? 18.520 -20.702 12.225 1.00 7.26 369 ASP A N 1
ATOM 2794 C CA . ASP A 1 348 ? 18.973 -21.533 13.388 1.00 8.83 369 ASP A CA 1
ATOM 2795 C C . ASP A 1 348 ? 17.875 -21.739 14.399 1.00 8.42 369 ASP A C 1
ATOM 2796 O O . ASP A 1 348 ? 17.936 -22.627 15.255 1.00 10.22 369 ASP A O 1
ATOM 2801 N N . LYS A 1 349 ? 16.850 -20.844 14.394 1.00 8.03 370 LYS A N 1
ATOM 2802 C CA . LYS A 1 349 ? 15.674 -21.023 15.214 1.00 8.05 370 LYS A CA 1
ATOM 2803 C C . LYS A 1 349 ? 14.743 -21.966 14.541 1.00 7.50 370 LYS A C 1
ATOM 2804 O O . LYS A 1 349 ? 14.229 -22.915 15.141 1.00 8.44 370 LYS A O 1
ATOM 2810 N N . ILE A 1 350 ? 14.464 -21.725 13.248 1.00 8.36 371 ILE A N 1
ATOM 2811 C CA . ILE A 1 350 ? 13.462 -22.509 12.558 1.00 8.69 371 ILE A CA 1
ATOM 2812 C C . ILE A 1 350 ? 13.903 -24.013 12.481 1.00 9.53 371 ILE A C 1
ATOM 2813 O O . ILE A 1 350 ? 13.052 -24.872 12.613 1.00 10.09 371 ILE A O 1
ATOM 2818 N N . GLU A 1 351 ? 15.187 -24.243 12.342 1.00 8.55 372 GLU A N 1
ATOM 2819 C CA . GLU A 1 351 ? 15.681 -25.662 12.152 1.00 9.09 372 GLU A CA 1
ATOM 2820 C C . GLU A 1 351 ? 15.426 -26.437 13.381 1.00 9.54 372 GLU A C 1
ATOM 2821 O O . GLU A 1 351 ? 15.489 -27.732 13.311 1.00 11.46 372 GLU A O 1
ATOM 2827 N N . ASP A 1 352 ? 15.143 -25.865 14.530 1.00 9.61 373 ASP A N 1
ATOM 2828 C CA . ASP A 1 352 ? 14.927 -26.659 15.778 1.00 9.74 373 ASP A CA 1
ATOM 2829 C C . ASP A 1 352 ? 13.504 -26.994 16.035 1.00 10.51 373 ASP A C 1
ATOM 2830 O O . ASP A 1 352 ? 13.263 -27.623 17.118 1.00 12.01 373 ASP A O 1
ATOM 2835 N N . VAL A 1 353 ? 12.537 -26.759 15.134 1.00 9.34 374 VAL A N 1
ATOM 2836 C CA . VAL A 1 353 ? 11.191 -27.190 15.300 1.00 9.49 374 VAL A CA 1
ATOM 2837 C C . VAL A 1 353 ? 10.692 -27.742 14.000 1.00 8.60 374 VAL A C 1
ATOM 2838 O O . VAL A 1 353 ? 10.829 -27.064 12.936 1.00 9.78 374 VAL A O 1
ATOM 2842 N N . ASP A 1 354 ? 10.071 -28.914 14.025 1.00 9.45 375 ASP A N 1
ATOM 2843 C CA . ASP A 1 354 ? 9.389 -29.409 12.858 1.00 9.35 375 ASP A CA 1
ATOM 2844 C C . ASP A 1 354 ? 7.950 -28.839 12.765 1.00 9.55 375 ASP A C 1
ATOM 2845 O O . ASP A 1 354 ? 6.999 -29.283 13.208 1.00 10.63 375 ASP A O 1
ATOM 2850 N N . TYR A 1 355 ? 7.988 -27.574 12.147 1.00 9.96 376 TYR A N 1
ATOM 2851 C CA . TYR A 1 355 ? 6.752 -26.833 12.043 1.00 9.82 376 TYR A CA 1
ATOM 2852 C C . TYR A 1 355 ? 5.719 -27.499 11.167 1.00 9.68 376 TYR A C 1
ATOM 2853 O O . TYR A 1 355 ? 4.546 -27.306 11.330 1.00 10.74 376 TYR A O 1
ATOM 2862 N N . ALA A 1 356 ? 6.168 -28.354 10.191 1.00 10.22 377 ALA A N 1
ATOM 2863 C CA . ALA A 1 356 ? 5.172 -29.106 9.389 1.00 13.47 377 ALA A CA 1
ATOM 2864 C C . ALA A 1 356 ? 4.347 -29.922 10.320 1.00 13.55 377 ALA A C 1
ATOM 2865 O O . ALA A 1 356 ? 3.129 -30.090 10.018 1.00 17.72 377 ALA A O 1
ATOM 2867 N N . ASP A 1 357 ? 4.842 -30.461 11.411 1.00 11.69 378 ASP A N 1
ATOM 2868 C CA . ASP A 1 357 ? 4.085 -31.170 12.416 1.00 11.91 378 ASP A CA 1
ATOM 2869 C C . ASP A 1 357 ? 3.279 -30.189 13.321 1.00 11.18 378 ASP A C 1
ATOM 2870 O O . ASP A 1 357 ? 2.090 -30.255 13.489 1.00 13.32 378 ASP A O 1
ATOM 2875 N N . ALA A 1 358 ? 3.977 -29.177 13.929 1.00 9.85 379 ALA A N 1
ATOM 2876 C CA . ALA A 1 358 ? 3.336 -28.336 14.943 1.00 9.77 379 ALA A CA 1
ATOM 2877 C C . ALA A 1 358 ? 2.108 -27.623 14.376 1.00 9.73 379 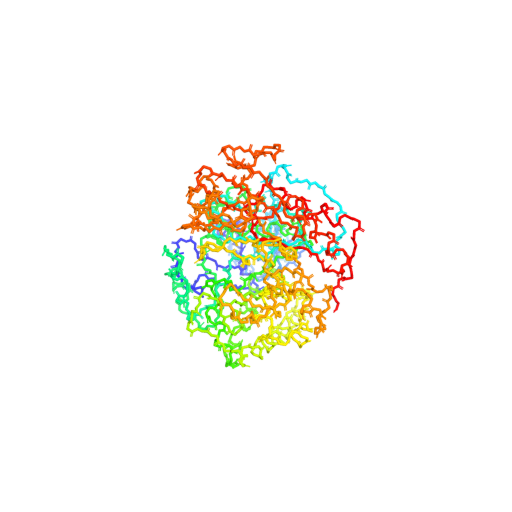ALA A C 1
ATOM 2878 O O . ALA A 1 358 ? 1.113 -27.385 15.032 1.00 9.77 379 ALA A O 1
ATOM 2880 N N . VAL A 1 359 ? 2.254 -27.095 13.101 1.00 10.50 380 VAL A N 1
ATOM 2881 C CA . VAL A 1 359 ? 1.233 -26.137 12.618 1.00 10.85 380 VAL A CA 1
ATOM 2882 C C . VAL A 1 359 ? -0.146 -26.698 12.383 1.00 10.39 380 VAL A C 1
ATOM 2883 O O . VAL A 1 359 ? -1.120 -25.982 12.377 1.00 10.87 380 VAL A O 1
ATOM 2887 N N . GLN A 1 360 ? -0.227 -28.029 12.344 1.00 11.28 381 GLN A N 1
ATOM 2888 C CA . GLN A 1 360 ? -1.550 -28.612 12.185 1.00 12.55 381 GLN A CA 1
ATOM 2889 C C . GLN A 1 360 ? -2.449 -28.300 13.363 1.00 12.80 381 GLN A C 1
ATOM 2890 O O . GLN A 1 360 ? -3.675 -28.324 13.265 1.00 14.11 381 GLN A O 1
ATOM 2896 N N . TYR A 1 361 ? -1.877 -28.013 14.550 1.00 11.02 382 TYR A N 1
ATOM 2897 C CA . TYR A 1 361 ? -2.640 -27.713 15.762 1.00 10.45 382 TYR A CA 1
ATOM 2898 C C . TYR A 1 361 ? -2.950 -26.241 15.905 1.00 9.25 382 TYR A C 1
ATOM 2899 O O . TYR A 1 361 ? -3.707 -25.830 16.785 1.00 10.62 382 TYR A O 1
ATOM 2908 N N . MET A 1 362 ? -2.392 -25.386 15.046 1.00 10.41 383 MET A N 1
ATOM 2909 C CA . MET A 1 362 ? -2.302 -23.913 15.298 1.00 10.00 383 MET A CA 1
ATOM 2910 C C . MET A 1 362 ? -3.162 -23.117 14.328 1.00 9.10 383 MET A C 1
ATOM 2911 O O . MET A 1 362 ? -3.323 -23.556 13.165 1.00 11.00 383 MET A O 1
ATOM 2916 N N . ASP A 1 363 ? -3.727 -22.036 14.772 1.00 8.62 384 ASP A N 1
ATOM 2917 C CA . ASP A 1 363 ? -4.384 -21.101 13.869 1.00 9.19 384 ASP A CA 1
ATOM 2918 C C . ASP A 1 363 ? -3.414 -20.227 13.106 1.00 8.29 384 ASP A C 1
ATOM 2919 O O . ASP A 1 363 ? -3.565 -20.045 11.893 1.00 9.12 384 ASP A O 1
ATOM 2924 N N . TYR A 1 364 ? -2.466 -19.635 13.866 1.00 8.31 385 TYR A N 1
ATOM 2925 C CA . TYR A 1 364 ? -1.509 -18.689 13.270 1.00 7.65 385 TYR A CA 1
ATOM 2926 C C . TYR A 1 364 ? -0.212 -18.762 13.885 1.00 7.36 385 TYR A C 1
ATOM 2927 O O . TYR A 1 364 ? -0.059 -19.065 15.120 1.00 8.57 385 TYR A O 1
ATOM 2936 N N . ILE A 1 365 ? 0.829 -18.480 13.118 1.00 7.16 386 ILE A N 1
ATOM 2937 C CA . ILE A 1 365 ? 2.208 -18.264 13.539 1.00 6.69 386 ILE A CA 1
ATOM 2938 C C . ILE A 1 365 ? 2.531 -16.852 13.303 1.00 5.89 386 ILE A C 1
ATOM 2939 O O . ILE A 1 365 ? 2.434 -16.310 12.133 1.00 7.50 386 ILE A O 1
ATOM 2944 N N . PHE A 1 366 ? 2.874 -16.121 14.361 1.00 6.81 387 PHE A N 1
ATOM 2945 C CA . PHE A 1 366 ? 3.361 -14.695 14.289 1.00 6.26 387 PHE A CA 1
ATOM 2946 C C . PHE A 1 366 ? 4.819 -14.782 14.086 1.00 5.96 387 PHE A C 1
ATOM 2947 O O . PHE A 1 366 ? 5.628 -15.041 15.028 1.00 7.31 387 PHE A O 1
ATOM 2955 N N . ALA A 1 367 ? 5.259 -14.586 12.852 1.00 6.10 388 ALA A N 1
ATOM 2956 C CA . ALA A 1 367 ? 6.704 -14.683 12.515 1.00 5.68 388 ALA A CA 1
ATOM 2957 C C . ALA A 1 367 ? 7.394 -13.437 12.975 1.00 6.08 388 ALA A C 1
ATOM 2958 O O . ALA A 1 367 ? 7.107 -12.289 12.494 1.00 6.13 388 ALA A O 1
ATOM 2960 N N . MET A 1 368 ? 8.374 -13.582 13.878 1.00 5.79 389 MET A N 1
ATOM 2961 C CA A MET A 1 368 ? 9.176 -12.432 14.539 0.50 5.04 389 MET A CA 1
ATOM 2962 C CA B MET A 1 368 ? 8.998 -12.382 14.468 0.50 5.82 389 MET A CA 1
ATOM 2963 C C . MET A 1 368 ? 10.109 -11.879 13.530 1.00 5.57 389 MET A C 1
ATOM 2964 O O . MET A 1 368 ? 11.315 -12.043 13.684 1.00 6.23 389 MET A O 1
ATOM 2973 N N . THR A 1 369 ? 9.632 -11.219 12.483 1.00 5.56 390 THR A N 1
ATOM 2974 C CA . THR A 1 369 ? 10.505 -10.676 11.417 1.00 6.13 390 THR A CA 1
ATOM 2975 C C . THR A 1 369 ? 11.049 -9.322 11.838 1.00 6.23 390 THR A C 1
ATOM 2976 O O . THR A 1 369 ? 10.792 -8.322 11.099 1.00 7.40 390 THR A O 1
ATOM 2980 N N . TYR A 1 370 ? 11.827 -9.317 12.898 1.00 6.11 391 TYR A N 1
ATOM 2981 C CA . TYR A 1 370 ? 12.448 -8.053 13.429 1.00 6.62 391 TYR A CA 1
ATOM 2982 C C . TYR A 1 370 ? 13.544 -8.524 14.373 1.00 6.82 391 TYR A C 1
ATOM 2983 O O . TYR A 1 370 ? 13.723 -9.744 14.604 1.00 6.76 391 TYR A O 1
ATOM 2992 N N . ASP A 1 371 ? 14.312 -7.585 14.909 1.00 6.27 392 ASP A N 1
ATOM 2993 C CA . ASP A 1 371 ? 15.444 -7.853 15.769 1.00 6.66 392 ASP A CA 1
ATOM 2994 C C . ASP A 1 371 ? 16.508 -8.675 15.029 1.00 7.11 392 ASP A C 1
ATOM 2995 O O . ASP A 1 371 ? 17.274 -9.392 15.699 1.00 8.30 392 ASP A O 1
ATOM 3000 N N . PHE A 1 372 ? 16.722 -8.398 13.732 1.00 6.52 393 PHE A N 1
ATOM 3001 C CA . PHE A 1 372 ? 17.764 -9.144 13.003 1.00 7.45 393 PHE A CA 1
ATOM 3002 C C . PHE A 1 372 ? 19.147 -8.631 13.364 1.00 7.58 393 PHE A C 1
ATOM 3003 O O . PHE A 1 372 ? 20.128 -9.421 13.245 1.00 9.14 393 PHE A O 1
ATOM 3011 N N . TYR A 1 373 ? 19.249 -7.360 13.632 1.00 7.37 394 TYR A N 1
ATOM 3012 C CA . TYR A 1 373 ? 20.501 -6.613 14.013 1.00 7.76 394 TYR A CA 1
ATOM 3013 C C . TYR A 1 373 ? 20.087 -5.695 15.126 1.00 7.79 394 TYR A C 1
ATOM 3014 O O . TYR A 1 373 ? 18.903 -5.350 15.289 1.00 8.55 394 TYR A O 1
ATOM 3023 N N . GLY A 1 374 ? 21.042 -5.290 15.965 1.00 8.66 395 GLY A N 1
ATOM 3024 C CA . GLY A 1 374 ? 20.694 -4.396 17.048 1.00 9.35 395 GLY A CA 1
ATOM 3025 C C . GLY A 1 374 ? 21.875 -4.049 17.929 1.00 9.19 395 GLY A C 1
ATOM 3026 O O . GLY A 1 374 ? 23.006 -4.387 17.635 1.00 10.20 395 GLY A O 1
ATOM 3027 N N . GLY A 1 375 ? 21.557 -3.310 18.979 1.00 9.73 396 GLY A N 1
ATOM 3028 C CA . GLY A 1 375 ? 22.663 -2.675 19.791 1.00 11.99 396 GLY A CA 1
ATOM 3029 C C . GLY A 1 375 ? 23.333 -3.622 20.740 1.00 12.34 396 GLY A C 1
ATOM 3030 O O . GLY A 1 375 ? 24.305 -3.205 21.410 1.00 14.31 396 GLY A O 1
ATOM 3031 N N . TRP A 1 376 ? 22.975 -4.889 20.774 1.00 12.40 397 TRP A N 1
ATOM 3032 C CA . TRP A 1 376 ? 23.702 -5.866 21.570 1.00 13.44 397 TRP A CA 1
ATOM 3033 C C . TRP A 1 376 ? 25.058 -6.048 21.000 1.00 13.71 397 TRP A C 1
ATOM 3034 O O . TRP A 1 376 ? 25.929 -6.580 21.781 1.00 17.24 397 TRP A O 1
ATOM 3045 N N . ASN A 1 377 ? 25.393 -5.695 19.774 1.00 13.38 398 ASN A N 1
ATOM 3046 C CA . ASN A 1 377 ? 26.765 -5.609 19.332 1.00 12.87 398 ASN A CA 1
ATOM 3047 C C . ASN A 1 377 ? 26.942 -4.368 18.496 1.00 12.34 398 ASN A C 1
ATOM 3048 O O . ASN A 1 377 ? 26.008 -3.511 18.474 1.00 12.46 398 ASN A O 1
ATOM 3053 N N . ASN A 1 378 ? 28.108 -4.187 17.890 1.00 12.89 399 ASN A N 1
ATOM 3054 C CA . ASN A 1 378 ? 28.445 -3.000 17.136 1.00 13.73 399 ASN A CA 1
ATOM 3055 C C . ASN A 1 378 ? 28.417 -3.135 15.679 1.00 13.89 399 ASN A C 1
ATOM 3056 O O . ASN A 1 378 ? 29.010 -2.365 14.924 1.00 14.08 399 ASN A O 1
ATOM 3061 N N . VAL A 1 379 ? 27.621 -4.117 15.155 1.00 12.16 400 VAL A N 1
ATOM 3062 C CA . VAL A 1 379 ? 27.530 -4.391 13.755 1.00 11.97 400 VAL A CA 1
ATOM 3063 C C . VAL A 1 379 ? 26.199 -3.791 13.175 1.00 10.07 400 VAL A C 1
ATOM 3064 O O . VAL A 1 379 ? 25.072 -4.358 13.522 1.00 10.88 400 VAL A O 1
ATOM 3068 N N . PRO A 1 380 ? 26.222 -2.732 12.427 1.00 9.43 401 PRO A N 1
ATOM 3069 C CA . PRO A 1 380 ? 24.933 -2.211 11.876 1.00 10.37 401 PRO A CA 1
ATOM 3070 C C . PRO A 1 380 ? 24.363 -3.252 10.938 1.00 8.26 401 PRO A C 1
ATOM 3071 O O . PRO A 1 380 ? 24.999 -4.048 10.269 1.00 10.04 401 PRO A O 1
ATOM 3075 N N . GLY A 1 381 ? 23.027 -3.156 10.758 1.00 9.55 402 GLY A N 1
ATOM 3076 C CA . GLY A 1 381 ? 22.337 -3.897 9.703 1.00 8.52 402 GLY A CA 1
ATOM 3077 C C . GLY A 1 381 ? 20.863 -3.569 9.830 1.00 7.42 402 GLY A C 1
ATOM 3078 O O . GLY A 1 381 ? 20.432 -2.826 10.722 1.00 9.31 402 GLY A O 1
ATOM 3079 N N . HIS A 1 382 ? 20.070 -4.087 8.900 1.00 7.10 403 HIS A N 1
ATOM 3080 C CA . HIS A 1 382 ? 18.604 -3.837 8.866 1.00 7.12 403 HIS A CA 1
ATOM 3081 C C . HIS A 1 382 ? 17.923 -4.769 9.812 1.00 6.65 403 HIS A C 1
ATOM 3082 O O . HIS A 1 382 ? 17.927 -6.018 9.604 1.00 8.09 403 HIS A O 1
ATOM 3089 N N . GLN A 1 383 ? 17.254 -4.236 10.841 1.00 6.68 404 GLN A N 1
ATOM 3090 C CA . GLN A 1 383 ? 16.684 -5.108 11.855 1.00 6.13 404 GLN A CA 1
ATOM 3091 C C . GLN A 1 383 ? 15.383 -5.787 11.406 1.00 5.71 404 GLN A C 1
ATOM 3092 O O . GLN A 1 383 ? 14.994 -6.760 12.078 1.00 6.46 404 GLN A O 1
ATOM 3098 N N . THR A 1 384 ? 14.728 -5.308 10.379 1.00 6.55 405 THR A N 1
ATOM 3099 C CA . THR A 1 384 ? 13.379 -5.803 10.045 1.00 7.52 405 THR A CA 1
ATOM 3100 C C . THR A 1 384 ? 13.137 -5.905 8.586 1.00 7.04 405 THR A C 1
ATOM 3101 O O . THR A 1 384 ? 12.007 -5.907 8.101 1.00 9.08 405 THR A O 1
ATOM 3105 N N . ALA A 1 385 ? 14.213 -6.021 7.808 1.00 7.19 406 ALA A N 1
ATOM 3106 C CA . ALA A 1 385 ? 14.144 -6.023 6.343 1.00 8.05 406 ALA A CA 1
ATOM 3107 C C . ALA A 1 385 ? 13.459 -7.239 5.754 1.00 6.92 406 ALA A C 1
ATOM 3108 O O . ALA A 1 385 ? 13.571 -8.338 6.265 1.00 7.62 406 ALA A O 1
ATOM 3110 N N A LEU A 1 386 ? 12.720 -7.106 4.632 0.50 7.32 407 LEU A N 1
ATOM 3111 N N B LEU A 1 386 ? 12.843 -6.924 4.609 0.50 6.81 407 LEU A N 1
ATOM 3112 C CA A LEU A 1 386 ? 12.304 -8.303 3.821 0.50 6.66 407 LEU A CA 1
ATOM 3113 C CA B LEU A 1 386 ? 12.280 -7.993 3.849 0.50 7.35 407 LEU A CA 1
ATOM 3114 C C A LEU A 1 386 ? 13.469 -9.059 3.214 0.50 7.77 407 LEU A C 1
ATOM 3115 C C B LEU A 1 386 ? 13.315 -8.871 3.212 0.50 6.47 407 LEU A C 1
ATOM 3116 O O A LEU A 1 386 ? 13.529 -10.349 3.220 0.50 6.86 407 LEU A O 1
ATOM 3117 O O B LEU A 1 386 ? 13.198 -10.123 3.296 0.50 7.40 407 LEU A O 1
ATOM 3126 N N . TYR A 1 387 ? 14.383 -8.332 2.604 1.00 7.79 408 TYR A N 1
ATOM 3127 C CA . TYR A 1 387 ? 15.357 -9.000 1.807 1.00 7.96 408 TYR A CA 1
ATOM 3128 C C . TYR A 1 387 ? 16.753 -8.580 2.221 1.00 7.95 408 TYR A C 1
ATOM 3129 O O . TYR A 1 387 ? 16.944 -7.732 3.083 1.00 8.54 408 TYR A O 1
ATOM 3138 N N . CYS A 1 388 ? 17.761 -9.190 1.597 1.00 9.94 409 CYS A N 1
ATOM 3139 C CA . CYS A 1 388 ? 19.151 -8.893 1.934 1.00 10.77 409 CYS A CA 1
ATOM 3140 C C . CYS A 1 388 ? 19.603 -7.525 1.507 1.00 9.98 409 CYS A C 1
ATOM 3141 O O . CYS A 1 388 ? 19.404 -7.175 0.323 1.00 13.84 409 CYS A O 1
ATOM 3144 N N . GLY A 1 389 ? 20.187 -6.802 2.360 1.00 10.60 410 GLY A N 1
ATOM 3145 C CA . GLY A 1 389 ? 20.641 -5.486 2.039 1.00 13.09 410 GLY A CA 1
ATOM 3146 C C . GLY A 1 389 ? 21.941 -5.409 1.284 1.00 11.43 410 GLY A C 1
ATOM 3147 O O . GLY A 1 389 ? 22.704 -6.348 1.206 1.00 11.31 410 GLY A O 1
ATOM 3148 N N . SER A 1 390 ? 22.127 -4.227 0.711 1.00 11.82 411 SER A N 1
ATOM 3149 C CA . SER A 1 390 ? 23.395 -3.910 -0.045 1.00 12.75 411 SER A CA 1
ATOM 3150 C C . SER A 1 390 ? 24.585 -4.147 0.829 1.00 11.67 411 SER A C 1
ATOM 3151 O O . SER A 1 390 ? 25.679 -4.505 0.283 1.00 13.67 411 SER A O 1
ATOM 3154 N N . PHE A 1 391 ? 24.555 -3.920 2.129 1.00 11.13 412 PHE A N 1
ATOM 3155 C CA . PHE A 1 391 ? 25.684 -4.044 2.984 1.00 11.45 412 PHE A CA 1
ATOM 3156 C C . PHE A 1 391 ? 26.153 -5.476 3.111 1.00 11.64 412 PHE A C 1
ATOM 3157 O O . PHE A 1 391 ? 27.331 -5.651 3.537 1.00 13.75 412 PHE A O 1
ATOM 3165 N N . MET A 1 392 ? 25.377 -6.493 2.751 1.00 12.06 413 MET A N 1
ATOM 3166 C CA . MET A 1 392 ? 25.813 -7.831 2.974 1.00 12.17 413 MET A CA 1
ATOM 3167 C C . MET A 1 392 ? 26.907 -8.256 1.948 1.00 13.71 413 MET A C 1
ATOM 3168 O O . MET A 1 392 ? 26.901 -7.785 0.824 1.00 15.58 413 MET A O 1
ATOM 3173 N N . ARG A 1 393 ? 27.713 -9.201 2.381 1.00 13.63 414 ARG A N 1
ATOM 3174 C CA . ARG A 1 393 ? 28.802 -9.711 1.480 1.00 14.27 414 ARG A CA 1
ATOM 3175 C C . ARG A 1 393 ? 28.307 -10.745 0.558 1.00 16.25 414 ARG A C 1
ATOM 3176 O O . ARG A 1 393 ? 27.227 -11.359 0.679 1.00 14.47 414 ARG A O 1
ATOM 3184 N N . PRO A 1 394 ? 29.132 -11.036 -0.503 1.00 16.90 415 PRO A N 1
ATOM 3185 C CA . PRO A 1 394 ? 28.813 -12.114 -1.429 1.00 15.49 415 PRO A CA 1
ATOM 3186 C C . PRO A 1 394 ? 28.622 -13.442 -0.722 1.00 14.22 415 PRO A C 1
ATOM 3187 O O . PRO A 1 394 ? 29.390 -13.762 0.149 1.00 15.28 415 PRO A O 1
ATOM 3191 N N . GLY A 1 395 ? 27.504 -14.060 -1.025 1.00 14.30 416 GLY A N 1
ATOM 3192 C CA . GLY A 1 395 ? 27.100 -15.286 -0.448 1.00 14.43 416 GLY A CA 1
ATOM 3193 C C . GLY A 1 395 ? 26.636 -15.202 1.044 1.00 11.56 416 GLY A C 1
ATOM 3194 O O . GLY A 1 395 ? 26.342 -16.212 1.638 1.00 12.45 416 GLY A O 1
ATOM 3195 N N . GLN A 1 396 ? 26.571 -13.996 1.602 1.00 11.81 417 GLN A N 1
ATOM 3196 C CA . GLN A 1 396 ? 25.966 -13.870 2.940 1.00 11.40 417 GLN A CA 1
ATOM 3197 C C . GLN A 1 396 ? 24.456 -14.131 2.914 1.00 10.19 417 GLN A C 1
ATOM 3198 O O . GLN A 1 396 ? 23.941 -14.764 3.847 1.00 10.86 417 GLN A O 1
ATOM 3204 N N . CYS A 1 397 ? 23.798 -13.651 1.883 1.00 11.17 418 CYS A N 1
ATOM 3205 C CA . CYS A 1 397 ? 22.317 -13.794 1.876 1.00 11.41 418 CYS A CA 1
ATOM 3206 C C . CYS A 1 397 ? 21.896 -15.185 2.004 1.00 11.17 418 CYS A C 1
ATOM 3207 O O . CYS A 1 397 ? 21.106 -15.577 2.876 1.00 12.02 418 CYS A O 1
ATOM 3210 N N . ASP A 1 398 ? 22.438 -16.107 1.145 1.00 12.71 419 ASP A N 1
ATOM 3211 C CA . ASP A 1 398 ? 22.038 -17.484 1.145 1.00 13.55 419 ASP A CA 1
ATOM 3212 C C . ASP A 1 398 ? 22.894 -18.382 2.050 1.00 12.28 419 ASP A C 1
ATOM 3213 O O . ASP A 1 398 ? 22.552 -19.551 2.276 1.00 15.35 419 ASP A O 1
ATOM 3218 N N . GLY A 1 399 ? 23.942 -17.833 2.610 1.00 12.53 420 GLY A N 1
ATOM 3219 C CA . GLY A 1 399 ? 24.809 -18.580 3.569 1.00 13.92 420 GLY A CA 1
ATOM 3220 C C . GLY A 1 399 ? 25.902 -19.340 2.907 1.00 13.39 420 GLY A C 1
ATOM 3221 O O . GLY A 1 399 ? 26.594 -20.004 3.660 1.00 16.04 420 GLY A O 1
ATOM 3222 N N . GLY A 1 400 ? 25.976 -19.36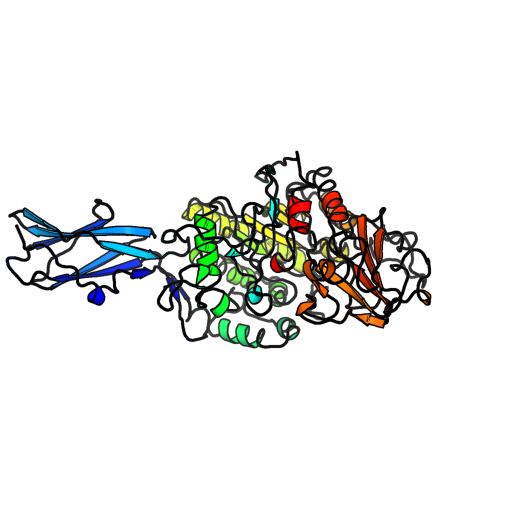6 1.594 1.00 13.23 421 GLY A N 1
ATOM 3223 C CA . GLY A 1 400 ? 27.111 -20.128 0.914 1.00 14.82 421 GLY A CA 1
ATOM 3224 C C . GLY A 1 400 ? 28.399 -19.417 0.963 1.00 14.56 421 GLY A C 1
ATOM 3225 O O . GLY A 1 400 ? 29.450 -20.058 0.509 1.00 18.61 421 GLY A O 1
ATOM 3226 N N . GLY A 1 401 ? 28.528 -18.150 1.313 1.00 13.66 422 GLY A N 1
ATOM 3227 C CA . GLY A 1 401 ? 29.780 -17.428 1.268 1.00 14.14 422 GLY A CA 1
ATOM 3228 C C . GLY A 1 401 ? 30.621 -17.575 2.503 1.00 12.23 422 GLY A C 1
ATOM 3229 O O . GLY A 1 401 ? 30.372 -18.389 3.376 1.00 14.51 422 GLY A O 1
ATOM 3230 N N . VAL A 1 402 ? 31.631 -16.747 2.530 1.00 14.17 423 VAL A N 1
ATOM 3231 C CA . VAL A 1 402 ? 32.505 -16.638 3.708 1.00 13.77 423 VAL A CA 1
ATOM 3232 C C . VAL A 1 402 ? 32.561 -15.219 4.169 1.00 15.61 423 VAL A C 1
ATOM 3233 O O . VAL A 1 402 ? 32.414 -14.271 3.424 1.00 17.13 423 VAL A O 1
ATOM 3237 N N . ASP A 1 403 ? 32.815 -15.042 5.466 1.00 15.40 424 ASP A N 1
ATOM 3238 C CA . ASP A 1 403 ? 32.904 -13.683 6.031 1.00 19.71 424 ASP A CA 1
ATOM 3239 C C . ASP A 1 403 ? 34.260 -13.050 5.767 1.00 26.85 424 ASP A C 1
ATOM 3240 O O . ASP A 1 403 ? 35.090 -13.682 5.045 1.00 22.81 424 ASP A O 1
ATOM 3245 N N . GLU A 1 404 ? 34.480 -11.824 6.290 1.00 28.31 425 GLU A N 1
ATOM 3246 C CA . GLU A 1 404 ? 35.726 -11.009 6.097 1.00 37.20 425 GLU A CA 1
ATOM 3247 C C . GLU A 1 404 ? 37.041 -11.740 6.513 1.00 37.92 425 GLU A C 1
ATOM 3248 O O . GLU A 1 404 ? 38.114 -11.429 6.008 1.00 40.63 425 GLU A O 1
ATOM 3254 N N . ASN A 1 405 ? 36.905 -12.665 7.460 1.00 32.04 426 ASN A N 1
ATOM 3255 C CA . ASN A 1 405 ? 37.969 -13.571 7.958 1.00 34.21 426 ASN A CA 1
ATOM 3256 C C . ASN A 1 405 ? 38.097 -14.892 7.209 1.00 33.08 426 ASN A C 1
ATOM 3257 O O . ASN A 1 405 ? 38.920 -15.716 7.592 1.00 34.60 426 ASN A O 1
ATOM 3262 N N . GLY A 1 406 ? 37.293 -15.146 6.173 1.00 26.52 427 GLY A N 1
ATOM 3263 C CA . GLY A 1 406 ? 37.279 -16.421 5.460 1.00 22.69 427 GLY A CA 1
ATOM 3264 C C . GLY A 1 406 ? 36.565 -17.585 6.103 1.00 20.40 427 GLY A C 1
ATOM 3265 O O . GLY A 1 406 ? 36.655 -18.726 5.667 1.00 19.52 427 GLY A O 1
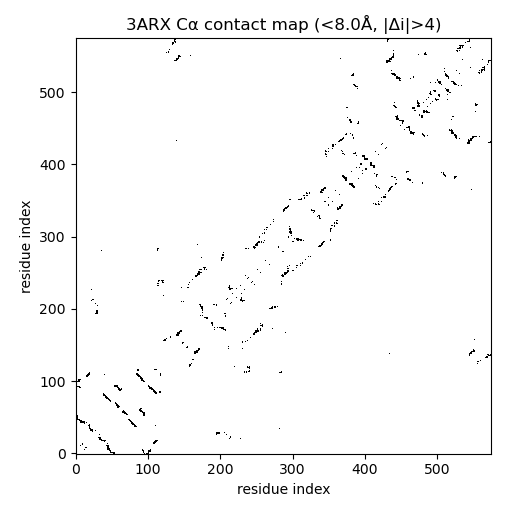ATOM 3266 N N . GLU A 1 407 ? 35.740 -17.308 7.155 1.00 17.55 428 GLU A N 1
ATOM 3267 C CA A GLU A 1 407 ? 35.005 -18.325 7.864 0.50 19.53 428 GLU A CA 1
ATOM 3268 C CA B GLU A 1 407 ? 35.010 -18.375 7.795 0.50 16.93 428 GLU A CA 1
ATOM 3269 C C . GLU A 1 407 ? 33.638 -18.501 7.169 1.00 16.93 428 GLU A C 1
ATOM 3270 O O . GLU A 1 407 ? 32.977 -17.448 6.880 1.00 17.85 428 GLU A O 1
ATOM 3281 N N . PRO A 1 408 ? 33.205 -19.706 6.912 1.00 17.53 429 PRO A N 1
ATOM 3282 C CA . PRO A 1 408 ? 31.881 -19.946 6.265 1.00 17.83 429 PRO A CA 1
ATOM 3283 C C . PRO A 1 408 ? 30.740 -19.268 7.059 1.00 16.32 429 PRO A C 1
ATOM 3284 O O . PRO A 1 408 ? 30.709 -19.365 8.287 1.00 18.63 429 PRO A O 1
ATOM 3288 N N . TYR A 1 409 ? 29.787 -18.708 6.322 1.00 14.41 430 TYR A N 1
ATOM 3289 C CA . TYR A 1 409 ? 28.491 -18.368 7.013 1.00 14.70 430 TYR A CA 1
ATOM 3290 C C . TYR A 1 409 ? 27.866 -19.710 7.387 1.00 14.14 430 TYR A C 1
ATOM 3291 O O . TYR A 1 409 ? 27.904 -20.704 6.695 1.00 18.64 430 TYR A O 1
ATOM 3300 N N . LYS A 1 410 ? 27.168 -19.721 8.553 1.00 16.64 431 LYS A N 1
ATOM 3301 C CA . LYS A 1 410 ? 26.607 -20.929 9.042 1.00 16.98 431 LYS A CA 1
ATOM 3302 C C . LYS A 1 410 ? 25.185 -21.228 8.462 1.00 15.49 431 LYS A C 1
ATOM 3303 O O . LYS A 1 410 ? 24.683 -22.295 8.555 1.00 17.17 431 LYS A O 1
ATOM 3309 N N . GLY A 1 411 ? 24.515 -20.197 7.921 1.00 13.95 432 GLY A N 1
ATOM 3310 C CA . GLY A 1 411 ? 23.195 -20.343 7.299 1.00 12.30 432 GLY A CA 1
ATOM 3311 C C . GLY A 1 411 ? 22.846 -18.983 6.666 1.00 10.11 432 GLY A C 1
ATOM 3312 O O . GLY A 1 411 ? 23.620 -18.055 6.732 1.00 11.69 432 GLY A O 1
ATOM 3313 N N . PRO A 1 412 ? 21.669 -18.940 6.063 1.00 10.30 433 PRO A N 1
ATOM 3314 C CA . PRO A 1 412 ? 21.193 -17.726 5.405 1.00 10.77 433 PRO A CA 1
ATOM 3315 C C . PRO A 1 412 ? 21.139 -16.531 6.354 1.00 9.57 433 PRO A C 1
ATOM 3316 O O . PRO A 1 412 ? 20.877 -16.706 7.568 1.00 9.28 433 PRO A O 1
ATOM 3320 N N . ALA A 1 413 ? 21.330 -15.384 5.804 1.00 8.84 434 ALA A N 1
ATOM 3321 C CA . ALA A 1 413 ? 21.277 -14.164 6.599 1.00 9.47 434 ALA A CA 1
ATOM 3322 C C . ALA A 1 413 ? 19.897 -13.945 7.259 1.00 7.36 434 ALA A C 1
ATOM 3323 O O . ALA A 1 413 ? 18.886 -14.417 6.762 1.00 8.54 434 ALA A O 1
ATOM 3325 N N . TYR A 1 414 ? 19.904 -13.137 8.319 1.00 7.61 435 TYR A N 1
ATOM 3326 C CA . TYR A 1 414 ? 18.638 -12.785 8.994 1.00 7.63 435 TYR A CA 1
ATOM 3327 C C . TYR A 1 414 ? 17.911 -11.770 8.178 1.00 7.38 435 TYR A C 1
ATOM 3328 O O . TYR A 1 414 ? 18.184 -10.541 8.302 1.00 8.56 435 TYR A O 1
ATOM 3337 N N . THR A 1 415 ? 16.914 -12.181 7.439 1.00 7.47 436 THR A N 1
ATOM 3338 C CA . THR A 1 415 ? 15.934 -11.388 6.716 1.00 7.23 436 THR A CA 1
ATOM 3339 C C . THR A 1 415 ? 14.591 -11.980 6.876 1.00 7.39 436 THR A C 1
ATOM 3340 O O . THR A 1 415 ? 14.479 -13.218 7.150 1.00 7.60 436 THR A O 1
ATOM 3344 N N . ALA A 1 416 ? 13.538 -11.274 6.603 1.00 7.42 437 ALA A N 1
ATOM 3345 C CA . ALA A 1 416 ? 12.164 -11.859 6.743 1.00 7.42 437 ALA A CA 1
ATOM 3346 C C . ALA A 1 416 ? 11.979 -12.902 5.672 1.00 7.24 437 ALA A C 1
ATOM 3347 O O . ALA A 1 416 ? 11.445 -13.970 6.008 1.00 8.34 437 ALA A O 1
ATOM 3349 N N . ASP A 1 417 ? 12.345 -12.593 4.421 1.00 7.28 438 ASP A N 1
ATOM 3350 C CA . ASP A 1 417 ? 12.103 -13.589 3.371 1.00 7.60 438 ASP A CA 1
ATOM 3351 C C . ASP A 1 417 ? 12.898 -14.841 3.587 1.00 7.49 438 ASP A C 1
ATOM 3352 O O . ASP A 1 417 ? 12.375 -15.946 3.260 1.00 8.57 438 ASP A O 1
ATOM 3357 N N . ASN A 1 418 ? 14.093 -14.775 4.079 1.00 7.60 439 ASN A N 1
ATOM 3358 C CA . ASN A 1 418 ? 14.819 -16.072 4.283 1.00 8.14 439 ASN A CA 1
ATOM 3359 C C . ASN A 1 418 ? 14.068 -16.884 5.278 1.00 7.91 439 ASN A C 1
ATOM 3360 O O . ASN A 1 418 ? 13.976 -18.148 5.080 1.00 9.42 439 ASN A O 1
ATOM 3365 N N . GLY A 1 419 ? 13.503 -16.321 6.331 1.00 6.95 440 GLY A N 1
ATOM 3366 C CA . GLY A 1 419 ? 12.764 -17.139 7.287 1.00 8.35 440 GLY A CA 1
ATOM 3367 C C . GLY A 1 419 ? 11.423 -17.601 6.733 1.00 8.06 440 GLY A C 1
ATOM 3368 O O . GLY A 1 419 ? 11.063 -18.818 6.933 1.00 8.42 440 GLY A O 1
ATOM 3369 N N . ILE A 1 420 ? 10.680 -16.756 6.109 1.00 7.45 441 ILE A N 1
ATOM 3370 C CA . ILE A 1 420 ? 9.380 -17.180 5.558 1.00 7.55 441 ILE A CA 1
ATOM 3371 C C . ILE A 1 420 ? 9.586 -18.238 4.567 1.00 7.24 441 ILE A C 1
ATOM 3372 O O . ILE A 1 420 ? 8.816 -19.256 4.568 1.00 8.18 441 ILE A O 1
ATOM 3377 N N . GLN A 1 421 ? 10.582 -18.189 3.715 1.00 7.50 442 GLN A N 1
ATOM 3378 C CA . GLN A 1 421 ? 10.768 -19.259 2.703 1.00 7.87 442 GLN A CA 1
ATOM 3379 C C . GLN A 1 421 ? 11.166 -20.543 3.381 1.00 8.87 442 GLN A C 1
ATOM 3380 O O . GLN A 1 421 ? 10.759 -21.645 2.900 1.00 9.04 442 GLN A O 1
ATOM 3386 N N . LEU A 1 422 ? 11.939 -20.551 4.478 1.00 8.22 443 LEU A N 1
ATOM 3387 C CA . LEU A 1 422 ? 12.255 -21.834 5.181 1.00 8.43 443 LEU A CA 1
ATOM 3388 C C . LEU A 1 422 ? 11.034 -22.407 5.741 1.00 8.26 443 LEU A C 1
ATOM 3389 O O . LEU A 1 422 ? 10.890 -23.672 5.771 1.00 10.26 443 LEU A O 1
ATOM 3394 N N . LEU A 1 423 ? 10.048 -21.629 6.237 1.00 7.67 444 LEU A N 1
ATOM 3395 C CA . LEU A 1 423 ? 8.825 -22.153 6.773 1.00 8.20 444 LEU A CA 1
ATOM 3396 C C . LEU A 1 423 ? 7.962 -22.686 5.656 1.00 7.77 444 LEU A C 1
ATOM 3397 O O . LEU A 1 423 ? 7.412 -23.835 5.775 1.00 9.20 444 LEU A O 1
ATOM 3402 N N . LEU A 1 424 ? 7.806 -21.956 4.592 1.00 7.43 445 LEU A N 1
ATOM 3403 C CA . LEU A 1 424 ? 7.014 -22.467 3.463 1.00 7.83 445 LEU A CA 1
ATOM 3404 C C . LEU A 1 424 ? 7.590 -23.721 2.910 1.00 9.38 445 LEU A C 1
ATOM 3405 O O . LEU A 1 424 ? 6.799 -24.671 2.505 1.00 10.18 445 LEU A O 1
ATOM 3410 N N . ALA A 1 425 ? 8.851 -23.851 2.829 1.00 9.15 446 ALA A N 1
ATOM 3411 C CA . ALA A 1 425 ? 9.505 -24.985 2.124 1.00 11.45 446 ALA A CA 1
ATOM 3412 C C . ALA A 1 425 ? 9.240 -26.214 2.863 1.00 15.75 446 ALA A C 1
ATOM 3413 O O . ALA A 1 425 ? 9.200 -27.262 2.118 1.00 15.29 446 ALA A O 1
ATOM 3415 N N . GLN A 1 426 ? 9.058 -26.221 4.129 1.00 12.70 447 GLN A N 1
ATOM 3416 C CA . GLN A 1 426 ? 8.670 -27.477 4.774 1.00 15.11 447 GLN A CA 1
ATOM 3417 C C . GLN A 1 426 ? 7.243 -27.707 4.985 1.00 12.37 447 GLN A C 1
ATOM 3418 O O . GLN A 1 426 ? 6.884 -28.761 5.641 1.00 14.93 447 GLN A O 1
ATOM 3424 N N . GLY A 1 427 ? 6.400 -26.945 4.368 1.00 10.76 448 GLY A N 1
ATOM 3425 C CA . GLY A 1 427 ? 5.012 -27.235 4.259 1.00 11.13 448 GLY A CA 1
ATOM 3426 C C . GLY A 1 427 ? 4.152 -26.423 5.182 1.00 9.65 448 GLY A C 1
ATOM 3427 O O . GLY A 1 427 ? 2.993 -26.728 5.303 1.00 11.02 448 GLY A O 1
ATOM 3428 N N . VAL A 1 428 ? 4.635 -25.374 5.855 1.00 8.95 449 VAL A N 1
ATOM 3429 C CA . VAL A 1 428 ? 3.730 -24.539 6.664 1.00 9.29 449 VAL A CA 1
ATOM 3430 C C . VAL A 1 428 ? 2.854 -23.789 5.695 1.00 6.98 449 VAL A C 1
ATOM 3431 O O . VAL A 1 428 ? 3.378 -23.132 4.738 1.00 7.87 449 VAL A O 1
ATOM 3435 N N . PRO A 1 429 ? 1.556 -23.813 5.851 1.00 7.77 450 PRO A N 1
ATOM 3436 C CA . PRO A 1 429 ? 0.699 -23.073 4.895 1.00 7.77 450 PRO A CA 1
ATOM 3437 C C . PRO A 1 429 ? 0.871 -21.602 4.989 1.00 6.53 450 PRO A C 1
ATOM 3438 O O . PRO A 1 429 ? 0.920 -20.994 6.129 1.00 7.82 450 PRO A O 1
ATOM 3442 N N . ALA A 1 430 ? 0.946 -20.893 3.863 1.00 6.92 451 ALA A N 1
ATOM 3443 C CA . ALA A 1 430 ? 1.078 -19.4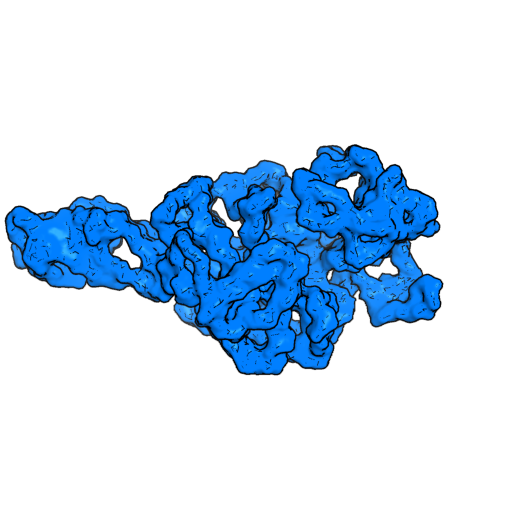31 3.858 1.00 7.01 451 ALA A CA 1
ATOM 3444 C C . ALA A 1 430 ? -0.025 -18.798 4.624 1.00 7.24 451 ALA A C 1
ATOM 3445 O O . ALA A 1 430 ? 0.202 -17.748 5.315 1.00 7.47 451 ALA A O 1
ATOM 3447 N N . ASN A 1 431 ? -1.260 -19.284 4.553 1.00 7.22 452 ASN A N 1
ATOM 3448 C CA . ASN A 1 431 ? -2.342 -18.596 5.183 1.00 8.48 452 ASN A CA 1
ATOM 3449 C C . ASN A 1 431 ? -2.420 -18.805 6.714 1.00 7.51 452 ASN A C 1
ATOM 3450 O O . ASN A 1 431 ? -3.339 -18.286 7.320 1.00 8.92 452 ASN A O 1
ATOM 3455 N N . LYS A 1 432 ? -1.429 -19.425 7.297 1.00 7.78 453 LYS A N 1
ATOM 3456 C CA . LYS A 1 432 ? -1.268 -19.409 8.749 1.00 7.52 453 LYS A CA 1
ATOM 3457 C C . LYS A 1 432 ? -0.151 -18.523 9.175 1.00 7.02 453 LYS A C 1
ATOM 3458 O O . LYS A 1 432 ? 0.034 -18.309 10.416 1.00 8.84 453 LYS A O 1
ATOM 3464 N N . LEU A 1 433 ? 0.610 -17.932 8.264 1.00 6.69 454 LEU A N 1
ATOM 3465 C CA . LEU A 1 433 ? 1.771 -17.084 8.626 1.00 6.68 454 LEU A CA 1
ATOM 3466 C C . LEU A 1 433 ? 1.382 -15.660 8.660 1.00 5.78 454 LEU A C 1
ATOM 3467 O O . LEU A 1 433 ? 0.785 -15.113 7.714 1.00 7.02 454 LEU A O 1
ATOM 3472 N N . VAL A 1 434 ? 1.782 -14.949 9.741 1.00 6.20 455 VAL A N 1
ATOM 3473 C CA . VAL A 1 434 ? 1.496 -13.499 9.939 1.00 5.69 455 VAL A CA 1
ATOM 3474 C C . VAL A 1 434 ? 2.853 -12.835 10.018 1.00 5.38 455 VAL A C 1
ATOM 3475 O O . VAL A 1 434 ? 3.720 -13.189 10.796 1.00 6.40 455 VAL A O 1
ATOM 3479 N N . LEU A 1 435 ? 3.067 -11.842 9.156 1.00 6.12 456 LEU A N 1
ATOM 3480 C CA . LEU A 1 435 ? 4.390 -11.169 9.010 1.00 5.68 456 LEU A CA 1
ATOM 3481 C C . LEU A 1 435 ? 4.492 -10.010 9.995 1.00 5.30 456 LEU A C 1
ATOM 3482 O O . LEU A 1 435 ? 3.539 -9.197 10.120 1.00 7.39 456 LEU A O 1
ATOM 3487 N N . GLY A 1 436 ? 5.600 -9.919 10.700 1.00 5.84 457 GLY A N 1
ATOM 3488 C CA . GLY A 1 436 ? 5.800 -8.914 11.715 1.00 6.61 457 GLY A CA 1
ATOM 3489 C C . GLY A 1 436 ? 6.363 -7.584 11.191 1.00 5.94 457 GLY A C 1
ATOM 3490 O O . GLY A 1 436 ? 7.337 -7.534 10.382 1.00 7.08 457 GLY A O 1
ATOM 3491 N N . THR A 1 437 ? 5.834 -6.559 11.790 1.00 6.58 458 THR A N 1
ATOM 3492 C CA A THR A 1 437 ? 6.386 -5.183 11.542 0.50 6.63 458 THR A CA 1
ATOM 3493 C CA B THR A 1 437 ? 6.121 -5.155 11.552 0.50 8.60 458 THR A CA 1
ATOM 3494 C C . THR A 1 437 ? 6.747 -4.573 12.839 1.00 6.44 458 THR A C 1
ATOM 3495 O O . THR A 1 437 ? 6.174 -4.834 13.904 1.00 8.62 458 THR A O 1
ATOM 3502 N N . ALA A 1 438 ? 7.825 -3.817 12.771 1.00 8.02 459 ALA A N 1
ATOM 3503 C CA . ALA A 1 438 ? 8.381 -3.187 13.998 1.00 7.38 459 ALA A CA 1
ATOM 3504 C C . ALA A 1 438 ? 7.868 -1.790 14.182 1.00 7.43 459 ALA A C 1
ATOM 3505 O O . ALA A 1 438 ? 7.914 -0.949 13.240 1.00 10.38 459 ALA A O 1
ATOM 3507 N N . MET A 1 439 ? 7.311 -1.444 15.329 1.00 6.49 460 MET A N 1
ATOM 3508 C CA . MET A 1 439 ? 6.929 -0.083 15.701 1.00 6.43 460 MET A CA 1
ATOM 3509 C C . MET A 1 439 ? 8.025 0.572 16.509 1.00 5.71 460 MET A C 1
ATOM 3510 O O . MET A 1 439 ? 7.739 1.470 17.334 1.00 6.93 460 MET A O 1
ATOM 3515 N N . TYR A 1 440 ? 9.264 0.221 16.271 1.00 6.57 461 TYR A N 1
ATOM 3516 C CA . TYR A 1 440 ? 10.438 0.754 16.974 1.00 6.29 461 TYR A CA 1
ATOM 3517 C C . TYR A 1 440 ? 11.622 0.600 16.105 1.00 5.98 461 TYR A C 1
ATOM 3518 O O . TYR A 1 440 ? 11.675 -0.234 15.164 1.00 6.79 461 TYR A O 1
ATOM 3527 N N . GLY A 1 441 ? 12.683 1.351 16.433 1.00 6.51 462 GLY A N 1
ATOM 3528 C CA . GLY A 1 441 ? 13.961 1.198 15.871 1.00 7.02 462 GLY A CA 1
ATOM 3529 C C . GLY A 1 441 ? 14.979 0.627 16.825 1.00 7.00 462 GLY A C 1
ATOM 3530 O O . GLY A 1 441 ? 14.800 0.692 18.072 1.00 7.74 462 GLY A O 1
ATOM 3531 N N . ARG A 1 442 ? 16.027 0.061 16.273 1.00 6.52 463 ARG A N 1
ATOM 3532 C CA . ARG A 1 442 ? 17.213 -0.249 17.049 1.00 7.04 463 ARG A CA 1
ATOM 3533 C C . ARG A 1 442 ? 18.330 0.611 16.516 1.00 8.28 463 ARG A C 1
ATOM 3534 O O . ARG A 1 442 ? 18.333 1.020 15.338 1.00 8.44 463 ARG A O 1
ATOM 3542 N N . GLY A 1 443 ? 19.291 0.966 17.397 1.00 8.46 464 GLY A N 1
ATOM 3543 C CA . GLY A 1 443 ? 20.343 1.857 16.868 1.00 11.67 464 GLY A CA 1
ATOM 3544 C C . GLY A 1 443 ? 21.576 1.902 17.702 1.00 8.26 464 GLY A C 1
ATOM 3545 O O . GLY A 1 443 ? 21.664 1.385 18.823 1.00 10.12 464 GLY A O 1
ATOM 3546 N N . TRP A 1 444 ? 22.497 2.601 17.050 1.00 10.21 465 TRP A N 1
ATOM 3547 C CA . TRP A 1 444 ? 23.938 2.674 17.477 1.00 9.93 465 TRP A CA 1
ATOM 3548 C C . TRP A 1 444 ? 24.312 4.130 17.494 1.00 10.07 465 TRP A C 1
ATOM 3549 O O . TRP A 1 444 ? 23.733 4.995 16.894 1.00 11.57 465 TRP A O 1
ATOM 3560 N N . GLU A 1 445 ? 25.438 4.341 18.221 1.00 11.32 466 GLU A N 1
ATOM 3561 C CA . GLU A 1 445 ? 26.182 5.620 18.026 1.00 13.26 466 GLU A CA 1
ATOM 3562 C C . GLU A 1 445 ? 27.550 5.300 17.558 1.00 12.93 466 GLU A C 1
ATOM 3563 O O . GLU A 1 445 ? 28.021 4.147 17.547 1.00 13.18 466 GLU A O 1
ATOM 3569 N N . GLY A 1 446 ? 28.254 6.342 17.060 1.00 15.42 467 GLY A N 1
ATOM 3570 C CA . GLY A 1 446 ? 29.708 6.136 16.660 1.00 14.82 467 GLY A CA 1
ATOM 3571 C C . GLY A 1 446 ? 29.868 5.643 15.286 1.00 15.29 467 GLY A C 1
ATOM 3572 O O . GLY A 1 446 ? 30.969 5.368 14.816 1.00 16.28 467 GLY A O 1
ATOM 3573 N N . VAL A 1 447 ? 28.745 5.502 14.501 1.00 13.86 468 VAL A N 1
ATOM 3574 C CA . VAL A 1 447 ? 28.862 5.108 13.103 1.00 13.13 468 VAL A CA 1
ATOM 3575 C C . VAL A 1 447 ? 29.138 6.306 12.254 1.00 14.57 468 VAL A C 1
ATOM 3576 O O . VAL A 1 447 ? 28.299 6.938 11.592 1.00 16.20 468 VAL A O 1
ATOM 3580 N N . THR A 1 448 ? 30.411 6.808 12.326 1.00 15.16 469 THR A N 1
ATOM 3581 C CA . THR A 1 448 ? 30.750 8.062 11.634 1.00 17.28 469 THR A CA 1
ATOM 3582 C C . THR A 1 448 ? 31.202 7.720 10.219 1.00 14.67 469 THR A C 1
ATOM 3583 O O . THR A 1 448 ? 31.532 6.593 9.869 1.00 15.73 469 THR A O 1
ATOM 3587 N N . PRO A 1 449 ? 31.255 8.740 9.337 1.00 16.08 470 PRO A N 1
ATOM 3588 C CA . PRO A 1 449 ? 31.450 8.443 7.929 1.00 18.09 470 PRO A CA 1
ATOM 3589 C C . PRO A 1 449 ? 32.778 7.733 7.576 1.00 17.69 470 PRO A C 1
ATOM 3590 O O . PRO A 1 449 ? 32.892 6.932 6.641 1.00 18.98 470 PRO A O 1
ATOM 3594 N N . ASP A 1 450 ? 33.809 8.003 8.373 1.00 19.44 471 ASP A N 1
ATOM 3595 C CA . ASP A 1 450 ? 35.104 7.345 8.218 1.00 21.90 471 ASP A CA 1
ATOM 3596 C C . ASP A 1 450 ? 35.088 5.865 8.463 1.00 23.33 471 ASP A C 1
ATOM 3597 O O . ASP A 1 450 ? 36.021 5.184 8.069 1.00 23.70 471 ASP A O 1
ATOM 3602 N N . THR A 1 451 ? 34.013 5.328 9.105 1.00 19.20 472 THR A N 1
ATOM 3603 C CA . THR A 1 451 ? 33.960 3.847 9.364 1.00 18.33 472 THR A CA 1
ATOM 3604 C C . THR A 1 451 ? 33.290 3.107 8.213 1.00 14.69 472 THR A C 1
ATOM 3605 O O . THR A 1 451 ? 33.345 1.907 8.258 1.00 17.96 472 THR A O 1
ATOM 3609 N N . LEU A 1 452 ? 32.712 3.769 7.212 1.00 16.19 473 LEU A N 1
ATOM 3610 C CA . LEU A 1 452 ? 31.912 3.065 6.172 1.00 16.48 473 LEU A CA 1
ATOM 3611 C C . LEU A 1 452 ? 32.827 2.464 5.102 1.00 17.88 473 LEU A C 1
ATOM 3612 O O . LEU A 1 452 ? 33.821 3.170 4.674 1.00 21.42 473 LEU A O 1
ATOM 3617 N N . THR A 1 453 ? 32.655 1.211 4.698 1.00 16.77 474 THR A N 1
ATOM 3618 C CA . THR A 1 453 ? 33.375 0.657 3.522 1.00 18.57 474 THR A CA 1
ATOM 3619 C C . THR A 1 453 ? 32.744 1.099 2.244 1.00 18.97 474 THR A C 1
ATOM 3620 O O . THR A 1 453 ? 33.417 1.167 1.180 1.00 24.05 474 THR A O 1
ATOM 3624 N N . ASP A 1 454 ? 31.410 1.420 2.207 1.00 16.32 475 ASP A N 1
ATOM 3625 C CA . ASP A 1 454 ? 30.739 2.025 1.111 1.00 16.82 475 ASP A CA 1
ATOM 3626 C C . ASP A 1 454 ? 30.230 3.356 1.581 1.00 16.53 475 ASP A C 1
ATOM 3627 O O . ASP A 1 454 ? 29.266 3.403 2.412 1.00 15.57 475 ASP A O 1
ATOM 3632 N N . PRO A 1 455 ? 30.753 4.534 1.152 1.00 14.94 476 PRO A N 1
ATOM 3633 C CA . PRO A 1 455 ? 30.348 5.824 1.671 1.00 14.58 476 PRO A CA 1
ATOM 3634 C C . PRO A 1 455 ? 28.861 6.145 1.493 1.00 16.59 476 PRO A C 1
ATOM 3635 O O . PRO A 1 455 ? 28.380 7.000 2.195 1.00 17.83 476 PRO A O 1
ATOM 3639 N N . ASN A 1 456 ? 28.205 5.478 0.535 1.00 15.05 477 ASN A N 1
ATOM 3640 C CA . ASN A 1 456 ? 26.787 5.640 0.332 1.00 14.96 477 ASN A CA 1
ATOM 3641 C C . ASN A 1 456 ? 25.946 4.837 1.328 1.00 16.04 477 ASN A C 1
ATOM 3642 O O . ASN A 1 456 ? 24.677 5.101 1.336 1.00 17.39 477 ASN A O 1
ATOM 3647 N N . ASP A 1 457 ? 26.491 4.015 2.181 1.00 12.66 478 ASP A N 1
ATOM 3648 C CA . ASP A 1 457 ? 25.642 3.072 2.979 1.00 11.59 478 ASP A CA 1
ATOM 3649 C C . ASP A 1 457 ? 26.142 2.996 4.366 1.00 12.56 478 ASP A C 1
ATOM 3650 O O . ASP A 1 457 ? 27.125 2.290 4.654 1.00 11.55 478 ASP A O 1
ATOM 3655 N N . PRO A 1 458 ? 25.488 3.668 5.341 1.00 11.32 479 PRO A N 1
ATOM 3656 C CA . PRO A 1 458 ? 25.915 3.575 6.714 1.00 11.66 479 PRO A CA 1
ATOM 3657 C C . PRO A 1 458 ? 25.849 2.192 7.332 1.00 10.87 479 PRO A C 1
ATOM 3658 O O . PRO A 1 458 ? 26.498 1.923 8.335 1.00 11.91 479 PRO A O 1
ATOM 3662 N N . MET A 1 459 ? 25.084 1.251 6.695 1.00 10.26 480 MET A N 1
ATOM 3663 C CA A MET A 1 459 ? 25.055 -0.110 7.149 0.50 10.82 480 MET A CA 1
ATOM 3664 C CA B MET A 1 459 ? 25.088 -0.108 7.268 0.50 10.93 480 MET A CA 1
ATOM 3665 C C . MET A 1 459 ? 26.388 -0.840 6.938 1.00 12.24 480 MET A C 1
ATOM 3666 O O . MET A 1 459 ? 26.579 -1.955 7.388 1.00 13.05 480 MET A O 1
ATOM 3675 N N . THR A 1 460 ? 27.333 -0.153 6.235 1.00 11.93 481 THR A N 1
ATOM 3676 C CA . THR A 1 460 ? 28.704 -0.728 6.071 1.00 12.62 481 THR A CA 1
ATOM 3677 C C . THR A 1 460 ? 29.617 -0.152 7.091 1.00 13.51 481 THR A C 1
ATOM 3678 O O . THR A 1 460 ? 30.901 -0.370 6.963 1.00 16.45 481 THR A O 1
ATOM 3682 N N . GLY A 1 461 ? 29.194 0.647 8.031 1.00 13.07 482 GLY A N 1
ATOM 3683 C CA . GLY A 1 461 ? 30.070 1.231 9.053 1.00 14.34 482 GLY A CA 1
ATOM 3684 C C . GLY A 1 461 ? 30.173 0.359 10.258 1.00 13.47 482 GLY A C 1
ATOM 3685 O O . GLY A 1 461 ? 29.873 -0.842 10.294 1.00 14.16 482 GLY A O 1
ATOM 3686 N N . THR A 1 462 ? 30.767 0.956 11.331 1.00 13.64 483 THR A N 1
ATOM 3687 C CA . THR A 1 462 ? 30.967 0.237 12.560 1.00 14.41 483 THR A CA 1
ATOM 3688 C C . THR A 1 462 ? 30.583 1.129 13.683 1.00 14.88 483 THR A C 1
ATOM 3689 O O . THR A 1 462 ? 30.918 2.343 13.658 1.00 19.60 483 THR A O 1
ATOM 3693 N N . ALA A 1 463 ? 29.902 0.606 14.685 1.00 12.88 484 ALA A N 1
ATOM 3694 C CA . ALA A 1 463 ? 29.500 1.354 15.822 1.00 13.16 484 ALA A CA 1
ATOM 3695 C C . ALA A 1 463 ? 30.519 1.374 16.957 1.00 13.86 484 ALA A C 1
ATOM 3696 O O . ALA A 1 463 ? 31.272 0.439 17.055 1.00 15.19 484 ALA A O 1
ATOM 3698 N N . THR A 1 464 ? 30.320 2.289 17.865 1.00 15.35 485 THR A N 1
ATOM 3699 C CA . THR A 1 464 ? 31.075 2.292 19.159 1.00 15.82 485 THR A CA 1
ATOM 3700 C C . THR A 1 464 ? 30.195 1.880 20.286 1.00 17.45 485 THR A C 1
ATOM 3701 O O . THR A 1 464 ? 30.701 1.551 21.396 1.00 17.33 485 THR A O 1
ATOM 3705 N N . GLY A 1 465 ? 28.843 1.889 20.147 1.00 14.57 486 GLY A N 1
ATOM 3706 C CA . GLY A 1 465 ? 27.993 1.528 21.247 1.00 14.19 486 GLY A CA 1
ATOM 3707 C C . GLY A 1 465 ? 26.510 1.694 20.863 1.00 11.80 486 GLY A C 1
ATOM 3708 O O . GLY A 1 465 ? 26.231 2.023 19.674 1.00 12.75 486 GLY A O 1
ATOM 3709 N N . LYS A 1 466 ? 25.652 1.604 21.826 1.00 11.79 487 LYS A N 1
ATOM 3710 C CA . LYS A 1 466 ? 24.180 1.723 21.585 1.00 12.57 487 LYS A CA 1
ATOM 3711 C C . LYS A 1 466 ? 23.789 3.166 21.440 1.00 12.60 487 LYS A C 1
ATOM 3712 O O . LYS A 1 466 ? 24.308 4.080 22.138 1.00 13.86 487 LYS A O 1
ATOM 3718 N N . LEU A 1 467 ? 22.630 3.388 20.763 1.00 11.79 488 LEU A N 1
ATOM 3719 C CA . LEU A 1 467 ? 21.951 4.667 20.811 1.00 12.04 488 LEU A CA 1
ATOM 3720 C C . LEU A 1 467 ? 21.539 4.980 22.241 1.00 10.67 488 LEU A C 1
ATOM 3721 O O . LEU A 1 467 ? 20.982 4.156 22.973 1.00 11.70 488 LEU A O 1
ATOM 3726 N N . LYS A 1 468 ? 21.791 6.214 22.631 1.00 12.57 489 LYS A N 1
ATOM 3727 C CA . LYS A 1 468 ? 21.439 6.739 23.952 1.00 12.29 489 LYS A CA 1
ATOM 3728 C C . LYS A 1 468 ? 20.383 7.816 23.807 1.00 12.05 489 LYS A C 1
ATOM 3729 O O . LYS A 1 468 ? 20.349 8.508 22.792 1.00 15.80 489 LYS A O 1
ATOM 3735 N N . GLY A 1 469 ? 19.520 7.881 24.732 1.00 11.70 490 GLY A N 1
ATOM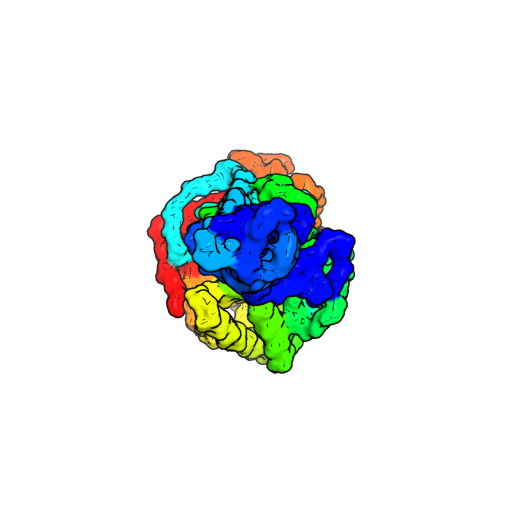 3736 C CA . GLY A 1 469 ? 18.476 8.952 24.745 1.00 11.86 490 GLY A CA 1
ATOM 3737 C C . GLY A 1 469 ? 17.663 8.927 25.958 1.00 11.57 490 GLY A C 1
ATOM 3738 O O . GLY A 1 469 ? 17.842 8.079 26.885 1.00 14.16 490 GLY A O 1
ATOM 3739 N N . SER A 1 470 ? 16.619 9.736 26.002 1.00 11.25 491 SER A N 1
ATOM 3740 C CA . SER A 1 470 ? 15.738 9.870 27.129 1.00 11.54 491 SER A CA 1
ATOM 3741 C C . SER A 1 470 ? 14.398 9.230 26.887 1.00 11.09 491 SER A C 1
ATOM 3742 O O . SER A 1 470 ? 13.989 8.981 25.687 1.00 10.83 491 SER A O 1
ATOM 3745 N N . THR A 1 471 ? 13.555 9.009 27.900 1.00 10.95 492 THR A N 1
ATOM 3746 C CA . THR A 1 471 ? 12.237 8.474 27.674 1.00 11.03 492 THR A CA 1
ATOM 3747 C C . THR A 1 471 ? 11.348 9.424 26.930 1.00 11.69 492 THR A C 1
ATOM 3748 O O . THR A 1 471 ? 10.421 8.992 26.208 1.00 11.82 492 THR A O 1
ATOM 3752 N N . ALA A 1 472 ? 11.517 10.761 27.031 1.00 12.03 493 ALA A N 1
ATOM 3753 C CA . ALA A 1 472 ? 10.748 11.697 26.207 1.00 12.51 493 ALA A CA 1
ATOM 3754 C C . ALA A 1 472 ? 10.982 11.483 24.713 1.00 11.47 493 ALA A C 1
ATOM 3755 O O . ALA A 1 472 ? 10.075 11.804 23.920 1.00 12.80 493 ALA A O 1
ATOM 3757 N N . GLN A 1 473 ? 12.169 11.017 24.380 1.00 10.59 494 GLN A N 1
ATOM 3758 C CA . GLN A 1 473 ? 12.580 10.685 22.978 1.00 11.28 494 GLN A CA 1
ATOM 3759 C C . GLN A 1 473 ? 12.114 9.280 22.618 1.00 11.29 494 GLN A C 1
ATOM 3760 O O . GLN A 1 473 ? 12.378 8.848 21.461 1.00 12.02 494 GLN A O 1
ATOM 3766 N N . GLY A 1 474 ? 11.408 8.599 23.501 1.00 9.81 495 GLY A N 1
ATOM 3767 C CA . GLY A 1 474 ? 11.002 7.172 23.209 1.00 10.63 495 GLY A CA 1
ATOM 3768 C C . GLY A 1 474 ? 12.123 6.217 23.350 1.00 9.31 495 GLY A C 1
ATOM 3769 O O . GLY A 1 474 ? 11.981 5.031 22.875 1.00 8.79 495 GLY A O 1
ATOM 3770 N N . VAL A 1 475 ? 13.187 6.541 24.106 1.00 9.20 496 VAL A N 1
ATOM 3771 C CA . VAL A 1 475 ? 14.300 5.646 24.330 1.00 10.17 496 VAL A CA 1
ATOM 3772 C C . VAL A 1 475 ? 14.130 5.106 25.715 1.00 9.54 496 VAL A C 1
ATOM 3773 O O . VAL A 1 475 ? 14.468 5.776 26.751 1.00 12.29 496 VAL A O 1
ATOM 3777 N N . TRP A 1 476 ? 13.454 3.987 25.883 1.00 9.59 497 TRP A N 1
ATOM 3778 C CA . TRP A 1 476 ? 13.208 3.339 27.164 1.00 10.48 497 TRP A CA 1
ATOM 3779 C C . TRP A 1 476 ? 14.299 2.470 27.618 1.00 12.37 497 TRP A C 1
ATOM 3780 O O . TRP A 1 476 ? 14.361 2.172 28.851 1.00 14.82 497 TRP A O 1
ATOM 3791 N N . GLU A 1 477 ? 15.166 2.021 26.732 1.00 12.48 498 GLU A N 1
ATOM 3792 C CA . GLU A 1 477 ? 16.371 1.268 27.044 1.00 13.01 498 GLU A CA 1
ATOM 3793 C C . GLU A 1 477 ? 17.371 1.636 25.975 1.00 13.32 498 GLU A C 1
ATOM 3794 O O . GLU A 1 477 ? 17.002 1.913 24.762 1.00 12.40 498 GLU A O 1
ATOM 3800 N N . ASP A 1 478 ? 18.692 1.634 26.268 1.00 11.63 499 ASP A N 1
ATOM 3801 C CA . ASP A 1 478 ? 19.639 1.993 25.303 1.00 11.91 499 ASP A CA 1
ATOM 3802 C C . ASP A 1 478 ? 19.534 1.069 24.079 1.00 10.56 499 ASP A C 1
ATOM 3803 O O . ASP A 1 478 ? 19.319 -0.132 24.221 1.00 12.02 499 ASP A O 1
ATOM 3808 N N . GLY A 1 479 ? 19.752 1.705 22.933 1.00 10.14 500 GLY A N 1
ATOM 3809 C CA . GLY A 1 479 ? 19.757 0.971 21.672 1.00 9.40 500 GLY A CA 1
ATOM 3810 C C . GLY A 1 479 ? 18.340 0.783 21.064 1.00 8.00 500 GLY A C 1
ATOM 3811 O O . GLY A 1 479 ? 18.310 0.106 20.016 1.00 8.76 500 GLY A O 1
ATOM 3812 N N . VAL A 1 480 ? 17.288 1.246 21.701 1.00 8.35 501 VAL A N 1
ATOM 3813 C CA . VAL A 1 480 ? 15.888 0.932 21.166 1.00 7.99 501 VAL A CA 1
ATOM 3814 C C . VAL A 1 480 ? 15.122 2.261 21.250 1.00 7.79 501 VAL A C 1
ATOM 3815 O O . VAL A 1 480 ? 15.216 2.936 22.333 1.00 8.73 501 VAL A O 1
ATOM 3819 N N . ILE A 1 481 ? 14.339 2.565 20.250 1.00 7.23 502 ILE A N 1
ATOM 3820 C CA . ILE A 1 481 ? 13.577 3.863 20.286 1.00 7.44 502 ILE A CA 1
ATOM 3821 C C . ILE A 1 481 ? 12.192 3.647 19.679 1.00 6.64 502 ILE A C 1
ATOM 3822 O O . ILE A 1 481 ? 12.065 3.002 18.567 1.00 7.41 502 ILE A O 1
ATOM 3827 N N . ASP A 1 482 ? 11.183 4.136 20.283 1.00 6.75 503 ASP A N 1
ATOM 3828 C CA . ASP A 1 482 ? 9.840 4.042 19.716 1.00 6.78 503 ASP A CA 1
ATOM 3829 C C . ASP A 1 482 ? 9.786 4.659 18.369 1.00 6.58 503 ASP A C 1
ATOM 3830 O O . ASP A 1 482 ? 10.379 5.742 18.102 1.00 7.02 503 ASP A O 1
ATOM 3835 N N . TYR A 1 483 ? 8.981 4.095 17.430 1.00 6.17 504 TYR A N 1
ATOM 3836 C CA . TYR A 1 483 ? 8.786 4.776 16.149 1.00 6.20 504 TYR A CA 1
ATOM 3837 C C . TYR A 1 483 ? 8.331 6.207 16.342 1.00 5.91 504 TYR A C 1
ATOM 3838 O O . TYR A 1 483 ? 8.796 7.089 15.611 1.00 7.09 504 TYR A O 1
ATOM 3847 N N . LYS A 1 484 ? 7.387 6.457 17.222 1.00 7.26 505 LYS A N 1
ATOM 3848 C CA . LYS A 1 484 ? 6.888 7.879 17.372 1.00 8.16 505 LYS A CA 1
ATOM 3849 C C . LYS A 1 484 ? 8.014 8.710 17.855 1.00 7.70 505 LYS A C 1
ATOM 3850 O O . LYS A 1 484 ? 8.004 9.972 17.524 1.00 8.91 505 LYS A O 1
ATOM 3856 N N . GLY A 1 485 ? 9.004 8.259 18.525 1.00 7.44 506 GLY A N 1
ATOM 3857 C CA . GLY A 1 485 ? 10.236 9.023 18.861 1.00 8.19 506 GLY A CA 1
ATOM 3858 C C . GLY A 1 485 ? 11.099 9.242 17.705 1.00 7.71 506 GLY A C 1
ATOM 3859 O O . GLY A 1 485 ? 11.595 10.416 17.489 1.00 8.12 506 GLY A O 1
ATOM 3860 N N . ILE A 1 486 ? 11.285 8.262 16.803 1.00 7.24 507 ILE A N 1
ATOM 3861 C CA . ILE A 1 486 ? 12.011 8.532 15.567 1.00 7.49 507 ILE A CA 1
ATOM 3862 C C . ILE A 1 486 ? 11.288 9.630 14.752 1.00 6.93 507 ILE A C 1
ATOM 3863 O O . ILE A 1 486 ? 11.955 10.521 14.178 1.00 7.65 507 ILE A O 1
ATOM 3868 N N . LYS A 1 487 ? 9.995 9.582 14.685 1.00 6.68 508 LYS A N 1
ATOM 3869 C CA . LYS A 1 487 ? 9.289 10.552 13.879 1.00 8.84 508 LYS A CA 1
ATOM 3870 C C . LYS A 1 487 ? 9.469 11.935 14.540 1.00 9.78 508 LYS A C 1
ATOM 3871 O O . LYS A 1 487 ? 9.723 12.930 13.769 1.00 10.15 508 LYS A O 1
ATOM 3877 N N . SER A 1 488 ? 9.385 12.115 15.849 1.00 9.19 509 SER A N 1
ATOM 3878 C CA . SER A 1 488 ? 9.533 13.428 16.479 1.00 9.39 509 SER A CA 1
ATOM 3879 C C . SER A 1 488 ? 10.886 13.882 16.564 1.00 10.02 509 SER A C 1
ATOM 3880 O O . SER A 1 488 ? 11.068 15.185 16.566 1.00 11.81 509 SER A O 1
ATOM 3883 N N . PHE A 1 489 ? 11.944 13.108 16.610 1.00 9.33 510 PHE A N 1
ATOM 3884 C CA . PHE A 1 489 ? 13.288 13.535 16.894 1.00 9.93 510 PHE A CA 1
ATOM 3885 C C . PHE A 1 489 ? 14.177 13.370 15.760 1.00 9.17 510 PHE A C 1
ATOM 3886 O O . PHE A 1 489 ? 15.355 13.867 15.821 1.00 12.31 510 PHE A O 1
ATOM 3894 N N . MET A 1 490 ? 13.824 12.623 14.701 1.00 8.68 511 MET A N 1
ATOM 3895 C CA A MET A 1 490 ? 14.772 12.374 13.546 0.50 9.26 511 MET A CA 1
ATOM 3896 C CA B MET A 1 490 ? 14.711 12.393 13.600 0.50 9.48 511 MET A CA 1
ATOM 3897 C C . MET A 1 490 ? 14.120 12.567 12.205 1.00 9.08 511 MET A C 1
ATOM 3898 O O . MET A 1 490 ? 14.857 13.068 11.316 1.00 10.24 511 MET A O 1
ATOM 3907 N N . LEU A 1 491 ? 12.866 12.245 12.029 1.00 8.98 512 LEU A N 1
ATOM 3908 C CA . LEU A 1 491 ? 12.257 12.396 10.664 1.00 8.86 512 LEU A CA 1
ATOM 3909 C C . LEU A 1 491 ? 11.616 13.733 10.452 1.00 9.19 512 LEU A C 1
ATOM 3910 O O . LEU A 1 491 ? 11.779 14.365 9.355 1.00 9.87 512 LEU A O 1
ATOM 3915 N N . GLY A 1 492 ? 10.798 14.229 11.356 1.00 8.57 513 GLY A N 1
ATOM 3916 C CA . GLY A 1 492 ? 9.955 15.385 11.137 1.00 10.62 513 GLY A CA 1
ATOM 3917 C C . GLY A 1 492 ? 8.723 15.020 10.399 1.00 9.89 513 GLY A C 1
ATOM 3918 O O . GLY A 1 492 ? 8.597 13.928 9.740 1.00 9.56 513 GLY A O 1
ATOM 3919 N N . ALA A 1 493 ? 7.801 15.982 10.247 1.00 9.80 514 ALA A N 1
ATOM 3920 C CA . ALA A 1 493 ? 6.507 15.719 9.649 1.00 12.28 514 ALA A CA 1
ATOM 3921 C C . ALA A 1 493 ? 6.683 15.386 8.178 1.00 10.95 514 ALA A C 1
ATOM 3922 O O . ALA A 1 493 ? 5.849 14.650 7.630 1.00 14.11 514 ALA A O 1
ATOM 3924 N N . ASN A 1 494 ? 7.578 16.036 7.482 1.00 11.25 515 ASN A N 1
ATOM 3925 C CA . ASN A 1 494 ? 7.744 15.787 6.049 1.00 11.68 515 ASN A CA 1
ATOM 3926 C C . ASN A 1 494 ? 8.631 14.629 5.754 1.00 10.81 515 ASN A C 1
ATOM 3927 O O . ASN A 1 494 ? 8.879 14.341 4.552 1.00 12.30 515 ASN A O 1
ATOM 3932 N N . ASN A 1 495 ? 9.189 13.953 6.775 1.00 10.24 516 ASN A N 1
ATOM 3933 C CA . ASN A 1 495 ? 9.973 12.709 6.581 1.00 10.35 516 ASN A CA 1
ATOM 3934 C C . ASN A 1 495 ? 11.224 13.002 5.885 1.00 11.56 516 ASN A C 1
ATOM 3935 O O . ASN A 1 495 ? 11.873 12.088 5.276 1.00 16.01 516 ASN A O 1
ATOM 3940 N N . THR A 1 496 ? 11.803 14.253 5.941 1.00 11.03 517 THR A N 1
ATOM 3941 C CA . THR A 1 496 ? 13.030 14.554 5.275 1.00 11.84 517 THR A CA 1
ATOM 3942 C C . THR A 1 496 ? 14.199 14.812 6.203 1.00 11.15 517 THR A C 1
ATOM 3943 O O . THR A 1 496 ? 15.318 15.079 5.739 1.00 13.10 517 THR A O 1
ATOM 3947 N N . GLY A 1 497 ? 14.004 14.637 7.532 1.00 11.68 518 GLY A N 1
ATOM 3948 C CA . GLY A 1 497 ? 15.085 14.663 8.513 1.00 10.44 518 GLY A CA 1
ATOM 3949 C C . GLY A 1 497 ? 15.204 15.936 9.253 1.00 11.65 518 GLY A C 1
ATOM 3950 O O . GLY A 1 497 ? 15.043 17.034 8.644 1.00 12.79 518 GLY A O 1
ATOM 3951 N N . ILE A 1 498 ? 15.397 15.841 10.554 1.00 10.43 519 ILE A N 1
ATOM 3952 C CA . ILE A 1 498 ? 15.516 16.982 11.487 1.00 10.39 519 ILE A CA 1
ATOM 3953 C C . ILE A 1 498 ? 16.635 16.604 12.420 1.00 10.85 519 ILE A C 1
ATOM 3954 O O . ILE A 1 498 ? 17.102 15.449 12.530 1.00 10.79 519 ILE A O 1
ATOM 3959 N N . ASN A 1 499 ? 17.142 17.638 13.178 1.00 12.00 520 ASN A N 1
ATOM 3960 C CA . ASN A 1 499 ? 18.076 17.395 14.267 1.00 11.82 520 ASN A CA 1
ATOM 3961 C C . ASN A 1 499 ? 19.316 16.839 13.768 1.00 11.46 520 ASN A C 1
ATOM 3962 O O . ASN A 1 499 ? 19.937 16.080 14.495 1.00 14.11 520 ASN A O 1
ATOM 3967 N N . GLY A 1 500 ? 19.769 17.087 12.552 1.00 12.11 521 GLY A N 1
ATOM 3968 C CA . GLY A 1 500 ? 20.981 16.565 12.079 1.00 13.95 521 GLY A CA 1
ATOM 3969 C C . GLY A 1 500 ? 20.927 15.153 11.419 1.00 11.83 521 GLY A C 1
ATOM 3970 O O . GLY A 1 500 ? 21.899 14.642 10.943 1.00 13.58 521 GLY A O 1
ATOM 3971 N N . PHE A 1 501 ? 19.697 14.539 11.406 1.00 10.99 522 PHE A N 1
ATOM 3972 C CA . PHE A 1 501 ? 19.524 13.218 10.792 1.00 10.74 522 PHE A CA 1
ATOM 3973 C C . PHE A 1 501 ? 19.161 13.352 9.351 1.00 11.00 522 PHE A C 1
ATOM 3974 O O . PHE A 1 501 ? 18.335 14.245 8.956 1.00 13.07 522 PHE A O 1
ATOM 3982 N N . GLU A 1 502 ? 19.637 12.450 8.564 1.00 10.73 523 GLU A N 1
ATOM 3983 C CA . GLU A 1 502 ? 19.166 12.261 7.188 1.00 10.84 523 GLU A CA 1
ATOM 3984 C C . GLU A 1 502 ? 18.440 10.887 7.066 1.00 9.63 523 GLU A C 1
ATOM 3985 O O . GLU A 1 502 ? 18.795 9.947 7.816 1.00 11.48 523 GLU A O 1
ATOM 3991 N N . TYR A 1 503 ? 17.505 10.868 6.207 1.00 10.06 524 TYR A N 1
ATOM 3992 C CA . TYR A 1 503 ? 16.700 9.640 5.887 1.00 10.37 524 TYR A CA 1
ATOM 3993 C C . TYR A 1 503 ? 17.322 8.918 4.764 1.00 10.23 524 TYR A C 1
ATOM 3994 O O . TYR A 1 503 ? 17.747 9.591 3.754 1.00 12.31 524 TYR A O 1
ATOM 4003 N N . GLY A 1 504 ? 17.428 7.567 4.776 1.00 9.37 525 GLY A N 1
ATOM 4004 C CA . GLY A 1 504 ? 17.792 6.804 3.605 1.00 9.15 525 GLY A CA 1
ATOM 4005 C C . GLY A 1 504 ? 16.961 5.508 3.545 1.00 8.58 525 GLY A C 1
ATOM 4006 O O . GLY A 1 504 ? 16.267 5.155 4.532 1.00 8.88 525 GLY A O 1
ATOM 4007 N N . TYR A 1 505 ? 17.078 4.858 2.432 1.00 8.56 526 TYR A N 1
ATOM 4008 C CA . TYR A 1 505 ? 16.267 3.599 2.217 1.00 9.24 526 TYR A CA 1
ATOM 4009 C C . TYR A 1 505 ? 17.007 2.657 1.393 1.00 8.64 526 TYR A C 1
ATOM 4010 O O . TYR A 1 505 ? 17.565 3.094 0.302 1.00 12.29 526 TYR A O 1
ATOM 4019 N N . ASP A 1 506 ? 17.159 1.424 1.788 1.00 8.42 527 ASP A N 1
ATOM 4020 C CA . ASP A 1 506 ? 17.769 0.363 0.976 1.00 8.88 527 ASP A CA 1
ATOM 4021 C C . ASP A 1 506 ? 16.693 -0.272 0.155 1.00 9.19 527 ASP A C 1
ATOM 4022 O O . ASP A 1 506 ? 15.865 -1.061 0.709 1.00 8.76 527 ASP A O 1
ATOM 4027 N N . ALA A 1 507 ? 16.600 0.089 -1.146 1.00 8.87 528 ALA A N 1
ATOM 4028 C CA . ALA A 1 507 ? 15.512 -0.401 -1.979 1.00 11.16 528 ALA A CA 1
ATOM 4029 C C . ALA A 1 507 ? 15.624 -1.858 -2.236 1.00 10.70 528 ALA A C 1
ATOM 4030 O O . ALA A 1 507 ? 14.554 -2.476 -2.529 1.00 14.88 528 ALA A O 1
ATOM 4032 N N . GLN A 1 508 ? 16.761 -2.448 -2.145 1.00 9.53 529 GLN A N 1
ATOM 4033 C CA . GLN A 1 508 ? 16.867 -3.897 -2.302 1.00 10.48 529 GLN A CA 1
ATOM 4034 C C . GLN A 1 508 ? 16.344 -4.645 -1.075 1.00 9.71 529 GLN A C 1
ATOM 4035 O O . GLN A 1 508 ? 15.624 -5.672 -1.200 1.00 12.87 529 GLN A O 1
ATOM 4041 N N . ALA A 1 509 ? 16.724 -4.186 0.077 1.00 7.80 530 ALA A N 1
ATOM 4042 C CA . ALA A 1 509 ? 16.271 -4.845 1.333 1.00 8.12 530 ALA A CA 1
ATOM 4043 C C . ALA A 1 509 ? 14.809 -4.576 1.656 1.00 7.66 530 ALA A C 1
ATOM 4044 O O . ALA A 1 509 ? 14.225 -5.361 2.433 1.00 7.54 530 ALA A O 1
ATOM 4046 N N . GLU A 1 510 ? 14.339 -3.386 1.255 1.00 7.62 531 GLU A N 1
ATOM 4047 C CA . GLU A 1 510 ? 13.093 -2.770 1.714 1.00 7.55 531 GLU A CA 1
ATOM 4048 C C . GLU A 1 510 ? 13.214 -2.376 3.161 1.00 7.10 531 GLU A C 1
ATOM 4049 O O . GLU A 1 510 ? 12.554 -2.970 4.078 1.00 7.41 531 GLU A O 1
ATOM 4055 N N . ALA A 1 511 ? 14.132 -1.417 3.416 1.00 7.35 532 ALA A N 1
ATOM 4056 C CA . ALA A 1 511 ? 14.461 -1.116 4.802 1.00 7.13 532 ALA A CA 1
ATOM 4057 C C . ALA A 1 511 ? 14.913 0.338 4.916 1.00 6.80 532 ALA A C 1
ATOM 4058 O O . ALA A 1 511 ? 15.856 0.743 4.207 1.00 8.22 532 ALA A O 1
ATOM 4060 N N . PRO A 1 512 ? 14.347 1.113 5.793 1.00 6.37 533 PRO A N 1
ATOM 4061 C CA . PRO A 1 512 ? 14.736 2.554 6.012 1.00 7.34 533 PRO A CA 1
ATOM 4062 C C . PRO A 1 512 ? 15.729 2.679 7.101 1.00 7.19 533 PRO A C 1
ATOM 4063 O O . PRO A 1 512 ? 15.923 1.821 7.992 1.00 7.79 533 PRO A O 1
ATOM 4067 N N . TRP A 1 513 ? 16.404 3.845 7.131 1.00 8.45 534 TRP A N 1
ATOM 4068 C CA . TRP A 1 513 ? 17.268 4.193 8.245 1.00 7.77 534 TRP A CA 1
ATOM 4069 C C . TRP A 1 513 ? 17.290 5.703 8.358 1.00 7.27 534 TRP A C 1
ATOM 4070 O O . TRP A 1 513 ? 16.961 6.465 7.416 1.00 8.32 534 TRP A O 1
ATOM 4081 N N . VAL A 1 514 ? 17.690 6.156 9.535 1.00 7.67 535 VAL A N 1
ATOM 4082 C CA . VAL A 1 514 ? 18.065 7.596 9.734 1.00 7.81 535 VAL A CA 1
ATOM 4083 C C . VAL A 1 514 ? 19.417 7.557 10.320 1.00 7.79 535 VAL A C 1
ATOM 4084 O O . VAL A 1 514 ? 19.823 6.729 11.153 1.00 8.72 535 VAL A O 1
ATOM 4088 N N . TRP A 1 515 ? 20.240 8.575 9.890 1.00 9.13 536 TRP A N 1
ATOM 4089 C CA . TRP A 1 515 ? 21.647 8.611 10.261 1.00 9.56 536 TRP A CA 1
ATOM 4090 C C . TRP A 1 515 ? 22.029 10.069 10.496 1.00 9.07 536 TRP A C 1
ATOM 4091 O O . TRP A 1 515 ? 21.769 10.954 9.658 1.00 10.69 536 TRP A O 1
ATOM 4102 N N . ASN A 1 516 ? 22.691 10.324 11.602 1.00 10.17 537 ASN A N 1
ATOM 4103 C CA . ASN A 1 516 ? 23.302 11.690 11.932 1.00 10.79 537 ASN A CA 1
ATOM 4104 C C . ASN A 1 516 ? 24.776 11.480 11.768 1.00 11.21 537 ASN A C 1
ATOM 4105 O O . ASN A 1 516 ? 25.415 10.782 12.572 1.00 12.00 537 ASN A O 1
ATOM 4110 N N . ARG A 1 517 ? 25.308 12.018 10.684 1.00 12.87 538 ARG A N 1
ATOM 4111 C CA . ARG A 1 517 ? 26.707 11.762 10.394 1.00 15.08 538 ARG A CA 1
ATOM 4112 C C . ARG A 1 517 ? 27.678 12.477 11.421 1.00 15.91 538 ARG A C 1
ATOM 4113 O O . ARG A 1 517 ? 28.807 11.956 11.587 1.00 20.68 538 ARG A O 1
ATOM 4121 N N . SER A 1 518 ? 27.217 13.491 12.096 1.00 16.79 539 SER A N 1
ATOM 4122 C CA . SER A 1 518 ? 28.066 14.216 13.117 1.00 17.83 539 SER A CA 1
ATOM 4123 C C . SER A 1 518 ? 28.216 13.366 14.382 1.00 23.69 539 SER A C 1
ATOM 4124 O O . SER A 1 518 ? 29.367 13.172 14.879 1.00 23.58 539 SER A O 1
ATOM 4127 N N . THR A 1 519 ? 27.098 12.771 14.909 1.00 17.09 540 THR A N 1
ATOM 4128 C CA . THR A 1 519 ? 27.124 11.905 16.109 1.00 17.76 540 THR A CA 1
ATOM 4129 C C . THR A 1 519 ? 27.394 10.467 15.765 1.00 16.66 540 THR A C 1
ATOM 4130 O O . THR A 1 519 ? 27.720 9.602 16.648 1.00 19.07 540 THR A O 1
ATOM 4134 N N . GLY A 1 520 ? 27.241 10.142 14.522 1.00 15.07 541 GLY A N 1
ATOM 4135 C CA . GLY A 1 520 ? 27.286 8.669 14.143 1.00 14.56 541 GLY A CA 1
ATOM 4136 C C . GLY A 1 520 ? 26.074 7.921 14.704 1.00 12.86 541 GLY A C 1
ATOM 4137 O O . GLY A 1 520 ? 26.119 6.679 14.653 1.00 14.66 541 GLY A O 1
ATOM 4138 N N . GLU A 1 521 ? 24.990 8.573 15.089 1.00 11.40 542 GLU A N 1
ATOM 4139 C CA . GLU A 1 521 ? 23.774 7.807 15.466 1.00 10.32 542 GLU A CA 1
ATOM 4140 C C . GLU A 1 521 ? 23.074 7.308 14.237 1.00 10.00 542 GLU A C 1
ATOM 4141 O O . GLU A 1 521 ? 22.825 8.023 13.257 1.00 10.53 542 GLU A O 1
ATOM 4147 N N . LEU A 1 522 ? 22.785 5.977 14.261 1.00 9.92 543 LEU A N 1
ATOM 4148 C CA . LEU A 1 522 ? 22.184 5.261 13.099 1.00 9.21 543 LEU A CA 1
ATOM 4149 C C . LEU A 1 522 ? 21.048 4.436 13.687 1.00 7.96 543 LEU A C 1
ATOM 4150 O O . LEU A 1 522 ? 21.282 3.644 14.636 1.00 9.01 543 LEU A O 1
ATOM 4155 N N . ILE A 1 523 ? 19.890 4.512 13.054 1.00 8.19 544 ILE A N 1
ATOM 4156 C CA . ILE A 1 523 ? 18.693 3.734 13.570 1.00 7.58 544 ILE A CA 1
ATOM 4157 C C . ILE A 1 523 ? 18.097 3.047 12.378 1.00 6.83 544 ILE A C 1
ATOM 4158 O O . ILE A 1 523 ? 17.847 3.611 11.315 1.00 7.76 544 ILE A O 1
ATOM 4163 N N . THR A 1 524 ? 17.797 1.744 12.632 1.00 7.43 545 THR A N 1
ATOM 4164 C CA . THR A 1 524 ? 17.111 0.818 11.704 1.00 6.89 545 THR A CA 1
ATOM 4165 C C . THR A 1 524 ? 15.712 0.595 12.186 1.00 6.31 545 THR A C 1
ATOM 4166 O O . THR A 1 524 ? 15.524 0.227 13.400 1.00 7.08 545 THR A O 1
ATOM 4170 N N . PHE A 1 525 ? 14.689 0.691 11.352 1.00 6.41 546 PHE A N 1
ATOM 4171 C CA . PHE A 1 525 ? 13.292 0.657 11.813 1.00 6.49 546 PHE A CA 1
ATOM 4172 C C . PHE A 1 525 ? 12.417 0.299 10.629 1.00 5.96 546 PHE A C 1
ATOM 4173 O O . PHE A 1 525 ? 12.935 -0.099 9.563 1.00 7.41 546 PHE A O 1
ATOM 4181 N N . ASP A 1 526 ? 11.112 0.294 10.817 1.00 6.59 547 ASP A N 1
ATOM 4182 C CA . ASP A 1 526 ? 10.126 0.147 9.704 1.00 6.85 547 ASP A CA 1
ATOM 4183 C C . ASP A 1 526 ? 9.447 1.490 9.500 1.00 5.71 547 ASP A C 1
ATOM 4184 O O . ASP A 1 526 ? 9.132 2.258 10.485 1.00 6.81 547 ASP A O 1
ATOM 4189 N N . ASP A 1 527 ? 9.178 1.873 8.261 1.00 7.26 548 ASP A N 1
ATOM 4190 C CA . ASP A 1 527 ? 8.505 3.120 7.948 1.00 7.71 548 ASP A CA 1
ATOM 4191 C C . ASP A 1 527 ? 7.381 2.879 6.990 1.00 7.13 548 ASP A C 1
ATOM 4192 O O . ASP A 1 527 ? 7.078 1.752 6.603 1.00 7.71 548 ASP A O 1
ATOM 4197 N N . HIS A 1 528 ? 6.710 3.944 6.512 1.00 7.69 549 HIS A N 1
ATOM 4198 C CA . HIS A 1 528 ? 5.622 3.772 5.609 1.00 7.20 549 HIS A CA 1
ATOM 4199 C C . HIS A 1 528 ? 5.973 2.943 4.429 1.00 7.79 549 HIS A C 1
ATOM 4200 O O . HIS A 1 528 ? 5.272 2.025 4.046 1.00 7.98 549 HIS A O 1
ATOM 4207 N N . ARG A 1 529 ? 7.097 3.270 3.775 1.00 7.10 550 ARG A N 1
ATOM 4208 C CA . ARG A 1 529 ? 7.515 2.559 2.603 1.00 7.18 550 ARG A CA 1
ATOM 4209 C C . ARG A 1 529 ? 7.769 1.066 2.891 1.00 5.94 550 ARG A C 1
ATOM 4210 O O . ARG A 1 529 ? 7.348 0.227 2.104 1.00 6.75 550 ARG A O 1
ATOM 4218 N N . SER A 1 530 ? 8.555 0.774 3.909 1.00 6.48 551 SER A N 1
ATOM 4219 C CA . SER A 1 530 ? 8.888 -0.665 4.134 1.00 6.40 551 SER A CA 1
ATOM 4220 C C . SER A 1 530 ? 7.675 -1.417 4.562 1.00 6.34 551 SER A C 1
ATOM 4221 O O . SER A 1 530 ? 7.574 -2.630 4.233 1.00 7.04 551 SER A O 1
ATOM 4224 N N . VAL A 1 531 ? 6.727 -0.798 5.271 1.00 6.65 552 VAL A N 1
ATOM 4225 C CA . VAL A 1 531 ? 5.487 -1.519 5.683 1.00 6.58 552 VAL A CA 1
ATOM 4226 C C . VAL A 1 531 ? 4.607 -1.696 4.511 1.00 6.30 552 VAL A C 1
ATOM 4227 O O . VAL A 1 531 ? 3.984 -2.802 4.384 1.00 7.39 552 VAL A O 1
ATOM 4231 N N . LEU A 1 532 ? 4.480 -0.753 3.576 1.00 6.88 553 LEU A N 1
ATOM 4232 C CA . LEU A 1 532 ? 3.781 -1.023 2.327 1.00 7.10 553 LEU A CA 1
ATOM 4233 C C . LEU A 1 532 ? 4.406 -2.156 1.616 1.00 7.95 553 LEU A C 1
ATOM 4234 O O . LEU A 1 532 ? 3.672 -3.058 1.046 1.00 8.87 553 LEU A O 1
ATOM 4239 N N . ALA A 1 533 ? 5.732 -2.288 1.579 1.00 6.86 554 ALA A N 1
ATOM 4240 C CA . ALA A 1 533 ? 6.377 -3.388 0.932 1.00 7.97 554 ALA A CA 1
ATOM 4241 C C . ALA A 1 533 ? 6.047 -4.736 1.597 1.00 7.51 554 ALA A C 1
ATOM 4242 O O . ALA A 1 533 ? 5.821 -5.736 0.916 1.00 7.62 554 ALA A O 1
ATOM 4244 N N . LYS A 1 534 ? 5.965 -4.757 2.946 1.00 7.30 555 LYS A N 1
ATOM 4245 C CA . LYS A 1 534 ? 5.549 -5.963 3.653 1.00 6.60 555 LYS A CA 1
ATOM 4246 C C . LYS A 1 534 ? 4.178 -6.311 3.324 1.00 6.85 555 LYS A C 1
ATOM 4247 O O . LYS A 1 534 ? 3.878 -7.508 3.181 1.00 7.47 555 LYS A O 1
ATOM 4253 N N . GLY A 1 535 ? 3.264 -5.361 3.210 1.00 7.55 556 GLY A N 1
ATOM 4254 C CA . GLY A 1 535 ? 1.883 -5.704 2.819 1.00 8.44 556 GLY A CA 1
ATOM 4255 C C . GLY A 1 535 ? 1.803 -6.250 1.429 1.00 8.31 556 GLY A C 1
ATOM 4256 O O . GLY A 1 535 ? 1.060 -7.230 1.173 1.00 9.14 556 GLY A O 1
ATOM 4257 N N . ASN A 1 536 ? 2.506 -5.647 0.499 1.00 7.71 557 ASN A N 1
ATOM 4258 C CA A ASN A 1 536 ? 2.414 -6.258 -0.796 0.50 7.69 557 ASN A CA 1
ATOM 4259 C CA B ASN A 1 536 ? 2.685 -6.197 -0.909 0.50 8.85 557 ASN A CA 1
ATOM 4260 C C . ASN A 1 536 ? 3.106 -7.609 -0.885 1.00 8.30 557 ASN A C 1
ATOM 4261 O O . ASN A 1 536 ? 2.588 -8.454 -1.652 1.00 9.42 557 ASN A O 1
ATOM 4270 N N . TYR A 1 537 ? 4.165 -7.824 -0.162 1.00 7.83 558 TYR A N 1
ATOM 4271 C CA . TYR A 1 537 ? 4.739 -9.183 -0.041 1.00 8.41 558 TYR A CA 1
ATOM 4272 C C . TYR A 1 537 ? 3.709 -10.147 0.562 1.00 7.78 558 TYR A C 1
ATOM 4273 O O . TYR A 1 537 ? 3.562 -11.275 0.028 1.00 8.44 558 TYR A O 1
ATOM 4282 N N . ALA A 1 538 ? 3.013 -9.762 1.601 1.00 7.37 559 ALA A N 1
ATOM 4283 C CA . ALA A 1 538 ? 2.013 -10.626 2.196 1.00 6.73 559 ALA A CA 1
ATOM 4284 C C . ALA A 1 538 ? 0.929 -10.934 1.196 1.00 8.23 559 ALA A C 1
ATOM 4285 O O . ALA A 1 538 ? 0.476 -12.117 1.107 1.00 8.33 559 ALA A O 1
ATOM 4287 N N . LYS A 1 539 ? 0.485 -9.966 0.428 1.00 7.77 560 LYS A N 1
ATOM 4288 C CA . LYS A 1 539 ? -0.565 -10.220 -0.635 1.00 8.55 560 LYS A CA 1
ATOM 4289 C C . LYS A 1 539 ? 0.025 -11.154 -1.630 1.00 9.12 560 LYS A C 1
ATOM 4290 O O . LYS A 1 539 ? -0.688 -12.160 -2.019 1.00 11.12 560 LYS A O 1
ATOM 4296 N N . SER A 1 540 ? 1.207 -11.007 -2.066 1.00 8.84 561 SER A N 1
ATOM 4297 C CA A SER A 1 540 ? 1.791 -11.810 -3.131 0.50 10.47 561 SER A CA 1
ATOM 4298 C CA B SER A 1 540 ? 1.833 -11.806 -3.125 0.50 10.17 561 SER A CA 1
ATOM 4299 C C . SER A 1 540 ? 1.951 -13.244 -2.698 1.00 9.67 561 SER A C 1
ATOM 4300 O O . SER A 1 540 ? 1.731 -14.160 -3.543 1.00 12.23 561 SER A O 1
ATOM 4305 N N . LEU A 1 541 ? 2.321 -13.509 -1.452 1.00 9.14 562 LEU A N 1
ATOM 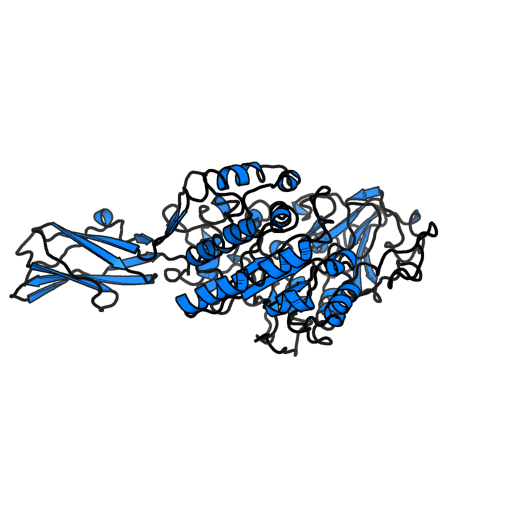4306 C CA A LEU A 1 541 ? 2.454 -14.880 -0.988 0.50 9.74 562 LEU A CA 1
ATOM 4307 C CA B LEU A 1 541 ? 2.535 -14.841 -0.968 0.50 10.02 562 LEU A CA 1
ATOM 4308 C C . LEU A 1 541 ? 1.243 -15.481 -0.420 1.00 9.51 562 LEU A C 1
ATOM 4309 O O . LEU A 1 541 ? 1.251 -16.695 -0.057 1.00 10.39 562 LEU A O 1
ATOM 4318 N N . GLY A 1 542 ? 0.193 -14.758 -0.213 1.00 8.76 563 GLY A N 1
ATOM 4319 C CA . GLY A 1 542 ? -1.008 -15.243 0.395 1.00 9.21 563 GLY A CA 1
ATOM 4320 C C . GLY A 1 542 ? -0.881 -15.494 1.890 1.00 7.29 563 GLY A C 1
ATOM 4321 O O . GLY A 1 542 ? -1.497 -16.358 2.479 1.00 8.53 563 GLY A O 1
ATOM 4322 N N . LEU A 1 543 ? -0.041 -14.649 2.575 1.00 7.63 564 LEU A N 1
ATOM 4323 C CA . LEU A 1 543 ? 0.067 -14.737 4.036 1.00 7.00 564 LEU A CA 1
ATOM 4324 C C . LEU A 1 543 ? -1.204 -14.286 4.690 1.00 5.95 564 LEU A C 1
ATOM 4325 O O . LEU A 1 543 ? -2.018 -13.591 4.118 1.00 7.54 564 LEU A O 1
ATOM 4330 N N . ALA A 1 544 ? -1.400 -14.718 5.923 1.00 6.65 565 ALA A N 1
ATOM 4331 C CA . ALA A 1 544 ? -2.618 -14.399 6.671 1.00 6.89 565 ALA A CA 1
ATOM 4332 C C . ALA A 1 544 ? -2.807 -12.882 6.897 1.00 6.79 565 ALA A C 1
ATOM 4333 O O . ALA A 1 544 ? -3.908 -12.451 7.032 1.00 7.66 565 ALA A O 1
ATOM 4335 N N . GLY A 1 545 ? -1.680 -12.165 7.041 1.00 7.14 566 GLY A N 1
ATOM 4336 C CA . GLY A 1 545 ? -1.740 -10.706 7.298 1.00 6.93 566 GLY A CA 1
ATOM 4337 C C . GLY A 1 545 ? -0.496 -10.328 7.975 1.00 5.54 566 GLY A C 1
ATOM 4338 O O . GLY A 1 545 ? 0.603 -10.839 7.748 1.00 5.96 566 GLY A O 1
ATOM 4339 N N . LEU A 1 546 ? -0.642 -9.226 8.789 1.00 6.20 567 LEU A N 1
ATOM 4340 C CA . LEU A 1 546 ? 0.502 -8.537 9.407 1.00 6.15 567 LEU A CA 1
ATOM 4341 C C . LEU A 1 546 ? 0.217 -8.396 10.923 1.00 5.26 567 LEU A C 1
ATOM 4342 O O . LEU A 1 546 ? -0.959 -8.271 11.314 1.00 6.34 567 LEU A O 1
ATOM 4347 N N . PHE A 1 547 ? 1.260 -8.374 11.687 1.00 5.45 568 PHE A N 1
ATOM 4348 C CA . PHE A 1 547 ? 1.144 -7.965 13.104 1.00 5.68 568 PHE A CA 1
ATOM 4349 C C . PHE A 1 547 ? 2.256 -7.065 13.422 1.00 6.26 568 PHE A C 1
ATOM 4350 O O . PHE A 1 547 ? 3.240 -6.906 12.678 1.00 7.67 568 PHE A O 1
ATOM 4358 N N . SER A 1 548 ? 2.153 -6.404 14.577 1.00 6.88 569 SER A N 1
ATOM 4359 C CA . SER A 1 548 ? 3.138 -5.368 14.990 1.00 7.17 569 SER A CA 1
ATOM 4360 C C . SER A 1 548 ? 3.501 -5.506 16.473 1.00 5.85 569 SER A C 1
ATOM 4361 O O . SER A 1 548 ? 2.703 -5.933 17.308 1.00 7.05 569 SER A O 1
ATOM 4364 N N A TRP A 1 549 ? 4.792 -5.282 16.760 0.50 6.54 570 TRP A N 1
ATOM 4365 N N B TRP A 1 549 ? 4.642 -4.924 16.717 0.50 5.84 570 TRP A N 1
ATOM 4366 C CA A TRP A 1 549 ? 5.260 -5.057 18.147 0.50 6.60 570 TRP A CA 1
ATOM 4367 C CA B TRP A 1 549 ? 5.260 -5.023 18.027 0.50 6.60 570 TRP A CA 1
ATOM 4368 C C A TRP A 1 549 ? 5.798 -3.602 18.213 0.50 5.37 570 TRP A C 1
ATOM 4369 C C B TRP A 1 549 ? 5.941 -3.665 18.263 0.50 5.83 570 TRP A C 1
ATOM 4370 O O A TRP A 1 549 ? 6.621 -3.265 17.409 0.50 5.72 570 TRP A O 1
ATOM 4371 O O B TRP A 1 549 ? 6.893 -3.360 17.510 0.50 6.57 570 TRP A O 1
ATOM 4392 N N . GLU A 1 550 ? 5.465 -2.789 19.197 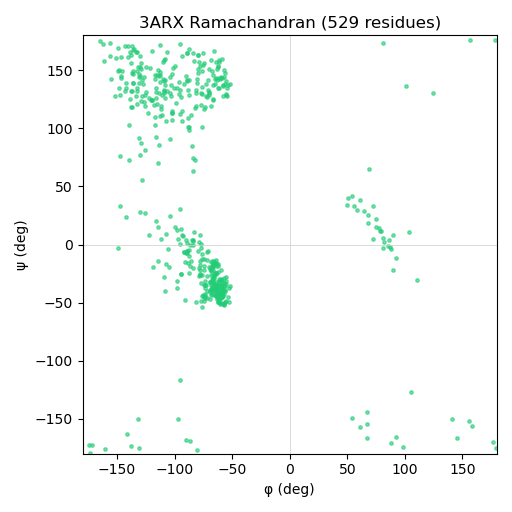1.00 6.26 571 GLU A N 1
ATOM 4393 C CA . GLU A 1 550 ? 4.355 -2.864 20.154 1.00 6.97 571 GLU A CA 1
ATOM 4394 C C . GLU A 1 550 ? 3.491 -1.592 19.981 1.00 6.82 571 GLU A C 1
ATOM 4395 O O . GLU A 1 550 ? 4.021 -0.527 19.611 1.00 7.40 571 GLU A O 1
ATOM 4401 N N . ILE A 1 551 ? 2.208 -1.708 20.233 1.00 6.33 572 ILE A N 1
ATOM 4402 C CA . ILE A 1 551 ? 1.227 -0.697 19.742 1.00 7.16 572 ILE A CA 1
ATOM 4403 C C . ILE A 1 551 ? 1.452 0.642 20.402 1.00 7.01 572 ILE A C 1
ATOM 4404 O O . ILE A 1 551 ? 1.218 1.707 19.755 1.00 7.48 572 ILE A O 1
ATOM 4409 N N . ASP A 1 552 ? 2.001 0.722 21.615 1.00 7.00 573 ASP A N 1
ATOM 4410 C CA . ASP A 1 552 ? 2.192 2.012 22.296 1.00 7.59 573 ASP A CA 1
ATOM 4411 C C . ASP A 1 552 ? 3.199 2.801 21.598 1.00 7.51 573 ASP A C 1
ATOM 4412 O O . ASP A 1 552 ? 3.265 4.065 21.833 1.00 9.41 573 ASP A O 1
ATOM 4417 N N . ALA A 1 553 ? 4.105 2.223 20.810 1.00 7.38 574 ALA A N 1
ATOM 4418 C CA . ALA A 1 553 ? 5.197 2.960 20.204 1.00 8.17 574 ALA A CA 1
ATOM 4419 C C . ALA A 1 553 ? 4.879 3.597 18.880 1.00 7.15 574 ALA A C 1
ATOM 4420 O O . ALA A 1 553 ? 5.654 4.357 18.313 1.00 8.17 574 ALA A O 1
ATOM 4422 N N . ASP A 1 554 ? 3.716 3.244 18.325 1.00 7.56 575 ASP A N 1
ATOM 4423 C CA . ASP A 1 554 ? 3.270 3.865 17.062 1.00 7.00 575 ASP A CA 1
ATOM 4424 C C . ASP A 1 554 ? 2.601 5.188 17.288 1.00 7.94 575 ASP A C 1
ATOM 4425 O O . ASP A 1 554 ? 2.025 5.415 18.378 1.00 10.54 575 ASP A O 1
ATOM 4430 N N . ASN A 1 555 ? 2.560 6.038 16.291 1.00 8.53 576 ASN A N 1
ATOM 4431 C CA . ASN A 1 555 ? 1.720 7.259 16.306 1.00 8.90 576 ASN A CA 1
ATOM 4432 C C . ASN A 1 555 ? 0.556 7.134 15.388 1.00 9.85 576 ASN A C 1
ATOM 4433 O O . ASN A 1 555 ? -0.116 8.151 15.100 1.00 11.09 576 ASN A O 1
ATOM 4438 N N . GLY A 1 556 ? 0.268 5.963 14.816 1.00 8.30 577 GLY A N 1
ATOM 4439 C CA . GLY A 1 556 ? -0.693 5.766 13.785 1.00 8.07 577 GLY A CA 1
ATOM 4440 C C . GLY A 1 556 ? -0.089 5.425 12.444 1.00 7.64 577 GLY A C 1
ATOM 4441 O O . GLY A 1 556 ? -0.709 4.725 11.638 1.00 8.45 577 GLY A O 1
ATOM 4442 N N . ASP A 1 557 ? 1.115 5.918 12.176 1.00 7.27 578 ASP A N 1
ATOM 4443 C CA . ASP A 1 557 ? 1.700 5.730 10.844 1.00 8.64 578 ASP A CA 1
ATOM 4444 C C . ASP A 1 557 ? 1.913 4.302 10.489 1.00 6.96 578 ASP A C 1
ATOM 4445 O O . ASP A 1 557 ? 1.696 3.900 9.324 1.00 7.68 578 ASP A O 1
ATOM 4450 N N . ILE A 1 558 ? 2.382 3.485 11.429 1.00 6.82 579 ILE A N 1
ATOM 4451 C CA . ILE A 1 558 ? 2.755 2.090 11.075 1.00 7.67 579 ILE A CA 1
ATOM 4452 C C . ILE A 1 558 ? 1.469 1.300 10.876 1.00 6.24 579 ILE A C 1
ATOM 4453 O O . ILE A 1 558 ? 1.379 0.562 9.861 1.00 6.29 579 ILE A O 1
ATOM 4458 N N . LEU A 1 559 ? 0.510 1.369 11.783 1.00 6.66 580 LEU A N 1
ATOM 4459 C CA . LEU A 1 559 ? -0.718 0.612 11.577 1.00 6.00 580 LEU A CA 1
ATOM 4460 C C . LEU A 1 559 ? -1.476 1.084 10.348 1.00 6.39 580 LEU A C 1
ATOM 4461 O O . LEU A 1 559 ? -2.040 0.312 9.603 1.00 6.86 580 LEU A O 1
ATOM 4466 N N . ASN A 1 560 ? -1.458 2.387 10.063 1.00 6.72 581 ASN A N 1
ATOM 4467 C CA . ASN A 1 560 ? -2.033 2.899 8.834 1.00 6.38 581 ASN A CA 1
ATOM 4468 C C . ASN A 1 560 ? -1.372 2.215 7.646 1.00 6.11 581 ASN A C 1
ATOM 4469 O O . ASN A 1 560 ? -2.068 1.794 6.707 1.00 7.16 581 ASN A O 1
ATOM 4474 N N . ALA A 1 561 ? -0.073 2.197 7.604 1.00 5.89 582 ALA A N 1
ATOM 4475 C CA . ALA A 1 561 ? 0.636 1.567 6.461 1.00 6.55 582 ALA A CA 1
ATOM 4476 C C . ALA A 1 561 ? 0.351 0.120 6.368 1.00 5.26 582 ALA A C 1
ATOM 4477 O O . ALA A 1 561 ? 0.340 -0.459 5.267 1.00 7.12 582 ALA A O 1
ATOM 4479 N N . MET A 1 562 ? 0.187 -0.594 7.496 1.00 6.52 583 MET A N 1
ATOM 4480 C CA . MET A 1 562 ? -0.202 -2.023 7.464 1.00 6.30 583 MET A CA 1
ATOM 4481 C C . MET A 1 562 ? -1.473 -2.186 6.686 1.00 6.82 583 MET A C 1
ATOM 4482 O O . MET A 1 562 ? -1.583 -3.090 5.801 1.00 7.82 583 MET A O 1
ATOM 4487 N N . HIS A 1 563 ? -2.493 -1.374 6.979 1.00 6.48 584 HIS A N 1
ATOM 4488 C CA . HIS A 1 563 ? -3.743 -1.471 6.259 1.00 7.22 584 HIS A CA 1
ATOM 4489 C C . HIS A 1 563 ? -3.596 -0.995 4.804 1.00 7.79 584 HIS A C 1
ATOM 4490 O O . HIS A 1 563 ? -4.105 -1.673 3.875 1.00 8.58 584 HIS A O 1
ATOM 4497 N N . GLU A 1 564 ? -2.868 0.069 4.541 1.00 7.36 585 GLU A N 1
ATOM 4498 C CA A GLU A 1 564 ? -2.570 0.605 3.209 0.50 7.07 585 GLU A CA 1
ATOM 4499 C CA B GLU A 1 564 ? -2.788 0.515 3.137 0.50 7.90 585 GLU A CA 1
ATOM 4500 C C . GLU A 1 564 ? -2.011 -0.474 2.331 1.00 8.66 585 GLU A C 1
ATOM 4501 O O . GLU A 1 564 ? -2.446 -0.696 1.128 1.00 10.42 585 GLU A O 1
ATOM 4512 N N . GLY A 1 565 ? -1.037 -1.155 2.813 1.00 8.51 586 GLY A N 1
ATOM 4513 C CA . GLY A 1 565 ? -0.354 -2.110 1.978 1.00 10.51 586 GLY A CA 1
ATOM 4514 C C . GLY A 1 565 ? -1.107 -3.396 1.707 1.00 10.12 586 GLY A C 1
ATOM 4515 O O . GLY A 1 565 ? -0.715 -4.091 0.775 1.00 11.39 586 GLY A O 1
ATOM 4516 N N . MET A 1 566 ? -2.198 -3.665 2.430 1.00 9.49 587 MET A N 1
ATOM 4517 C CA A MET A 1 566 ? -3.170 -4.784 2.312 0.50 9.29 587 MET A CA 1
ATOM 4518 C CA B MET A 1 566 ? -2.972 -4.871 2.029 0.50 9.16 587 MET A CA 1
ATOM 4519 C C . MET A 1 566 ? -4.358 -4.454 1.487 1.00 8.81 587 MET A C 1
ATOM 4520 O O . MET A 1 566 ? -5.253 -5.287 1.342 1.00 9.58 587 MET A O 1
ATOM 4529 N N . ALA A 1 567 ? -4.495 -3.177 1.051 1.00 9.99 588 ALA A N 1
ATOM 4530 C CA . ALA A 1 567 ? -5.696 -2.791 0.358 1.00 9.74 588 ALA A CA 1
ATOM 4531 C C . ALA A 1 567 ? -6.003 -3.708 -0.879 1.00 9.94 588 ALA A C 1
ATOM 4532 O O . ALA A 1 567 ? -5.154 -4.031 -1.646 1.00 10.88 588 ALA A O 1
ATOM 4534 N N . GLY A 1 568 ? -7.276 -4.059 -0.904 1.00 10.16 589 GLY A N 1
ATOM 4535 C CA . GLY A 1 568 ? -7.811 -4.916 -1.983 1.00 11.74 589 GLY A CA 1
ATOM 4536 C C . GLY A 1 568 ? -7.713 -6.424 -1.648 1.00 12.23 589 GLY A C 1
ATOM 4537 O O . GLY A 1 568 ? -8.411 -7.262 -2.349 1.00 14.55 589 GLY A O 1
ATOM 4538 N N . GLY A 1 569 ? -6.820 -6.831 -0.742 1.00 12.37 590 GLY A N 1
ATOM 4539 C CA . GLY A 1 569 ? -6.543 -8.250 -0.552 1.00 13.01 590 GLY A CA 1
ATOM 4540 C C . GLY A 1 569 ? -7.524 -8.995 0.257 1.00 12.33 590 GLY A C 1
ATOM 4541 O O . GLY A 1 569 ? -8.185 -8.401 1.187 1.00 14.31 590 GLY A O 1
ATOM 4542 N N . VAL A 1 570 ? -7.686 -10.295 0.009 1.00 11.93 591 VAL A N 1
ATOM 4543 C CA . VAL A 1 570 ? -8.419 -11.190 0.892 1.00 11.31 591 VAL A CA 1
ATOM 4544 C C . VAL A 1 570 ? -7.537 -12.436 1.077 1.00 10.40 591 VAL A C 1
ATOM 4545 O O . VAL A 1 570 ? -6.630 -12.642 0.321 1.00 13.48 591 VAL A O 1
ATOM 4549 N N . VAL A 1 571 ? -7.878 -13.229 2.068 1.00 10.42 592 VAL A N 1
ATOM 4550 C CA A VAL A 1 571 ? -7.081 -14.466 2.239 0.50 10.05 592 VAL A CA 1
ATOM 4551 C CA B VAL A 1 571 ? -7.151 -14.470 2.332 0.50 12.33 592 VAL A CA 1
ATOM 4552 C C . VAL A 1 571 ? -8.118 -15.491 2.720 1.00 13.07 592 VAL A C 1
ATOM 4553 O O . VAL A 1 571 ? -9.161 -15.194 3.244 1.00 14.08 592 VAL A O 1
ATOM 4560 N N . THR A 1 572 ? -7.761 -16.788 2.474 1.00 14.91 593 THR A N 1
ATOM 4561 C CA . THR A 1 572 ? -8.552 -17.874 3.062 1.00 16.43 593 THR A CA 1
ATOM 4562 C C . THR A 1 572 ? -8.217 -17.960 4.572 1.00 14.21 593 THR A C 1
ATOM 4563 O O . THR A 1 572 ? -7.091 -18.183 4.886 1.00 13.45 593 THR A O 1
ATOM 4567 N N . PRO A 1 573 ? -9.149 -17.733 5.496 1.00 14.73 594 PRO A N 1
ATOM 4568 C CA . PRO A 1 573 ? -8.886 -18.033 6.936 1.00 18.23 594 PRO A CA 1
ATOM 4569 C C . PRO A 1 573 ? -8.580 -19.482 7.162 1.00 20.43 594 PRO A C 1
ATOM 4570 O O . PRO A 1 573 ? -9.248 -20.305 6.557 1.00 23.60 594 PRO A O 1
ATOM 4574 N N . PRO A 1 574 ? -7.661 -19.809 8.071 1.00 16.25 595 PRO A N 1
ATOM 4575 C CA . PRO A 1 574 ? -7.428 -21.241 8.455 1.00 22.24 595 PRO A CA 1
ATOM 4576 C C . PRO A 1 574 ? -8.774 -21.826 9.022 1.00 21.42 595 PRO A C 1
ATOM 4577 O O . PRO A 1 574 ? -9.586 -21.110 9.734 1.00 29.35 595 PRO A O 1
ATOM 4581 N N . ASN A 1 575 ? -8.987 -23.086 8.708 1.00 32.98 596 ASN A N 1
ATOM 4582 C CA . ASN A 1 575 ? -10.232 -23.812 9.018 1.00 44.30 596 ASN A CA 1
ATOM 4583 C C . ASN A 1 575 ? -9.842 -25.168 9.607 1.00 41.47 596 ASN A C 1
ATOM 4584 O O . ASN A 1 575 ? -8.621 -25.495 9.648 1.00 37.97 596 ASN A O 1
#

InterPro domains:
  IPR000601 PKD domain [PF18911] (697-784)
  IPR001223 Glycoside hydrolase family 18, catalytic domain [PF00704] (163-575)
  IPR001223 Glycoside hydrolase family 18, catalytic domain [PS51910] (159-590)
  IPR001579 Glycosyl hydrolase family 18, active site [PS01095] (307-315)
  IPR003610 Carbohydrate binding module family 5/12 [PF02839] (797-823)
  IPR011583 Chitinase II/V-like, catalytic domain [SM00636] (159-575)
  IPR013540 Chitinase A N-terminal [PF08329] (21-155)
  IPR013783 Immunoglobulin-like fold [G3DSA:2.60.40.10] (5-131)
  IPR013783 Immunoglobulin-like fold [G3DSA:2.60.40.10] (597-692)
  IPR013783 Immunoglobulin-like fold [G3DSA:2.60.40.10] (695-785)
  IPR014756 Immunoglobulin E-set [SSF81296] (21-133)
  IPR017853 Glycoside hydrolase superfamily [SSF51445] (135-588)
  IPR022409 PKD/Chitinase domain [SM00089] (55-134)
  IPR022409 PKD/Chitinase domain [SM00089] (600-690)
  IPR022409 PKD/Chitinase domain [SM00089] (701-787)
  IPR029070 Chitinase insertion domain superfamily [G3DSA:3.10.50.10] (470-555)
  IPR029070 Chitinase insertion domain superfamily [SSF54556] (461-546)
  IPR035986 PKD domain superfamily [SSF49299] (596-689)
  IPR036573 Carbohydrate-binding module superfamily 5/12 [SSF51055] (790-823)
  IPR050314 Glycosyl hydrolase family 18 [PTHR11177] (162-598)

Sequence (575 aa):
APTAPSIDMYGSNNLQFSKIELAMETTSSGYNDDMVKYHELAKIKVKFNQWSGTTSGDTYNVYFDGVKVVATTGAITGSSQTTASFEYGQGGLYQMEIEACDATGCSKSAPVEITIADTDGSHLKPLTMNVDPNNKSSYNTDPSIIVMGTYYFVEWGIYGRDYTVDNMPVDNLTHILLYGFFIPICGPNESVKSVVGGNNSSFNALQTACRGVNDYEVVIHHDPWAAYQKSSFPQAGHEEYSTPIKGNYAMLMALKQRNPDLKIIPSSIGGWTLSDPFYDFVDKKNRDTFVASSVKKFLKTWKFYDGVDIDWEFPGGGGAAADKGDPPVNDGPAYIALMRRELRVMLDELEAETGRTYELTSAIGVGYDKIEDVDYADAVQYMDYIFAMMTYDFYGGWNNVPGHQTALLYCGSFMRPGQCDGGGVDENGEEPYKGPAYTADNGIQLLLAQGVPANKLVLGTTAMYGRGWEGVTPDTLTDPNDPMMTGTATGKLKGSTAQGVWEDGVIDYKGIKSFMMLGANNTGINGFEYGYDAQAEAPWVWNRSTGELITFDDHRSVLAKGNNYAKSSLLGLAGLFSWWEIDADNGDILNAMHEEGMMAGGVVVTPPN

Radius of gyration: 27.34 Å; Cα contacts (8 Å, |Δi|>4): 1492; chains: 1; bounding box: 92×51×62 Å

Foldseek 3Di:
DAAAWDWPCVVFVVQEWEQWFADAPDFFAQVVGIDGHQWIKGKIKTFRQDGHQAFKKFKDWQNHTDAMGTDDHGMDIGIDIHRDFAKTFMKMWHDHVVGIHIDDTDIHGYHALLLRHAAAAAADEQPLFDDDCFPPLFAEEFEDELPCCPLLVQAPSHFPQNLHQEYEYDAKAFADDQVLLCVVPDCQVVLSVRHCVVPDGLAIGHSDCCQQFHPADVSRVDDNPRRGHHRSSNLSSNCNVPVSHAYEHEYADQRRQVSLLVLLDVVSLVSHLVNVLVVCVRNVNHAAYEYERCAAQDPGSDNPGHDLARSQVSLQVSLVSNLVSQVVVCVVPVGHHFYEYEFEQDPSRVSSHLCQRNPVSGQAYEYAQFQLDAQVFWQFDAGRFAAHFPLDDVCQQAQQAADPVRHGRPGGGRGQNNRVVVCVVSPNAQARYAYEFEQKKFKAWQLAQVQAPDSVDSSRGTGPGFADDDVVLQPPDTRMHGNVSCQVQFQDPVRQTDPQWGKDAGVRRLWIWIARNVGRMIITHHFLRSLLVVLLVSQVRQHSAYYYYHSSRHSNGNSSSSSVSVPPGRHDRDD

B-factor: mean 17.43, std 12.05, range [4.48, 100.51]

CATH classification: 2.60.40.10 (+2 more: 3.20.20.80, 3.10.50.10)

Nearest PDB structures (foldseek):
  3arq-assembly1_A  TM=1.002E+00  e=0.000E+00  Vibrio harveyi
  3b9d-assembly1_A  TM=9.973E-01  e=0.000E+00  Vibrio harveyi
  3as1-assembly1_A  TM=9.762E-01  e=0.000E+00  Vibrio harveyi
  8hrf-assembly1_A  TM=9.974E-01  e=0.000E+00  Vibrio parahaemolyticus
  1ehn-assembly1_A  TM=9.575E-01  e=6.930E-83  Serratia marcescens